Protein AF-A0A0L0W5R7-F1 (afdb_monomer)

Organism: NCBI:txid1165861

Nearest PDB structures (foldseek):
  8c6j-assembly1_S  TM=8.729E-01  e=2.142E-26  Homo sapiens
  8ro2-assembly1_J  TM=9.345E-01  e=1.655E-24  Homo sapiens
  9fmd-assembly1_J  TM=9.323E-01  e=5.506E-23  Homo sapiens
  8ro0-assembly1_J  TM=8.972E-01  e=1.738E-23  Caenorhabditis elegans
  9esi-assembly1_R  TM=8.146E-01  e=4.727E-17  Schizosaccharomyces pombe

Secondary structure (DSSP, 8-state):
-GGGGT-HHHHHHHHHHHHHHS-HHHHHHHHHHHHHHHHHH--HHHHHHHHHHHHHHHHHHHHHHSTTT-HHHHHHHHHHHHHHHHH-SSS-HHHHHHHHHHHHHHHHHS--SS--HHHHHHHHHHHHHHHHHIIIII--HHHHHHHHHHHHHHS-TTT---HHHHHHHHHHHHHTT-HHHHHHHHHHHHHH---HHHHHHHHHHHHHTT-HHHHHHHHHHHHHH-TT-HHHHHHHHHHHHHTT-HHHHHHHHHHHHH-TT-S-HHHHHHHHHHHHHHTT-HHHHHHHHHHHHHHH--HHHHHHHHHHHHHHHHHHHHHHTT----TT-----------HHHHHHHHHHHHHHHHHHHHHHHHHHHHHHHHSPSSHHHHHHHHHHHHHHHHHHHHHHHHT-HHHHHHHHHH--EEEEEEEE-TTT--EEEEEEEE-HHHHHHH-HHHHHHHHHHHHHHHHHHHHHHTT---------PPPP--------------

Solvent-accessible surface area (backbone atoms only — not comparable to full-atom values): 28402 Å² total; per-residue (Å²): 120,48,74,82,69,74,40,56,69,59,46,49,53,52,53,52,56,50,59,77,72,48,60,76,88,65,38,60,66,52,45,53,52,48,44,53,46,27,72,74,76,47,53,73,69,55,35,51,55,47,51,51,56,48,51,52,51,50,51,53,49,45,57,70,68,49,73,85,68,58,61,65,59,52,52,53,49,51,52,49,48,55,52,47,58,76,71,40,95,82,57,66,64,66,62,52,51,50,52,48,47,52,52,51,53,56,55,61,69,56,66,75,93,59,95,48,72,74,63,50,50,56,55,49,50,49,55,50,49,50,39,50,44,32,53,72,75,67,59,44,61,72,55,34,50,52,51,52,53,50,51,59,69,70,49,60,50,90,83,52,70,66,58,66,58,56,50,53,52,31,52,51,28,52,77,66,69,35,58,70,57,24,50,51,52,50,51,51,39,47,76,61,42,78,42,77,66,50,52,48,54,49,42,56,51,33,57,74,68,66,42,58,76,56,44,50,58,48,47,52,54,44,42,73,74,47,73,40,49,51,69,56,57,52,53,50,28,52,50,30,48,75,68,72,36,56,72,58,22,49,52,49,51,53,53,55,67,69,47,86,70,43,81,54,56,66,60,49,52,48,54,50,42,56,48,28,60,74,70,65,40,61,72,58,37,50,54,49,49,52,54,48,42,72,72,67,61,47,55,66,54,41,55,49,49,25,51,45,31,41,49,52,10,44,54,54,17,35,54,36,59,70,63,66,84,72,89,75,76,89,68,86,88,74,88,76,73,63,40,61,68,59,16,50,49,35,36,51,47,14,49,53,47,19,53,50,42,45,51,50,42,48,51,50,46,51,50,51,46,70,73,48,66,95,50,73,69,39,54,50,40,49,54,41,49,46,53,52,51,52,52,49,42,50,52,28,61,74,73,61,44,67,70,60,34,55,53,48,63,60,53,47,62,44,84,40,86,44,76,45,73,43,94,86,76,74,48,69,48,81,44,81,41,80,44,42,50,63,60,46,41,69,75,33,65,78,55,39,62,54,50,51,51,49,50,52,50,50,48,53,50,49,56,53,51,60,75,71,54,83,90,78,93,73,90,70,86,71,78,82,76,82,77,77,80,69,84,82,87,76,77,82,87,74,135

InterPro domains:
  IPR003107 HAT (Half-A-TPR) repeat [SM00386] (6-40)
  IPR003107 HAT (Half-A-TPR) repeat [SM00386] (50-83)
  IPR003107 HAT (Half-A-TPR) repeat [SM00386] (95-129)
  IPR003107 HAT (Half-A-TPR) repeat [SM00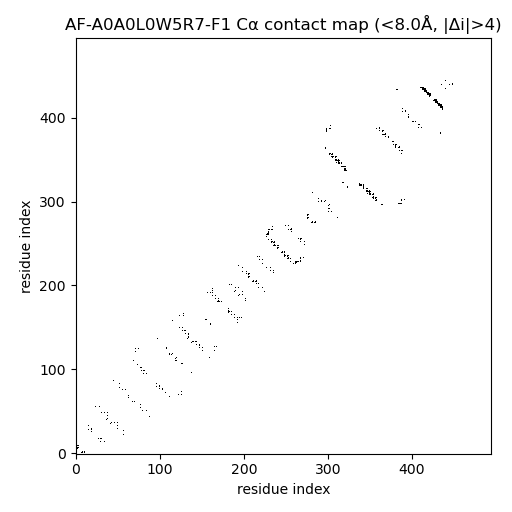386] (139-175)
  IPR003107 HAT (Half-A-TPR) repeat [SM00386] (177-208)
  IPR003107 HAT (Half-A-TPR) repeat [SM00386] (210-242)
  IPR003107 HAT (Half-A-TPR) repeat [SM00386] (244-278)
  IPR003107 HAT (Half-A-TPR) repeat [SM00386] (280-311)
  IPR011990 Tetratricopeptide-like helical domain superfamily [G3DSA:1.25.40.10] (49-262)
  IPR011990 Tetratricopeptide-like helical domain superfamily [G3DSA:1.25.40.10] (263-346)
  IPR011990 Tetratricopeptide-like helical domain superfamily [SSF48452] (4-295)
  IPR045075 Pre-mRNA-splicing factor Syf1-like [PTHR11246] (2-461)
  IPR055433 Pre-mRNA-splicing factor Syf1-like, N-terminal HAT-repeats domain [PF23233] (57-227)

pLDDT: mean 71.79, std 13.03, range [29.23, 87.94]

Foldseek 3Di:
DVVVVVVLVVVVVVLVVCLVPDPLVPCLVSLVVVLVSCVVVNDPLSNLVSVLVNVLSVLVVCCVPVPLQPLVSLVVNLVSLVVVLVSPPPPDSVVSVVVSVVSLVVLLVSDDPDPDPVSVVSSVVSLVVVLVCCVPPVVPLVVSVVSLVVVVVSDPLVSDADLVSLLSVLVSVVVVVNNVVSVVSLVVCCVSPVDPSSLVSVLVVVVVVVVLVVNQVSLVVNCVVPVQELVSLLVNLVSCVVVVNNVVSVVSLVVNVVDPRHPCNVVSLVSVLVSCLVVLVLVVSVVSLVVVCVVPLFLVSLLVVLVSLQVNLQVQLCVLQVVPPCPPPPDDDDPRPSPNVRSVVSNVRSNVVSVVSLVVSLVVLVVVLVPDDDDPVNQVSLVSNQVSLVSQLVSCVVVVPPVSNVVSVLQHWDWDWDWDQDPPPRDTDIDTGTHTLVVCCVVPVPCSVVVVVVVVVVVVVVVVVVVPDDDDDDDDDDDDDPPPPDPDPDDDPDD

Structure (mmCIF, N/CA/C/O backbone):
data_AF-A0A0L0W5R7-F1
#
_entry.id   AF-A0A0L0W5R7-F1
#
loop_
_atom_site.group_PDB
_atom_site.id
_atom_site.type_symbol
_atom_site.label_atom_id
_atom_site.label_alt_id
_atom_site.label_comp_id
_atom_site.label_asym_id
_atom_site.label_entity_id
_atom_site.label_seq_id
_atom_site.pdbx_PDB_ins_code
_atom_site.Cartn_x
_atom_site.Cartn_y
_atom_site.Cartn_z
_atom_site.occupancy
_atom_site.B_iso_or_equiv
_atom_site.auth_seq_id
_atom_site.auth_comp_id
_atom_site.auth_asym_id
_atom_site.auth_atom_id
_atom_site.pdbx_PDB_model_num
ATOM 1 N N . MET A 1 1 ? 58.987 -4.329 -38.790 1.00 47.97 1 MET A N 1
ATOM 2 C CA . MET A 1 1 ? 60.071 -3.645 -39.529 1.00 47.97 1 MET A CA 1
ATOM 3 C C . MET A 1 1 ? 59.797 -2.147 -39.634 1.00 47.97 1 MET A C 1
ATOM 5 O O . MET A 1 1 ? 60.693 -1.394 -39.302 1.00 47.97 1 MET A O 1
ATOM 9 N N . GLU A 1 2 ? 58.576 -1.691 -39.934 1.00 47.75 2 GLU A N 1
ATOM 10 C CA . GLU A 1 2 ? 58.257 -0.246 -40.024 1.00 47.75 2 GLU A CA 1
ATOM 11 C C . GLU A 1 2 ? 58.177 0.503 -38.671 1.00 47.75 2 GLU A C 1
ATOM 13 O O . GLU A 1 2 ? 58.534 1.675 -38.598 1.00 47.75 2 GLU A O 1
ATOM 18 N N . SER A 1 3 ? 57.850 -0.172 -37.559 1.00 51.59 3 SER A N 1
ATOM 19 C CA . SER A 1 3 ? 57.843 0.427 -36.206 1.00 51.59 3 SER A CA 1
ATOM 20 C C . SER A 1 3 ? 59.220 0.890 -35.708 1.00 51.59 3 SER A C 1
ATOM 22 O O . SER A 1 3 ? 59.310 1.779 -34.868 1.00 51.59 3 SER A O 1
ATOM 24 N N . ARG A 1 4 ? 60.309 0.317 -36.242 1.00 55.84 4 ARG A N 1
ATOM 25 C CA . ARG A 1 4 ? 61.688 0.736 -35.931 1.00 55.84 4 ARG A CA 1
ATOM 26 C C . ARG A 1 4 ? 62.116 1.974 -36.729 1.00 55.84 4 ARG A C 1
ATOM 28 O O . ARG A 1 4 ? 63.094 2.610 -36.354 1.00 55.84 4 ARG A O 1
ATOM 35 N N . HIS A 1 5 ? 61.381 2.326 -37.787 1.00 58.47 5 HIS A N 1
ATOM 36 C CA . HIS A 1 5 ? 61.672 3.454 -38.677 1.00 58.47 5 HIS A CA 1
ATOM 37 C C . HIS A 1 5 ? 60.852 4.718 -38.363 1.00 58.47 5 HIS A C 1
ATOM 39 O O . HIS A 1 5 ? 60.926 5.682 -39.113 1.00 58.47 5 HIS A O 1
ATOM 45 N N . LYS A 1 6 ? 60.105 4.743 -37.245 1.00 60.38 6 LYS A N 1
ATOM 46 C CA . LYS A 1 6 ? 59.215 5.852 -36.831 1.00 60.38 6 LYS A CA 1
ATOM 47 C C . LYS A 1 6 ? 58.091 6.190 -37.831 1.00 60.38 6 LYS A C 1
ATOM 49 O O . LYS A 1 6 ? 57.407 7.192 -37.655 1.00 60.38 6 LYS A O 1
ATOM 54 N N . GLU A 1 7 ? 57.841 5.343 -38.831 1.00 67.31 7 GLU A N 1
ATOM 55 C CA . GLU A 1 7 ? 56.705 5.462 -39.759 1.00 67.31 7 GLU A CA 1
ATOM 56 C C . GLU A 1 7 ? 55.450 4.811 -39.149 1.00 67.31 7 GLU A C 1
ATOM 58 O O . GLU A 1 7 ? 54.958 3.779 -39.612 1.00 67.31 7 GLU A O 1
ATOM 63 N N . TYR A 1 8 ? 54.947 5.388 -38.054 1.00 67.69 8 TYR A N 1
ATOM 64 C CA . TYR A 1 8 ? 53.817 4.824 -37.307 1.00 67.69 8 TYR A CA 1
ATOM 65 C C . TYR A 1 8 ? 52.510 4.838 -38.110 1.00 67.69 8 TYR A C 1
ATOM 67 O O . TYR A 1 8 ? 51.754 3.870 -38.055 1.00 67.69 8 TYR A O 1
ATOM 75 N N . ASP A 1 9 ? 52.275 5.869 -38.925 1.00 62.84 9 ASP A N 1
ATOM 76 C CA . ASP A 1 9 ? 51.068 5.967 -39.755 1.00 62.84 9 ASP A CA 1
ATOM 77 C C . ASP A 1 9 ? 51.033 4.910 -40.858 1.00 62.84 9 ASP A C 1
ATOM 79 O O . ASP A 1 9 ? 49.992 4.308 -41.124 1.00 62.84 9 ASP A O 1
ATOM 83 N N . ARG A 1 10 ? 52.191 4.589 -41.439 1.00 71.81 10 ARG A N 1
ATOM 84 C CA . ARG A 1 10 ? 52.307 3.518 -42.428 1.00 71.81 10 ARG A CA 1
ATOM 85 C C . ARG A 1 10 ? 52.046 2.158 -41.792 1.00 71.81 10 ARG A C 1
ATOM 87 O O . ARG A 1 10 ? 51.206 1.410 -42.291 1.00 71.81 10 ARG A O 1
ATOM 94 N N . ALA A 1 11 ? 52.630 1.905 -40.621 1.00 68.69 11 ALA A N 1
ATOM 95 C CA . ALA A 1 11 ? 52.349 0.698 -39.854 1.00 68.69 11 ALA A CA 1
ATOM 96 C C . ALA A 1 11 ? 50.847 0.568 -39.519 1.00 68.69 11 ALA A C 1
ATOM 98 O O . ALA A 1 11 ? 50.288 -0.516 -39.685 1.00 68.69 11 ALA A O 1
ATOM 99 N N . ARG A 1 12 ? 50.159 1.662 -39.148 1.00 69.94 12 ARG A N 1
ATOM 100 C CA . ARG A 1 12 ? 48.694 1.683 -38.949 1.00 69.94 12 ARG A CA 1
ATOM 101 C C . ARG A 1 12 ? 47.930 1.311 -40.221 1.00 69.94 12 ARG A C 1
ATOM 103 O O . ARG A 1 12 ? 47.024 0.483 -40.158 1.00 69.94 12 ARG A O 1
ATOM 110 N N . THR A 1 13 ? 48.294 1.872 -41.378 1.00 72.69 13 THR A N 1
ATOM 111 C CA . THR A 1 13 ? 47.639 1.521 -42.655 1.00 72.69 13 THR A CA 1
ATOM 112 C C . THR A 1 13 ? 47.857 0.063 -43.045 1.00 72.69 13 THR A C 1
ATOM 114 O O . THR A 1 13 ? 46.927 -0.578 -43.523 1.00 72.69 13 THR A O 1
ATOM 117 N N . VAL A 1 14 ? 49.042 -0.493 -42.777 1.00 77.00 14 VAL A N 1
ATOM 118 C CA . VAL A 1 14 ? 49.360 -1.900 -43.046 1.00 77.00 14 VAL A CA 1
ATOM 119 C C . VAL A 1 14 ? 48.558 -2.826 -42.134 1.00 77.00 14 VAL A C 1
ATOM 121 O O . VAL A 1 14 ? 48.017 -3.819 -42.614 1.00 77.00 14 VAL A O 1
ATOM 124 N N . TYR A 1 15 ? 48.419 -2.495 -40.845 1.00 71.75 15 TYR A N 1
ATOM 125 C CA . TYR A 1 15 ? 47.565 -3.260 -39.934 1.00 71.75 15 TYR A CA 1
ATOM 126 C C . TYR A 1 15 ? 46.089 -3.198 -40.342 1.00 71.75 15 TYR A C 1
ATOM 128 O O . TYR A 1 15 ? 45.454 -4.248 -40.413 1.00 71.75 15 TYR A O 1
ATOM 136 N N . LYS A 1 16 ? 45.556 -2.017 -40.686 1.00 71.50 16 LYS A N 1
ATOM 137 C CA . LYS A 1 16 ? 44.179 -1.874 -41.199 1.00 71.50 16 LYS A CA 1
ATOM 138 C C . LYS A 1 16 ? 43.964 -2.692 -42.476 1.00 71.50 16 LYS A C 1
ATOM 140 O O . LYS A 1 16 ? 43.052 -3.504 -42.546 1.00 71.50 16 LYS A O 1
ATOM 145 N N . TYR A 1 17 ? 44.879 -2.576 -43.433 1.00 76.12 17 TYR A N 1
ATOM 146 C CA . TYR A 1 17 ? 44.821 -3.316 -44.692 1.00 76.12 17 TYR A CA 1
ATOM 147 C C . TYR A 1 17 ? 44.921 -4.839 -44.508 1.00 76.12 17 TYR A C 1
ATOM 149 O O . TYR A 1 17 ? 44.271 -5.605 -45.219 1.00 76.12 17 TYR A O 1
ATOM 157 N N . ALA A 1 18 ? 45.733 -5.296 -43.552 1.00 70.81 18 ALA A N 1
ATOM 158 C CA . ALA A 1 18 ? 45.836 -6.710 -43.218 1.00 70.81 18 ALA A CA 1
ATOM 159 C C . ALA A 1 18 ? 44.544 -7.229 -42.566 1.00 70.81 18 ALA A C 1
ATOM 161 O O . ALA A 1 18 ? 44.113 -8.338 -42.874 1.00 70.81 18 ALA A O 1
ATOM 162 N N . LEU A 1 19 ? 43.897 -6.423 -41.722 1.00 66.56 19 LEU A N 1
ATOM 163 C CA . LEU A 1 19 ? 42.619 -6.765 -41.096 1.00 66.56 19 LEU A CA 1
ATOM 164 C C . LEU A 1 19 ? 41.461 -6.838 -42.105 1.00 66.56 19 LEU A C 1
ATOM 166 O O . LEU A 1 19 ? 40.633 -7.735 -41.986 1.00 66.56 19 LEU A O 1
ATOM 170 N N . ASP A 1 20 ? 41.451 -5.992 -43.137 1.00 66.75 20 ASP A N 1
ATOM 171 C CA . ASP A 1 20 ? 40.388 -5.976 -44.156 1.00 66.75 20 ASP A CA 1
ATOM 172 C C . ASP A 1 20 ? 40.412 -7.191 -45.107 1.00 66.75 20 ASP A C 1
ATOM 174 O O . ASP A 1 20 ? 39.401 -7.522 -45.726 1.00 66.75 20 ASP A O 1
ATOM 178 N N . ARG A 1 21 ? 41.562 -7.867 -45.258 1.00 70.69 21 ARG A N 1
ATOM 179 C CA . ARG A 1 21 ? 41.736 -8.981 -46.216 1.00 70.69 21 ARG A CA 1
ATOM 180 C C . ARG A 1 21 ? 41.847 -10.366 -45.585 1.00 70.69 21 ARG A C 1
ATOM 182 O O . ARG A 1 21 ? 41.748 -11.361 -46.305 1.00 70.69 21 ARG A O 1
ATOM 189 N N . LEU A 1 22 ? 42.102 -10.462 -44.283 1.00 66.81 22 LEU A N 1
ATOM 190 C CA . LEU A 1 22 ? 42.289 -11.748 -43.610 1.00 66.81 22 LEU A CA 1
ATOM 191 C C . LEU A 1 22 ? 40.955 -12.308 -43.077 1.00 66.81 22 LEU A C 1
ATOM 193 O O . LEU A 1 22 ? 40.169 -11.569 -42.490 1.00 66.81 22 LEU A O 1
ATOM 197 N N . PRO A 1 23 ? 40.694 -13.624 -43.226 1.00 61.03 23 PRO A N 1
ATOM 198 C CA . PRO A 1 23 ? 39.528 -14.270 -42.627 1.00 61.03 23 PRO A CA 1
ATOM 199 C C . PRO A 1 23 ? 39.507 -14.133 -41.097 1.00 61.03 23 PRO A C 1
ATOM 201 O O . PRO A 1 23 ? 40.554 -14.265 -40.453 1.00 61.03 23 PRO A O 1
ATOM 204 N N . ARG A 1 24 ? 38.303 -13.960 -40.525 1.00 58.34 24 ARG A N 1
ATOM 205 C CA . ARG A 1 24 ? 38.058 -13.656 -39.096 1.00 58.34 24 ARG A CA 1
ATOM 206 C C . ARG A 1 24 ? 38.749 -14.612 -38.100 1.00 58.34 24 ARG A C 1
ATOM 208 O O . ARG A 1 24 ? 39.144 -14.196 -37.020 1.00 58.34 24 ARG A O 1
ATOM 215 N N . SER A 1 25 ? 39.014 -15.860 -38.491 1.00 58.69 25 SER A N 1
ATOM 216 C CA . SER A 1 25 ? 39.705 -16.852 -37.649 1.00 58.69 25 SER A CA 1
ATOM 217 C C . SER A 1 25 ? 41.211 -16.607 -37.463 1.00 58.69 25 SER A C 1
ATOM 219 O O . SER A 1 25 ? 41.798 -17.060 -36.483 1.00 58.69 25 SER A O 1
ATOM 221 N N . LYS A 1 26 ? 41.868 -15.891 -38.387 1.00 59.41 26 LYS A N 1
ATOM 222 C CA . LYS A 1 26 ? 43.303 -15.544 -38.299 1.00 59.41 26 LYS A CA 1
ATOM 223 C C . LYS A 1 26 ? 43.539 -14.116 -37.809 1.00 59.41 26 LYS A C 1
ATOM 225 O O . LYS A 1 26 ? 44.673 -13.765 -37.481 1.00 59.41 26 LYS A O 1
ATOM 230 N N . SER A 1 27 ? 42.492 -13.296 -37.732 1.00 61.16 27 SER A N 1
ATOM 231 C CA . SER A 1 27 ? 42.601 -11.904 -37.300 1.00 61.16 27 SER A CA 1
ATOM 232 C C . SER A 1 27 ? 42.774 -11.743 -35.789 1.00 61.16 27 SER A C 1
ATOM 234 O O . SER A 1 27 ? 43.314 -10.727 -35.376 1.00 61.16 27 SER A O 1
ATOM 236 N N . VAL A 1 28 ? 42.427 -12.727 -34.947 1.00 64.44 28 VAL A N 1
ATOM 237 C CA . VAL A 1 28 ? 42.555 -12.618 -33.473 1.00 64.44 28 VAL A CA 1
ATOM 238 C C . VAL A 1 28 ? 43.999 -12.335 -33.028 1.00 64.44 28 VAL A C 1
ATOM 240 O O . VAL A 1 28 ? 44.246 -11.438 -32.217 1.00 64.44 28 VAL A O 1
ATOM 243 N N . GLY A 1 29 ? 44.973 -13.051 -33.602 1.00 67.31 29 GLY A N 1
ATOM 244 C CA . GLY A 1 29 ? 46.398 -12.824 -33.334 1.00 67.31 29 GLY A CA 1
ATOM 245 C C . GLY A 1 29 ? 46.906 -11.483 -33.877 1.00 67.31 29 GLY A C 1
ATOM 246 O O . GLY A 1 29 ? 47.757 -10.847 -33.256 1.00 67.31 29 GLY A O 1
ATOM 247 N N . LEU A 1 30 ? 46.340 -11.026 -34.998 1.00 69.88 30 LEU A N 1
ATOM 248 C CA . LEU A 1 30 ? 46.670 -9.747 -35.629 1.00 69.88 30 LEU A CA 1
ATOM 249 C C . LEU A 1 30 ? 46.077 -8.553 -34.864 1.00 69.88 30 LEU A C 1
ATOM 251 O O . LEU A 1 30 ? 46.742 -7.537 -34.713 1.00 69.88 30 LEU A O 1
ATOM 255 N N . TYR A 1 31 ? 44.876 -8.686 -34.297 1.00 67.81 31 TYR A N 1
ATOM 256 C CA . TYR A 1 31 ? 44.316 -7.700 -33.372 1.00 67.81 31 TYR A CA 1
ATOM 257 C C . TYR A 1 31 ? 45.120 -7.639 -32.078 1.00 67.81 31 TYR A C 1
ATOM 259 O O . TYR A 1 31 ? 45.355 -6.553 -31.571 1.00 67.81 31 TYR A O 1
ATOM 267 N N . ALA A 1 32 ? 45.592 -8.769 -31.541 1.00 70.44 32 ALA A N 1
ATOM 268 C CA . ALA A 1 32 ? 46.436 -8.758 -30.346 1.00 70.44 32 ALA A CA 1
ATOM 269 C C . ALA A 1 32 ? 47.772 -8.030 -30.581 1.00 70.44 32 ALA A C 1
ATOM 271 O O . ALA A 1 32 ? 48.189 -7.231 -29.740 1.00 70.44 32 ALA A O 1
ATOM 272 N N . SER A 1 33 ? 48.419 -8.259 -31.728 1.00 73.12 33 SER A N 1
ATOM 273 C CA . SER A 1 33 ? 49.642 -7.540 -32.097 1.00 73.12 33 SER A CA 1
ATOM 274 C C . SER A 1 33 ? 49.372 -6.070 -32.427 1.00 73.12 33 SER A C 1
ATOM 276 O O . SER A 1 33 ? 50.154 -5.216 -32.012 1.00 73.12 33 SER A O 1
ATOM 278 N N . TYR A 1 34 ? 48.241 -5.755 -33.062 1.00 70.38 34 TYR A N 1
ATOM 279 C CA . TYR A 1 34 ? 47.830 -4.384 -33.357 1.00 70.38 34 TYR A CA 1
ATOM 280 C C . TYR A 1 34 ? 47.447 -3.591 -32.094 1.00 70.38 34 TYR A C 1
ATOM 282 O O . TYR A 1 34 ? 47.891 -2.462 -31.924 1.00 70.38 34 TYR A O 1
ATOM 290 N N . THR A 1 35 ? 46.733 -4.192 -31.136 1.00 71.12 35 THR A N 1
ATOM 291 C CA . THR A 1 35 ? 46.455 -3.575 -29.828 1.00 71.12 35 THR A CA 1
ATOM 292 C C . THR A 1 35 ? 47.742 -3.347 -29.037 1.00 71.12 35 THR A C 1
ATOM 294 O O . THR A 1 35 ? 47.884 -2.314 -28.395 1.00 71.12 35 THR A O 1
ATOM 297 N N . ASN A 1 36 ? 48.697 -4.283 -29.063 1.00 74.81 36 ASN A N 1
ATOM 298 C CA . ASN A 1 36 ? 49.993 -4.079 -28.408 1.00 74.81 36 ASN A CA 1
ATOM 299 C C . ASN A 1 36 ? 50.803 -2.964 -29.083 1.00 74.81 36 ASN A C 1
ATOM 301 O O . ASN A 1 36 ? 51.485 -2.211 -28.396 1.00 74.81 36 ASN A O 1
ATOM 305 N N . PHE A 1 37 ? 50.694 -2.836 -30.406 1.00 72.69 37 PHE A N 1
ATOM 306 C CA . PHE A 1 37 ? 51.298 -1.751 -31.169 1.00 72.69 37 PHE A CA 1
ATOM 307 C C . PHE A 1 37 ? 50.675 -0.388 -30.821 1.00 72.69 37 PHE A C 1
ATOM 309 O O . PHE A 1 37 ? 51.410 0.539 -30.493 1.00 72.69 37 PHE A O 1
ATOM 316 N N . GLU A 1 38 ? 49.346 -0.271 -30.779 1.00 69.81 38 GLU A N 1
ATOM 317 C CA . GLU A 1 38 ? 48.667 0.969 -30.363 1.00 69.81 38 GLU A CA 1
ATOM 318 C C . GLU A 1 38 ? 48.886 1.276 -28.871 1.00 69.81 38 GLU A C 1
ATOM 320 O O . GLU A 1 38 ? 49.037 2.432 -28.502 1.00 69.81 38 GLU A O 1
ATOM 325 N N . LYS A 1 39 ? 49.005 0.276 -27.986 1.00 75.56 39 LYS A N 1
ATOM 326 C CA . LYS A 1 39 ? 49.369 0.509 -26.571 1.00 75.56 39 LYS A CA 1
ATOM 327 C C . LYS A 1 39 ? 50.770 1.098 -26.398 1.00 75.56 39 LYS A C 1
ATOM 329 O O . LYS A 1 39 ? 51.018 1.778 -25.409 1.00 75.56 39 LYS A O 1
ATOM 334 N N . GLN A 1 40 ? 51.691 0.784 -27.308 1.00 75.75 40 GLN A N 1
ATOM 335 C CA . GLN A 1 40 ? 53.075 1.255 -27.254 1.00 75.75 40 GLN A CA 1
ATOM 336 C C . GLN A 1 40 ? 53.275 2.589 -27.985 1.00 75.75 40 GLN A C 1
ATOM 338 O O . GLN A 1 40 ? 54.150 3.357 -27.593 1.00 75.75 40 GLN A O 1
ATOM 343 N N . PHE A 1 41 ? 52.497 2.857 -29.040 1.00 68.25 41 PHE A N 1
ATOM 344 C CA . PHE A 1 41 ? 52.758 3.955 -29.982 1.00 68.25 41 PHE A CA 1
ATOM 345 C C . PHE A 1 41 ? 51.508 4.759 -30.390 1.00 68.25 41 PHE A C 1
ATOM 347 O O . PHE A 1 41 ? 51.588 5.585 -31.297 1.00 68.25 41 PHE A O 1
ATOM 354 N N . GLY A 1 42 ? 50.352 4.495 -29.781 1.00 66.88 42 GLY A N 1
ATOM 355 C CA . GLY A 1 42 ? 49.055 5.050 -30.162 1.00 66.88 42 GLY A CA 1
ATOM 356 C C . GLY A 1 42 ? 48.539 6.164 -29.255 1.00 66.88 42 GLY A C 1
ATOM 357 O O . GLY A 1 42 ? 48.948 6.308 -28.104 1.00 66.88 42 GLY A O 1
ATOM 358 N N . ASP A 1 43 ? 47.583 6.926 -29.787 1.00 69.94 43 ASP A N 1
ATOM 359 C CA . ASP A 1 43 ? 46.801 7.912 -29.041 1.00 69.94 43 ASP A CA 1
ATOM 360 C C . ASP A 1 43 ? 45.683 7.212 -28.255 1.00 69.94 43 ASP A C 1
ATOM 362 O O . ASP A 1 43 ? 45.175 6.172 -28.683 1.00 69.94 43 ASP A O 1
ATOM 366 N N . ARG A 1 44 ? 45.243 7.789 -27.127 1.00 66.69 44 ARG A N 1
ATOM 367 C CA . ARG A 1 44 ? 44.216 7.179 -26.254 1.00 66.69 44 ARG A CA 1
ATOM 368 C C . ARG A 1 44 ? 42.944 6.767 -27.017 1.00 66.69 44 ARG A C 1
ATOM 370 O O . ARG A 1 44 ? 42.461 5.655 -26.826 1.00 66.69 44 ARG A O 1
ATOM 377 N N . ALA A 1 45 ? 42.481 7.599 -27.950 1.00 64.06 45 ALA A N 1
ATOM 378 C CA .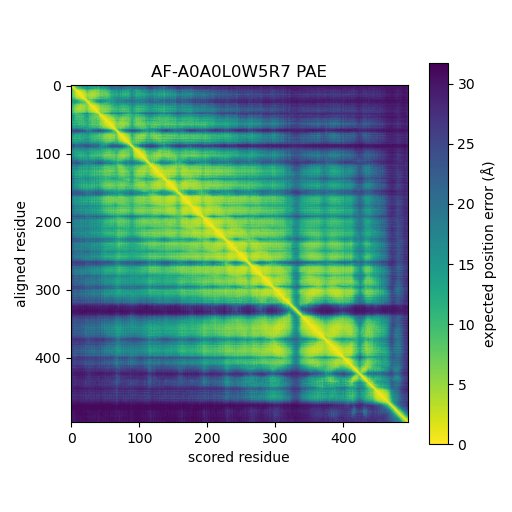 ALA A 1 45 ? 41.332 7.304 -28.813 1.00 64.06 45 ALA A CA 1
ATOM 379 C C . ALA A 1 45 ? 41.594 6.152 -29.812 1.00 64.06 45 ALA A C 1
ATOM 381 O O . ALA A 1 45 ? 40.714 5.336 -30.086 1.00 64.06 45 ALA A O 1
ATOM 382 N N . GLY A 1 46 ? 42.824 6.033 -30.325 1.00 66.06 46 GLY A N 1
ATOM 383 C CA . GLY A 1 46 ? 43.236 4.923 -31.190 1.00 66.06 46 GLY A CA 1
ATOM 384 C C . GLY A 1 46 ? 43.260 3.591 -30.435 1.00 66.06 46 GLY A C 1
ATOM 385 O O . GLY A 1 46 ? 42.748 2.582 -30.924 1.00 66.06 46 GLY A O 1
ATOM 386 N N . ILE A 1 47 ? 43.758 3.596 -29.196 1.00 67.62 47 ILE A N 1
ATOM 387 C CA . ILE A 1 47 ? 43.749 2.420 -28.314 1.00 67.62 47 ILE A CA 1
ATOM 388 C C . ILE A 1 47 ? 42.310 1.991 -28.001 1.00 67.62 47 ILE A C 1
ATOM 390 O O . ILE A 1 47 ? 41.990 0.808 -28.105 1.00 67.62 47 ILE A O 1
ATOM 394 N N . GLU A 1 48 ? 41.428 2.934 -27.671 1.00 66.75 48 GLU A N 1
ATOM 395 C CA . GLU A 1 48 ? 40.016 2.646 -27.393 1.00 66.75 48 GLU A CA 1
ATOM 396 C C . GLU A 1 48 ? 39.317 2.033 -28.623 1.00 66.75 48 GLU A C 1
ATOM 398 O O . GLU A 1 48 ? 38.725 0.957 -28.512 1.00 66.75 48 GLU A O 1
ATOM 403 N N . SER A 1 49 ? 39.493 2.601 -29.824 1.00 66.88 49 SER A N 1
ATOM 404 C CA . SER A 1 49 ? 38.888 2.072 -31.062 1.00 66.88 49 SER A CA 1
ATOM 405 C C . SER A 1 49 ? 39.336 0.641 -31.414 1.00 66.88 49 SER A C 1
ATOM 407 O O . SER A 1 49 ? 38.536 -0.188 -31.859 1.00 66.88 49 SER A O 1
ATOM 409 N N . THR A 1 50 ? 40.606 0.307 -31.167 1.00 68.81 50 THR A N 1
ATOM 410 C CA . THR A 1 50 ? 41.157 -1.022 -31.475 1.00 68.81 50 THR A CA 1
ATOM 411 C C . THR A 1 50 ? 40.787 -2.072 -30.436 1.00 68.81 50 THR A C 1
ATOM 413 O O . THR A 1 50 ? 40.535 -3.227 -30.791 1.00 68.81 50 THR A O 1
ATOM 416 N N . VAL A 1 51 ? 40.693 -1.685 -29.161 1.00 71.88 51 VAL A N 1
ATOM 417 C CA . VAL A 1 51 ? 40.181 -2.551 -28.091 1.00 71.88 51 VAL A CA 1
ATOM 418 C C . VAL A 1 51 ? 38.699 -2.858 -28.309 1.00 71.88 51 VAL A C 1
ATOM 420 O O . VAL A 1 51 ? 38.303 -4.015 -28.157 1.00 71.88 51 VAL A O 1
ATOM 423 N N . LEU A 1 52 ? 37.900 -1.871 -28.726 1.00 68.75 52 LEU A N 1
ATOM 424 C CA . LEU A 1 52 ? 36.500 -2.077 -29.105 1.00 68.75 52 LEU A CA 1
ATOM 425 C C . LEU A 1 52 ? 36.386 -3.058 -30.279 1.00 68.75 52 LEU A C 1
ATOM 427 O O . LEU A 1 52 ? 35.667 -4.048 -30.172 1.00 68.75 52 LEU A O 1
ATOM 431 N N . GLY A 1 53 ? 37.164 -2.866 -31.350 1.00 70.00 53 GLY A N 1
ATOM 432 C CA . GLY A 1 53 ? 37.195 -3.788 -32.493 1.00 70.00 53 GLY A CA 1
ATOM 433 C C . GLY A 1 53 ? 37.546 -5.234 -32.115 1.00 70.00 53 GLY A C 1
ATOM 434 O O . GLY A 1 53 ? 36.909 -6.169 -32.595 1.00 70.00 53 GLY A O 1
ATOM 435 N N . LYS A 1 54 ? 38.504 -5.430 -31.198 1.00 71.00 54 LYS A N 1
ATOM 436 C CA . LYS A 1 54 ? 38.863 -6.764 -30.692 1.00 71.00 54 LYS A CA 1
ATOM 437 C C . LYS A 1 54 ? 37.730 -7.400 -29.883 1.00 71.00 54 LYS A C 1
ATOM 439 O O . LYS A 1 54 ? 37.427 -8.571 -30.091 1.00 71.00 54 LYS A O 1
ATOM 444 N N . ARG A 1 55 ? 37.110 -6.644 -28.972 1.00 70.81 55 ARG A N 1
ATOM 445 C CA . ARG A 1 55 ? 36.006 -7.143 -28.137 1.00 70.81 55 ARG A CA 1
ATOM 446 C C . ARG A 1 55 ? 34.762 -7.480 -28.965 1.00 70.81 55 ARG A C 1
ATOM 448 O O . ARG A 1 55 ? 34.112 -8.474 -28.673 1.00 70.81 55 ARG A O 1
ATOM 455 N N . ARG A 1 56 ? 34.477 -6.732 -30.039 1.00 72.69 56 ARG A N 1
ATOM 456 C CA . ARG A 1 56 ? 33.397 -7.056 -30.994 1.00 72.69 56 ARG A CA 1
ATOM 457 C C . ARG A 1 56 ? 33.552 -8.453 -31.584 1.00 72.69 56 ARG A C 1
ATOM 459 O O . ARG A 1 56 ? 32.615 -9.235 -31.558 1.00 72.69 56 ARG A O 1
ATOM 466 N N . ILE A 1 57 ? 34.746 -8.775 -32.073 1.00 72.88 57 ILE A N 1
ATOM 467 C CA . ILE A 1 57 ? 35.018 -10.079 -32.693 1.00 72.88 57 ILE A CA 1
ATOM 468 C C . ILE A 1 57 ? 34.967 -11.196 -31.654 1.00 72.88 57 ILE A C 1
ATOM 470 O O . ILE A 1 57 ? 34.451 -12.264 -31.952 1.00 72.88 57 ILE A O 1
ATOM 474 N N . GLN A 1 58 ? 35.446 -10.944 -30.433 1.00 73.00 58 GLN A N 1
ATOM 475 C CA . GLN A 1 58 ? 35.329 -11.904 -29.335 1.00 73.00 58 GLN A CA 1
ATOM 476 C C . GLN A 1 58 ? 33.865 -12.232 -29.042 1.00 73.00 58 GLN A C 1
ATOM 478 O O . GLN A 1 58 ? 33.519 -13.406 -29.008 1.00 73.00 58 GLN A O 1
ATOM 483 N N . TYR A 1 59 ? 32.994 -11.226 -28.935 1.00 70.94 59 TYR A N 1
ATOM 484 C CA . TYR A 1 59 ? 31.566 -11.469 -28.746 1.00 70.94 59 TYR A CA 1
ATOM 485 C C . TYR A 1 59 ? 30.913 -12.128 -29.969 1.00 70.94 59 TYR A C 1
ATOM 487 O O . TYR A 1 59 ? 30.091 -13.019 -29.801 1.00 70.94 59 TYR A O 1
ATOM 495 N N . GLU A 1 60 ? 31.295 -11.781 -31.203 1.00 71.19 60 GLU A N 1
ATOM 496 C CA . GLU A 1 60 ? 30.805 -12.480 -32.404 1.00 71.19 60 GLU A CA 1
ATOM 497 C C . GLU A 1 60 ? 31.222 -13.961 -32.438 1.00 71.19 60 GLU A C 1
ATOM 499 O O . GLU A 1 60 ? 30.426 -14.822 -32.820 1.00 71.19 60 GLU A O 1
ATOM 504 N N . GLU A 1 61 ? 32.455 -14.271 -32.038 1.00 70.25 61 GLU A N 1
ATOM 505 C CA . GLU A 1 61 ? 32.948 -15.641 -31.914 1.00 70.25 61 GLU A CA 1
ATOM 506 C C . GLU A 1 61 ? 32.241 -16.368 -30.770 1.00 70.25 61 GLU A C 1
ATOM 508 O O . GLU A 1 61 ? 31.800 -17.502 -30.949 1.00 70.25 61 GLU A O 1
ATOM 513 N N . GLU A 1 62 ? 32.063 -15.730 -29.617 1.00 67.56 62 GLU A N 1
ATOM 514 C CA . GLU A 1 62 ? 31.323 -16.295 -28.491 1.00 67.56 62 GLU A CA 1
ATOM 515 C C . GLU A 1 62 ? 29.870 -16.578 -28.872 1.00 67.56 62 GLU A C 1
ATOM 517 O O . GLU A 1 62 ? 29.378 -17.660 -28.571 1.00 67.56 62 GLU A O 1
ATOM 522 N N . LEU A 1 63 ? 29.203 -15.701 -29.621 1.00 68.19 63 LEU A N 1
ATOM 523 C CA . LEU A 1 63 ? 27.849 -15.931 -30.136 1.00 68.19 63 LEU A CA 1
ATOM 524 C C . LEU A 1 63 ? 27.780 -17.075 -31.161 1.00 68.19 63 LEU A C 1
ATOM 526 O O . LEU A 1 63 ? 26.753 -17.749 -31.260 1.00 68.19 63 LEU A O 1
AT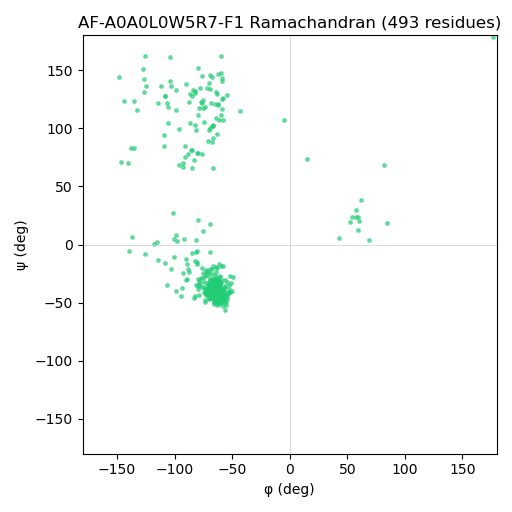OM 530 N N . ALA A 1 64 ? 28.858 -17.318 -31.913 1.00 67.44 64 ALA A N 1
ATOM 531 C CA . ALA A 1 64 ? 28.950 -18.431 -32.857 1.00 67.44 64 ALA A CA 1
ATOM 532 C C . ALA A 1 64 ? 29.227 -19.783 -32.169 1.00 67.44 64 ALA A C 1
ATOM 534 O O . ALA A 1 64 ? 28.745 -20.814 -32.640 1.00 67.44 64 ALA A O 1
ATOM 535 N N . HIS A 1 65 ? 29.982 -19.792 -31.063 1.00 64.38 65 HIS A N 1
ATOM 536 C CA . HIS A 1 65 ? 30.366 -21.012 -30.340 1.00 64.38 65 HIS A CA 1
ATOM 537 C C . HIS A 1 65 ? 29.406 -21.369 -29.194 1.00 64.38 65 HIS A C 1
ATOM 539 O O . HIS A 1 65 ? 29.122 -22.545 -28.962 1.00 64.38 65 HIS A O 1
ATOM 545 N N . SER A 1 66 ? 28.891 -20.377 -28.465 1.00 55.16 66 SER A N 1
ATOM 546 C CA . SER A 1 66 ? 28.001 -20.574 -27.319 1.00 55.16 66 SER A CA 1
ATOM 547 C C . SER A 1 66 ? 26.543 -20.630 -27.773 1.00 55.16 66 SER A C 1
ATOM 549 O O . SER A 1 66 ? 25.796 -19.668 -27.674 1.00 55.16 66 SER A O 1
ATOM 551 N N . SER A 1 67 ? 26.153 -21.789 -28.314 1.00 51.75 67 SER A N 1
ATOM 552 C CA . SER A 1 67 ? 24.774 -22.299 -28.409 1.00 51.75 67 SER A CA 1
ATOM 553 C C . SER A 1 67 ? 23.660 -21.262 -28.167 1.00 51.75 67 SER A C 1
ATOM 555 O O . SER A 1 67 ? 23.050 -21.313 -27.110 1.00 51.75 67 SER A O 1
ATOM 557 N N . GLN A 1 68 ? 23.403 -20.341 -29.107 1.00 54.38 68 GLN A N 1
ATOM 558 C CA . GLN A 1 68 ? 22.145 -19.597 -29.375 1.00 54.38 68 GLN A CA 1
ATOM 559 C C . GLN A 1 68 ? 21.306 -19.009 -28.200 1.00 54.38 68 GLN A C 1
ATOM 561 O O . GLN A 1 68 ? 20.213 -18.504 -28.434 1.00 54.38 68 GLN A O 1
ATOM 566 N N . LEU A 1 69 ? 21.759 -19.068 -26.946 1.00 55.22 69 LEU A N 1
ATOM 567 C CA . LEU A 1 69 ? 20.921 -18.945 -25.741 1.00 55.22 69 LEU A CA 1
ATOM 568 C C . LEU A 1 69 ? 21.575 -18.112 -24.635 1.00 55.22 69 LEU A C 1
ATOM 570 O O . LEU A 1 69 ? 20.938 -17.857 -23.608 1.00 55.22 69 LEU A O 1
ATOM 574 N N . ASN A 1 70 ? 22.831 -17.683 -24.800 1.00 65.25 70 ASN A N 1
ATOM 575 C CA . ASN 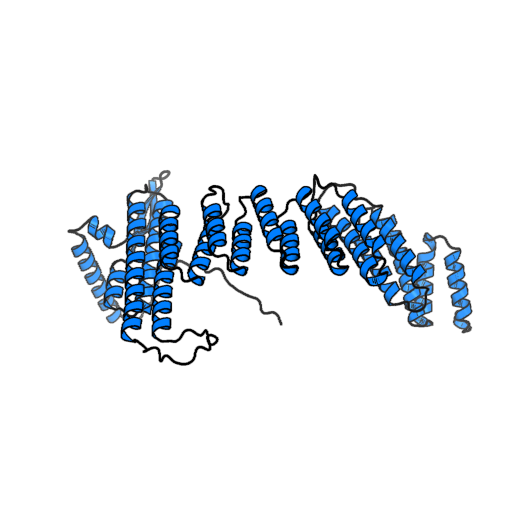A 1 70 ? 23.478 -16.850 -23.796 1.00 65.25 70 ASN A CA 1
ATOM 576 C C . ASN A 1 70 ? 23.128 -15.368 -23.997 1.00 65.25 70 ASN A C 1
ATOM 578 O O . ASN A 1 70 ? 23.889 -14.593 -24.568 1.00 65.25 70 ASN A O 1
ATOM 582 N N . TYR A 1 71 ? 21.952 -14.973 -23.505 1.00 64.81 71 TYR A N 1
ATOM 583 C CA . TYR A 1 71 ? 21.487 -13.581 -23.531 1.00 64.81 71 TYR A CA 1
ATOM 584 C C . TYR A 1 71 ? 22.409 -12.607 -22.776 1.00 64.81 71 TYR A C 1
ATOM 586 O O . TYR A 1 71 ? 22.343 -11.411 -23.040 1.00 64.81 71 TYR A O 1
ATOM 594 N N . ASP A 1 72 ? 23.287 -13.087 -21.886 1.00 68.56 72 ASP A N 1
ATOM 595 C CA . ASP A 1 72 ? 24.252 -12.226 -21.187 1.00 68.56 72 ASP A CA 1
ATOM 596 C C . ASP A 1 72 ? 25.318 -11.682 -22.148 1.00 68.56 72 ASP A C 1
ATOM 598 O O . ASP A 1 72 ? 25.641 -10.500 -22.082 1.00 68.56 72 ASP A O 1
ATOM 602 N N . VAL A 1 73 ? 25.763 -12.491 -23.117 1.00 71.31 73 VAL A N 1
ATOM 603 C CA . VAL A 1 73 ? 26.706 -12.058 -24.166 1.00 71.31 73 VAL A CA 1
ATOM 604 C C . VAL A 1 73 ? 26.074 -10.970 -25.034 1.00 71.31 73 VAL A C 1
ATOM 606 O O . VAL A 1 73 ? 26.732 -10.000 -25.389 1.00 71.31 73 VAL A O 1
ATOM 609 N N . TRP A 1 74 ? 24.770 -11.066 -25.315 1.00 72.94 74 TRP A N 1
ATOM 610 C CA . TRP A 1 74 ? 24.039 -10.016 -26.028 1.00 72.94 74 TRP A CA 1
ATOM 611 C C . TRP A 1 74 ? 23.922 -8.717 -25.222 1.00 72.94 74 TRP A C 1
ATOM 613 O O . TRP A 1 74 ? 24.072 -7.641 -25.796 1.00 72.94 74 TRP A O 1
ATOM 623 N N . PHE A 1 75 ? 23.708 -8.788 -23.903 1.00 71.50 75 PHE A N 1
ATOM 624 C CA . PHE A 1 75 ? 23.713 -7.598 -23.043 1.00 71.50 75 PHE A CA 1
ATOM 625 C C . PHE A 1 75 ? 25.093 -6.949 -22.951 1.00 71.50 75 PHE A C 1
ATOM 627 O O . PHE A 1 75 ? 25.201 -5.725 -22.993 1.00 71.50 75 PHE A O 1
ATOM 634 N N . GLU A 1 76 ? 26.145 -7.750 -22.809 1.00 73.06 76 GLU A N 1
ATOM 635 C CA . GLU A 1 76 ? 27.523 -7.262 -22.761 1.00 73.06 76 GLU A CA 1
ATOM 636 C C . GLU A 1 76 ? 27.949 -6.665 -24.101 1.00 73.06 76 GLU A C 1
ATOM 638 O O . GLU A 1 76 ? 28.612 -5.625 -24.128 1.00 73.06 76 GLU A O 1
ATOM 643 N N . TYR A 1 77 ? 27.499 -7.261 -25.205 1.00 73.44 77 TYR A N 1
ATOM 644 C CA . TYR A 1 77 ? 27.746 -6.748 -26.541 1.00 73.44 77 TYR A CA 1
ATOM 645 C 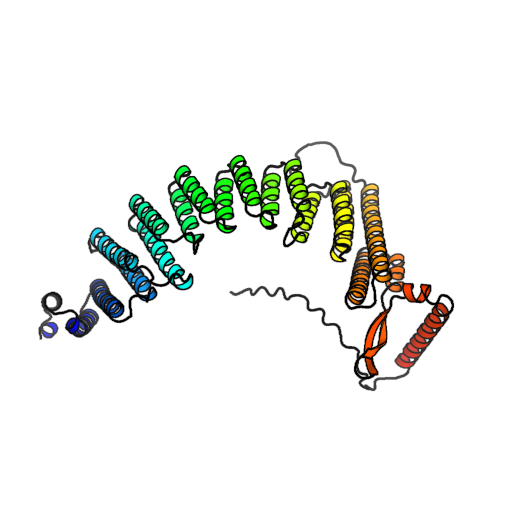C . TYR A 1 77 ? 27.006 -5.426 -26.790 1.00 73.44 77 TYR A C 1
ATOM 647 O O . TYR A 1 77 ? 27.629 -4.452 -27.207 1.00 73.44 77 TYR A O 1
ATOM 655 N N . ALA A 1 78 ? 25.722 -5.340 -26.432 1.00 72.62 78 ALA A N 1
ATOM 656 C CA . ALA A 1 78 ? 24.945 -4.106 -26.527 1.00 72.62 78 ALA A CA 1
ATOM 657 C C . ALA A 1 78 ? 25.533 -2.976 -25.663 1.00 72.62 78 ALA A C 1
ATOM 659 O O . ALA A 1 78 ? 25.748 -1.871 -26.152 1.00 72.62 78 ALA A O 1
ATOM 660 N N . ARG A 1 79 ? 25.903 -3.264 -24.407 1.00 75.44 79 ARG A N 1
ATOM 661 C CA . ARG A 1 79 ? 26.561 -2.287 -23.519 1.00 75.44 79 ARG A CA 1
ATOM 662 C C . ARG A 1 79 ? 27.911 -1.824 -24.043 1.00 75.44 79 ARG A C 1
ATOM 664 O O . ARG A 1 79 ? 28.281 -0.669 -23.843 1.00 75.44 79 ARG A O 1
ATOM 671 N N . LEU A 1 80 ? 28.672 -2.716 -24.679 1.00 73.12 80 LEU A N 1
ATOM 672 C CA . LEU A 1 80 ? 29.936 -2.341 -25.296 1.00 73.12 80 LEU A CA 1
ATOM 673 C C . LEU A 1 80 ? 29.703 -1.345 -26.429 1.00 73.12 80 LEU A C 1
ATOM 675 O O . LEU A 1 80 ? 30.418 -0.349 -26.503 1.00 73.12 80 LEU A O 1
ATOM 679 N N . GLU A 1 81 ? 28.706 -1.582 -27.273 1.00 68.56 81 GLU A N 1
ATOM 680 C CA . GLU A 1 81 ? 28.383 -0.673 -28.370 1.00 68.56 81 GLU A CA 1
ATOM 681 C C . GLU A 1 81 ? 27.807 0.667 -27.873 1.00 68.56 81 GLU A C 1
ATOM 683 O O . GLU A 1 81 ? 28.201 1.719 -28.372 1.00 68.56 81 GLU A O 1
ATOM 688 N N . GLU A 1 82 ? 26.990 0.670 -26.817 1.00 68.12 82 GLU A N 1
ATOM 689 C CA . GLU A 1 82 ? 26.544 1.898 -26.130 1.00 68.12 82 GLU A CA 1
ATOM 690 C C . GLU A 1 82 ? 27.720 2.678 -25.521 1.00 68.12 82 GLU A C 1
ATOM 692 O O . GLU A 1 82 ? 27.800 3.906 -25.606 1.00 68.12 82 GLU A O 1
ATOM 697 N N . SER A 1 83 ? 28.684 1.972 -24.922 1.00 69.94 83 SER A N 1
ATOM 698 C CA . SER A 1 83 ? 29.905 2.600 -24.406 1.00 69.94 83 SER A CA 1
ATOM 699 C C . SER A 1 83 ? 30.784 3.149 -25.532 1.00 69.94 83 SER A C 1
ATOM 701 O O . SER A 1 83 ? 31.395 4.204 -25.366 1.00 69.94 83 SER A O 1
ATOM 703 N N . ALA A 1 84 ? 30.791 2.480 -26.690 1.00 63.69 84 ALA A N 1
ATOM 704 C CA . ALA A 1 84 ? 31.503 2.920 -27.881 1.00 63.69 84 ALA A CA 1
ATOM 705 C C . ALA A 1 84 ? 30.895 4.208 -28.449 1.00 63.69 84 ALA A C 1
ATOM 707 O O . ALA A 1 84 ? 31.646 5.098 -28.845 1.00 63.69 84 ALA A O 1
ATOM 708 N N . LEU A 1 85 ? 29.563 4.341 -28.431 1.00 61.91 85 LEU A N 1
ATOM 709 C CA . LEU A 1 85 ? 28.882 5.573 -28.834 1.00 61.91 85 LEU A CA 1
ATOM 710 C C . LEU A 1 85 ? 29.279 6.752 -27.936 1.00 61.91 85 LEU A C 1
ATOM 712 O O . LEU A 1 85 ? 29.565 7.833 -28.436 1.00 61.91 85 LEU A O 1
ATOM 716 N N . LYS A 1 86 ? 29.370 6.534 -26.619 1.00 60.84 86 LYS A N 1
ATOM 717 C CA . LYS A 1 86 ? 29.746 7.575 -25.644 1.00 60.84 86 LYS A CA 1
ATOM 718 C C . LYS A 1 86 ? 31.222 7.977 -25.708 1.00 60.84 86 LYS A C 1
ATOM 720 O O . LYS A 1 86 ? 31.554 9.090 -25.316 1.00 60.84 86 LYS A O 1
ATOM 725 N N . SER A 1 87 ? 32.109 7.086 -26.161 1.00 57.91 87 SER A N 1
ATOM 726 C CA . SER A 1 87 ? 33.553 7.357 -26.278 1.00 57.91 87 SER A CA 1
ATOM 727 C C . SER A 1 87 ? 33.980 7.958 -27.623 1.00 57.91 87 SER A C 1
ATOM 729 O O . SER A 1 87 ? 35.090 8.475 -27.735 1.00 57.91 87 SER A O 1
ATOM 731 N N . CYS A 1 88 ? 33.141 7.865 -28.660 1.00 53.41 88 CYS A N 1
ATOM 732 C CA . CYS A 1 88 ? 33.495 8.252 -30.023 1.00 53.41 88 CYS A CA 1
ATOM 733 C C . CYS A 1 88 ? 32.770 9.533 -30.463 1.00 53.41 88 CYS A C 1
ATOM 735 O O . CYS A 1 88 ? 31.799 9.467 -31.205 1.00 53.41 88 CYS A O 1
ATOM 737 N N . ASP A 1 89 ? 33.320 10.702 -30.123 1.00 49.62 89 ASP A N 1
ATOM 738 C CA . ASP A 1 89 ? 32.902 11.991 -30.711 1.00 49.62 89 ASP A CA 1
ATOM 739 C C . ASP A 1 89 ? 33.295 12.140 -32.204 1.00 49.62 89 ASP A C 1
ATOM 741 O O . ASP A 1 89 ? 32.931 13.118 -32.856 1.00 49.62 89 ASP A O 1
ATOM 745 N N . HIS A 1 90 ? 34.064 11.194 -32.765 1.00 47.19 90 HIS A N 1
ATOM 746 C CA . HIS A 1 90 ? 34.740 11.356 -34.063 1.00 47.19 90 HIS A CA 1
ATOM 747 C C . HIS A 1 90 ? 34.280 10.433 -35.206 1.00 47.19 90 HIS A C 1
ATOM 749 O O . HIS A 1 90 ? 34.603 10.727 -36.358 1.00 47.19 90 HIS A O 1
ATOM 755 N N . ASP A 1 91 ? 33.517 9.369 -34.939 1.00 50.06 91 ASP A N 1
ATOM 756 C CA . ASP A 1 91 ? 32.886 8.555 -35.990 1.00 50.06 91 ASP A CA 1
ATOM 757 C C . ASP A 1 91 ? 31.427 8.992 -36.134 1.00 50.06 91 ASP A C 1
ATOM 759 O O . ASP A 1 91 ? 30.735 9.139 -35.132 1.00 50.06 91 ASP A O 1
ATOM 763 N N . SER A 1 92 ? 30.954 9.201 -37.368 1.00 55.84 92 SER A N 1
ATOM 764 C CA . SER A 1 92 ? 29.593 9.675 -37.655 1.00 55.84 92 SER A CA 1
ATOM 765 C C . SER A 1 92 ? 28.557 8.951 -36.773 1.00 55.84 92 SER A C 1
ATOM 767 O O . SER A 1 92 ? 28.402 7.733 -36.931 1.00 55.84 92 SER A O 1
ATOM 769 N N . PRO A 1 93 ? 27.852 9.657 -35.866 1.00 61.03 93 PRO A N 1
ATOM 770 C CA . PRO A 1 93 ? 27.005 9.037 -34.841 1.00 61.03 93 PRO A CA 1
ATOM 771 C C . PRO A 1 93 ? 25.940 8.118 -35.452 1.00 61.03 93 PRO A C 1
ATOM 773 O O . PRO A 1 93 ? 25.624 7.070 -34.901 1.00 61.03 93 PRO A O 1
ATOM 776 N N . GLU A 1 94 ? 25.485 8.437 -36.664 1.00 62.53 94 GLU A N 1
ATOM 777 C CA . GLU A 1 94 ? 24.532 7.649 -37.449 1.00 62.53 94 GLU A CA 1
ATOM 778 C C . GLU A 1 94 ? 24.998 6.206 -37.716 1.00 62.53 94 GLU A C 1
ATOM 780 O O . GLU A 1 94 ? 24.223 5.269 -37.543 1.00 62.53 94 GLU A O 1
ATOM 785 N N . LYS A 1 95 ? 26.277 5.991 -38.058 1.00 65.25 95 LYS A N 1
ATOM 786 C CA . LYS A 1 95 ? 26.817 4.644 -38.337 1.00 65.25 95 LYS A CA 1
ATOM 787 C C . LYS A 1 95 ? 27.044 3.835 -37.065 1.00 65.25 95 LYS A C 1
ATOM 789 O O . LYS A 1 95 ? 27.027 2.607 -37.086 1.00 65.25 95 LYS A O 1
ATOM 794 N N . ALA A 1 96 ? 27.322 4.505 -35.949 1.00 63.88 96 ALA A N 1
ATOM 795 C CA . ALA A 1 96 ? 27.411 3.843 -34.655 1.00 63.88 96 ALA A CA 1
ATOM 796 C C . ALA A 1 96 ? 26.021 3.391 -34.183 1.00 63.88 96 ALA A C 1
ATOM 798 O O . ALA A 1 96 ? 25.869 2.236 -33.793 1.00 63.88 96 ALA A O 1
ATOM 799 N N . VAL A 1 97 ? 25.008 4.246 -34.343 1.00 67.44 97 VAL A N 1
ATOM 800 C CA . VAL A 1 97 ? 23.602 3.927 -34.064 1.00 67.44 97 VAL A CA 1
ATOM 801 C C . VAL A 1 97 ? 23.089 2.786 -34.948 1.00 67.44 97 VAL A C 1
ATOM 803 O O . VAL A 1 97 ? 22.445 1.870 -34.444 1.00 67.44 97 VAL A O 1
ATOM 806 N N . GLU A 1 98 ? 23.405 2.781 -36.245 1.00 73.06 98 GLU A N 1
ATOM 807 C CA . GLU A 1 98 ? 23.001 1.702 -37.159 1.00 73.06 98 GLU A CA 1
ATOM 808 C C . GLU A 1 98 ? 23.621 0.349 -36.780 1.00 73.06 98 GLU A C 1
ATOM 810 O O . GLU A 1 98 ? 22.920 -0.658 -36.739 1.00 73.06 98 GLU A O 1
ATOM 815 N N . ARG A 1 99 ? 24.896 0.325 -36.372 1.00 70.75 99 ARG A N 1
ATOM 816 C CA . ARG A 1 99 ? 25.524 -0.900 -35.849 1.00 70.75 99 ARG A CA 1
ATOM 817 C C . ARG A 1 99 ? 24.846 -1.398 -34.577 1.00 70.75 99 ARG A C 1
ATOM 819 O O . ARG A 1 99 ? 24.589 -2.589 -34.459 1.00 70.75 99 ARG A O 1
ATOM 826 N N . ILE A 1 100 ? 24.532 -0.508 -33.635 1.00 72.38 100 ILE A N 1
ATOM 827 C CA . ILE A 1 100 ? 23.836 -0.889 -32.397 1.00 72.38 100 ILE A CA 1
ATOM 828 C C . ILE A 1 100 ? 22.453 -1.471 -32.719 1.00 72.38 100 ILE A C 1
ATOM 830 O O . ILE A 1 100 ? 22.064 -2.497 -32.161 1.00 72.38 100 ILE A O 1
ATOM 834 N N . ARG A 1 101 ? 21.744 -0.875 -33.683 1.00 75.69 101 ARG A N 1
ATOM 835 C CA . ARG A 1 101 ? 20.463 -1.383 -34.191 1.00 75.69 101 ARG A CA 1
ATOM 836 C C . ARG A 1 101 ? 20.590 -2.777 -34.778 1.00 75.69 101 ARG A C 1
ATOM 838 O O . ARG A 1 101 ? 19.816 -3.644 -34.398 1.00 75.69 101 ARG A O 1
ATOM 845 N N . GLU A 1 102 ? 21.580 -3.023 -35.631 1.00 77.88 102 GLU A N 1
ATOM 846 C CA . GLU A 1 102 ? 21.824 -4.359 -36.185 1.00 77.88 102 GLU A CA 1
ATOM 847 C C . GLU A 1 102 ? 22.090 -5.395 -35.084 1.00 77.88 102 GLU A C 1
ATOM 849 O O . GLU A 1 102 ? 21.595 -6.521 -35.158 1.00 77.88 102 GLU A O 1
ATOM 854 N N . VAL A 1 103 ? 22.840 -5.028 -34.040 1.00 75.81 103 VAL A N 1
ATOM 855 C CA . VAL A 1 103 ? 23.091 -5.906 -32.889 1.00 75.81 103 VAL A CA 1
ATOM 856 C C . VAL A 1 103 ? 21.791 -6.232 -32.161 1.00 75.81 103 VAL A C 1
ATOM 858 O O . VAL A 1 103 ? 21.508 -7.407 -31.922 1.00 75.81 103 VAL A O 1
ATOM 861 N N . TYR A 1 104 ? 20.976 -5.221 -31.858 1.00 75.62 104 TYR A N 1
ATOM 862 C CA . TYR A 1 104 ? 19.691 -5.417 -31.196 1.00 75.62 104 TYR A CA 1
ATOM 863 C C . TYR A 1 104 ? 18.696 -6.199 -32.063 1.00 75.62 104 TYR A C 1
ATOM 865 O O . TYR A 1 104 ? 18.056 -7.114 -31.555 1.00 75.62 104 TYR A O 1
ATOM 873 N N . GLU A 1 105 ? 18.601 -5.928 -33.365 1.00 77.56 105 GLU A N 1
ATOM 874 C CA . GLU A 1 105 ? 17.725 -6.651 -34.297 1.00 77.56 105 GLU A CA 1
ATOM 875 C C . GLU A 1 105 ? 18.134 -8.122 -34.444 1.00 77.56 105 GLU A C 1
ATOM 877 O O . GLU A 1 105 ? 17.283 -9.015 -34.433 1.00 77.56 105 GLU A O 1
ATOM 882 N N . ARG A 1 106 ? 19.442 -8.406 -34.496 1.00 76.12 106 ARG A N 1
ATOM 883 C CA . ARG A 1 106 ? 19.959 -9.782 -34.494 1.00 76.12 106 ARG A CA 1
ATOM 884 C C . ARG A 1 106 ? 19.679 -10.497 -33.178 1.00 76.12 106 ARG A C 1
ATOM 886 O O . ARG A 1 106 ? 19.319 -11.673 -33.198 1.00 76.12 106 ARG A O 1
ATOM 893 N N . ALA A 1 107 ? 19.819 -9.801 -32.055 1.00 72.25 107 ALA A N 1
ATOM 894 C CA . ALA A 1 107 ? 19.531 -10.350 -30.736 1.00 72.25 107 ALA A CA 1
ATOM 895 C C . ALA A 1 107 ? 18.024 -10.624 -30.556 1.00 72.25 107 ALA A C 1
ATOM 897 O O . ALA A 1 107 ? 17.625 -11.652 -30.010 1.00 72.25 107 ALA A O 1
ATOM 898 N N . VAL A 1 108 ? 17.178 -9.745 -31.094 1.00 71.56 108 VAL A N 1
ATOM 899 C CA . VAL A 1 108 ? 15.718 -9.879 -31.133 1.00 71.56 108 VAL A CA 1
ATOM 900 C C . VAL A 1 108 ? 15.272 -11.063 -31.993 1.00 71.56 108 VAL A C 1
ATOM 902 O O . VAL A 1 108 ? 14.351 -11.782 -31.599 1.00 71.56 108 VAL A O 1
ATOM 905 N N . ALA A 1 109 ? 15.925 -11.305 -33.132 1.00 73.25 109 ALA A N 1
ATOM 906 C CA . ALA A 1 109 ? 15.608 -12.426 -34.018 1.00 73.25 109 ALA A CA 1
ATOM 907 C C . ALA A 1 109 ? 15.841 -13.803 -33.362 1.00 73.25 109 ALA A C 1
ATOM 909 O O . ALA A 1 109 ? 15.253 -14.799 -33.788 1.00 73.25 109 ALA A O 1
ATOM 910 N N . GLN A 1 110 ? 16.656 -13.873 -32.304 1.00 70.56 110 GLN A N 1
ATOM 911 C CA . GLN A 1 110 ? 16.889 -15.091 -31.524 1.00 70.56 110 GLN A CA 1
ATOM 912 C C . GLN A 1 110 ? 15.797 -15.297 -30.465 1.00 70.56 110 GLN A C 1
ATOM 914 O O . GLN A 1 110 ? 16.004 -15.127 -29.258 1.00 70.56 110 GLN A O 1
ATOM 919 N N . VAL A 1 111 ? 14.607 -15.674 -30.938 1.00 69.50 111 VAL A N 1
ATOM 920 C CA . VAL A 1 111 ? 13.463 -16.005 -30.080 1.00 69.50 111 VAL A CA 1
ATOM 921 C C . VAL A 1 111 ? 13.796 -17.233 -29.214 1.00 69.50 111 VAL A C 1
ATOM 923 O O . VAL A 1 111 ? 14.227 -18.252 -29.761 1.00 69.50 111 VAL A O 1
ATOM 926 N N . PRO A 1 112 ? 13.587 -17.175 -27.880 1.00 66.94 112 PRO A N 1
ATOM 927 C CA . PRO A 1 112 ? 13.814 -18.318 -27.001 1.00 66.94 112 PRO A CA 1
ATOM 928 C C . PRO A 1 112 ? 13.026 -19.563 -27.464 1.00 66.94 112 PRO A C 1
ATOM 930 O O . PRO A 1 112 ? 11.806 -19.474 -27.622 1.00 66.94 112 PRO A O 1
ATOM 933 N N . PRO A 1 113 ? 13.665 -20.741 -27.624 1.00 66.88 113 PRO A N 1
ATOM 934 C CA . PRO A 1 113 ? 12.983 -21.976 -28.026 1.00 66.88 113 PRO A CA 1
ATOM 935 C C . PRO A 1 113 ? 12.064 -22.560 -26.942 1.00 66.88 113 PRO A C 1
ATOM 937 O O . PRO A 1 113 ? 11.142 -23.309 -27.256 1.00 66.88 113 PRO A O 1
ATOM 940 N N . SER A 1 114 ? 12.313 -22.254 -25.661 1.00 63.53 114 SER A N 1
ATOM 941 C CA . SER A 1 114 ? 11.516 -22.749 -24.533 1.00 63.53 114 SER A CA 1
ATOM 942 C C . SER A 1 114 ? 10.567 -21.674 -23.997 1.00 63.53 114 SER A C 1
ATOM 944 O O . SER A 1 114 ? 10.940 -20.518 -23.797 1.00 63.53 114 SER A O 1
ATOM 946 N N . ALA A 1 115 ? 9.321 -22.058 -23.708 1.00 63.16 115 ALA A N 1
ATOM 947 C CA . ALA A 1 115 ? 8.288 -21.186 -23.135 1.00 63.16 115 ALA A CA 1
ATOM 948 C C . ALA A 1 115 ? 8.431 -20.986 -21.608 1.00 63.16 115 ALA A C 1
ATOM 950 O O . ALA A 1 115 ? 7.472 -20.644 -20.917 1.00 63.16 115 ALA A O 1
ATOM 951 N N . GLU A 1 116 ? 9.620 -21.215 -21.043 1.00 66.56 116 GLU A N 1
ATOM 952 C CA . GLU A 1 116 ? 9.835 -21.052 -19.609 1.00 66.56 116 GLU A CA 1
ATOM 953 C C . GLU A 1 116 ? 10.095 -19.587 -19.249 1.00 66.56 116 GLU A C 1
ATOM 955 O O . GLU A 1 116 ? 10.990 -18.923 -19.781 1.00 66.56 116 GLU A O 1
ATOM 960 N N . LYS A 1 117 ? 9.367 -19.097 -18.240 1.00 66.75 117 LYS A N 1
ATOM 961 C CA . LYS A 1 117 ? 9.422 -17.710 -17.746 1.00 66.75 117 LYS A CA 1
ATOM 962 C C . LYS A 1 117 ? 10.845 -17.199 -17.471 1.00 66.75 117 LYS A C 1
ATOM 964 O O . LYS A 1 117 ? 11.078 -15.995 -17.538 1.00 66.75 117 LYS A O 1
ATOM 969 N N . ARG A 1 118 ? 11.799 -18.076 -17.139 1.00 68.50 118 ARG A N 1
ATOM 970 C CA . ARG A 1 118 ? 13.188 -17.707 -16.825 1.00 68.50 118 ARG A CA 1
ATOM 971 C C . ARG A 1 118 ? 13.960 -17.192 -18.044 1.00 68.50 118 ARG A C 1
ATOM 973 O O . ARG A 1 118 ? 14.630 -16.171 -17.916 1.00 68.50 118 ARG A O 1
ATOM 980 N N . TYR A 1 119 ? 13.833 -17.840 -19.200 1.00 68.75 119 TYR A N 1
ATOM 981 C CA . TYR A 1 119 ? 14.528 -17.428 -20.426 1.00 68.75 119 TYR A CA 1
ATOM 982 C C . TYR A 1 119 ? 13.867 -16.197 -21.054 1.00 68.75 119 TYR A C 1
ATOM 984 O O . TYR A 1 119 ? 14.548 -15.260 -21.468 1.00 68.75 119 TYR A O 1
ATOM 992 N N . TRP A 1 120 ? 12.536 -16.122 -20.978 1.00 74.69 120 TRP A N 1
ATOM 993 C CA . TRP A 1 120 ? 11.775 -14.958 -21.436 1.00 74.69 120 TRP A CA 1
ATOM 994 C C . TRP A 1 120 ? 12.035 -13.692 -20.622 1.00 74.69 120 TRP A C 1
ATOM 996 O O . TRP A 1 120 ? 11.995 -12.603 -21.183 1.00 74.69 120 TRP A O 1
ATOM 1006 N N . ARG A 1 121 ? 12.358 -13.803 -19.322 1.00 74.62 121 ARG A N 1
ATOM 1007 C CA . ARG A 1 121 ? 12.752 -12.639 -18.507 1.00 74.62 121 ARG A CA 1
ATOM 1008 C C . ARG A 1 121 ? 13.930 -11.899 -19.134 1.00 74.62 121 ARG A C 1
ATOM 1010 O O . ARG A 1 121 ? 13.834 -10.694 -19.330 1.00 74.62 121 ARG A O 1
ATOM 1017 N N . ARG A 1 122 ? 15.018 -12.607 -19.459 1.00 74.81 122 ARG A N 1
ATOM 1018 C CA . ARG A 1 122 ? 16.224 -11.991 -20.038 1.00 74.81 122 ARG A CA 1
ATOM 1019 C C . ARG A 1 122 ? 15.966 -11.441 -21.435 1.00 74.81 122 ARG A C 1
ATOM 1021 O O . ARG A 1 122 ? 16.333 -10.305 -21.699 1.00 74.81 122 ARG A O 1
ATOM 1028 N N . TYR A 1 123 ? 15.251 -12.191 -22.270 1.00 78.06 123 TYR A N 1
ATOM 1029 C CA . TYR A 1 123 ? 14.843 -11.722 -23.593 1.00 78.06 123 TYR A CA 1
ATOM 1030 C C . TYR A 1 123 ? 14.005 -10.434 -23.522 1.00 78.06 123 TYR A C 1
ATOM 1032 O O . TYR A 1 123 ? 14.233 -9.491 -24.266 1.00 78.06 123 TYR A O 1
ATOM 1040 N N . ILE A 1 124 ? 13.086 -10.324 -22.564 1.00 78.69 124 ILE A N 1
ATOM 1041 C CA . ILE A 1 124 ? 12.290 -9.106 -22.370 1.00 78.69 124 ILE A CA 1
ATOM 1042 C C . ILE A 1 124 ? 13.121 -7.944 -21.846 1.00 78.69 124 ILE A C 1
ATOM 1044 O O . ILE A 1 124 ? 12.911 -6.813 -22.270 1.00 78.69 124 ILE A O 1
ATOM 1048 N N . PHE A 1 125 ? 14.080 -8.193 -20.956 1.00 80.25 125 PHE A N 1
ATOM 1049 C CA . PHE A 1 125 ? 15.008 -7.142 -20.548 1.00 80.25 125 PHE A CA 1
ATOM 1050 C C . PHE A 1 125 ? 15.873 -6.648 -21.712 1.00 80.25 125 PHE A C 1
ATOM 1052 O O . PHE A 1 125 ? 16.214 -5.472 -21.725 1.00 80.25 125 PHE A O 1
ATOM 1059 N N . LEU A 1 126 ? 16.176 -7.494 -22.700 1.00 80.06 126 LEU A N 1
ATOM 1060 C CA . LEU A 1 126 ? 16.877 -7.084 -23.917 1.00 80.06 126 LEU A CA 1
ATOM 1061 C C . LEU A 1 126 ? 15.998 -6.149 -24.760 1.00 80.06 126 LEU A C 1
ATOM 1063 O O . LEU A 1 126 ? 16.466 -5.096 -25.178 1.00 80.06 126 LEU A O 1
ATOM 1067 N N . TRP A 1 127 ? 14.712 -6.473 -24.931 1.00 82.31 127 TRP A N 1
ATOM 1068 C CA . TRP A 1 127 ? 13.740 -5.575 -25.570 1.00 82.31 127 TRP A CA 1
ATOM 1069 C C . TRP A 1 127 ? 13.585 -4.244 -24.831 1.00 82.31 127 TRP A C 1
ATOM 1071 O O . TRP A 1 127 ? 13.520 -3.192 -25.462 1.00 82.31 127 TRP A O 1
ATOM 1081 N N . LEU A 1 128 ? 13.538 -4.279 -23.495 1.00 82.38 128 LEU A N 1
ATOM 1082 C CA . LEU A 1 128 ? 13.496 -3.067 -22.679 1.00 82.38 128 LEU A CA 1
ATOM 1083 C C . LEU A 1 128 ? 14.781 -2.249 -22.831 1.00 82.38 128 LEU A C 1
ATOM 1085 O O . LEU A 1 128 ? 14.685 -1.037 -22.971 1.00 82.38 128 LEU A O 1
ATOM 1089 N N . GLY A 1 129 ? 15.947 -2.902 -22.862 1.00 78.69 129 GLY A N 1
ATOM 1090 C CA . GLY A 1 129 ? 17.239 -2.271 -23.135 1.00 78.69 129 GLY A CA 1
ATOM 1091 C C . GLY A 1 129 ? 17.254 -1.575 -24.493 1.00 78.69 129 GLY A C 1
ATOM 1092 O O . GLY A 1 129 ? 17.580 -0.393 -24.570 1.00 78.69 129 GLY A O 1
ATOM 1093 N N . TYR A 1 130 ? 16.774 -2.259 -25.535 1.00 79.12 130 TYR A N 1
ATOM 1094 C CA . TYR A 1 130 ? 16.664 -1.687 -26.874 1.00 79.12 130 TYR A CA 1
ATOM 1095 C C . TYR A 1 130 ? 15.734 -0.466 -26.913 1.00 79.12 130 TYR A C 1
ATOM 1097 O O . TYR A 1 130 ? 16.080 0.568 -27.478 1.00 79.12 130 TYR A O 1
ATOM 1105 N N . ALA A 1 131 ? 14.577 -0.545 -26.251 1.00 80.44 131 ALA A N 1
ATOM 1106 C CA . ALA A 1 131 ? 13.650 0.579 -26.164 1.00 80.44 131 ALA A CA 1
ATOM 1107 C C . ALA A 1 131 ? 14.242 1.773 -25.394 1.00 80.44 131 ALA A C 1
ATOM 1109 O O . ALA A 1 131 ? 14.089 2.911 -25.831 1.00 80.44 131 ALA A O 1
ATOM 1110 N N . THR A 1 132 ? 14.954 1.531 -24.286 1.00 80.31 132 THR A N 1
ATOM 1111 C CA . THR A 1 132 ? 15.626 2.602 -23.531 1.00 80.31 132 THR A CA 1
ATOM 1112 C C . THR A 1 132 ? 16.784 3.221 -24.302 1.00 80.31 132 THR A C 1
ATOM 1114 O O . THR A 1 132 ? 16.986 4.429 -24.223 1.00 80.31 132 THR A O 1
ATOM 1117 N N . PHE A 1 133 ? 17.518 2.415 -25.070 1.00 78.38 133 PHE A N 1
ATOM 1118 C CA . PHE A 1 133 ? 18.591 2.879 -25.939 1.00 78.38 133 PHE A CA 1
ATOM 1119 C C . PHE A 1 133 ? 18.051 3.811 -27.027 1.00 78.38 133 PHE A C 1
ATOM 1121 O O . PHE A 1 133 ? 18.509 4.946 -27.161 1.00 78.38 133 PHE A O 1
ATOM 1128 N N . GLU A 1 134 ? 17.025 3.371 -27.762 1.00 77.00 134 GLU A N 1
ATOM 1129 C CA . GLU A 1 134 ? 16.415 4.195 -28.806 1.00 77.00 134 GLU A CA 1
ATOM 1130 C C . GLU A 1 134 ? 15.793 5.470 -28.200 1.00 77.00 134 GLU A C 1
ATOM 1132 O O . GLU A 1 134 ? 15.914 6.546 -28.786 1.00 77.00 134 GLU A O 1
ATOM 1137 N N . GLU A 1 135 ? 15.212 5.401 -26.997 1.00 76.25 135 GLU A N 1
ATOM 1138 C CA . GLU A 1 135 ? 14.650 6.568 -26.307 1.00 76.25 135 GLU A CA 1
ATOM 1139 C C . GLU A 1 135 ? 15.708 7.596 -25.868 1.00 76.25 135 GLU A C 1
ATOM 1141 O O . GLU A 1 135 ? 15.509 8.797 -26.068 1.00 76.25 135 GLU A O 1
ATOM 1146 N N . ILE A 1 136 ? 16.812 7.150 -25.260 1.00 78.56 136 ILE A N 1
ATOM 1147 C CA . ILE A 1 136 ? 17.824 8.039 -24.669 1.00 78.56 136 ILE A CA 1
ATOM 1148 C C . ILE A 1 136 ? 18.803 8.545 -25.731 1.00 78.56 136 ILE A C 1
ATOM 1150 O O . ILE A 1 136 ? 19.109 9.740 -25.762 1.00 78.56 136 ILE A O 1
ATOM 1154 N N . GLU A 1 137 ? 19.306 7.650 -26.585 1.00 68.81 137 GLU A N 1
ATOM 1155 C CA . GLU A 1 137 ? 20.451 7.931 -27.455 1.00 68.81 137 GLU A CA 1
ATOM 1156 C C . GLU A 1 137 ? 20.012 8.409 -28.843 1.00 68.81 137 GLU A C 1
ATOM 1158 O O . GLU A 1 137 ? 20.526 9.411 -29.337 1.00 68.81 137 GLU A O 1
ATOM 1163 N N . THR A 1 138 ? 19.015 7.757 -29.451 1.00 68.19 138 THR A N 1
ATOM 1164 C CA . THR A 1 138 ? 18.561 8.109 -30.815 1.00 68.19 138 THR A CA 1
ATOM 1165 C C . THR A 1 138 ? 17.404 9.105 -30.837 1.00 68.19 138 THR A C 1
ATOM 1167 O O . THR A 1 138 ? 17.232 9.827 -31.814 1.00 68.19 138 THR A O 1
ATOM 1170 N N . LYS A 1 139 ? 16.612 9.166 -29.756 1.00 73.44 139 LYS A N 1
ATOM 1171 C CA . LYS A 1 139 ? 15.367 9.947 -29.661 1.00 73.44 139 LYS A CA 1
ATOM 1172 C C . LYS A 1 139 ? 14.365 9.638 -30.791 1.00 73.44 139 LYS A C 1
ATOM 1174 O O . LYS A 1 139 ? 13.486 10.454 -31.065 1.00 73.44 139 LYS A O 1
ATOM 1179 N N . ASP A 1 140 ? 14.439 8.458 -31.410 1.00 79.75 140 ASP A N 1
ATOM 1180 C CA . ASP A 1 140 ? 13.507 8.017 -32.453 1.00 79.75 140 ASP A CA 1
ATOM 1181 C C . ASP A 1 140 ? 12.254 7.371 -31.838 1.00 79.75 140 ASP A C 1
ATOM 1183 O O . ASP A 1 140 ? 12.095 6.152 -31.739 1.00 79.75 140 ASP A O 1
ATOM 1187 N N . TYR A 1 141 ? 11.311 8.215 -31.420 1.00 78.62 141 TYR A N 1
ATOM 1188 C CA . TYR A 1 141 ? 10.125 7.793 -30.663 1.00 78.62 141 TYR A CA 1
ATOM 1189 C C . TYR A 1 141 ? 9.162 6.886 -31.443 1.00 78.62 141 TYR A C 1
ATOM 1191 O O . TYR A 1 141 ? 8.484 6.051 -30.844 1.00 78.62 141 TYR A O 1
ATOM 1199 N N . ASP A 1 142 ? 9.076 7.031 -32.766 1.00 81.00 142 ASP A N 1
ATOM 1200 C CA . ASP A 1 142 ? 8.209 6.181 -33.591 1.00 81.00 142 ASP A CA 1
ATOM 1201 C C . ASP A 1 142 ? 8.749 4.758 -33.706 1.00 81.00 142 ASP A C 1
ATOM 1203 O O . ASP A 1 142 ? 7.973 3.800 -33.703 1.00 81.00 142 ASP A O 1
ATOM 1207 N N . ARG A 1 143 ? 10.076 4.602 -33.715 1.00 78.75 143 ARG A N 1
ATOM 1208 C CA . ARG A 1 143 ? 10.712 3.285 -33.704 1.00 78.75 143 ARG A CA 1
ATOM 1209 C C . ARG A 1 143 ? 10.545 2.619 -32.347 1.00 78.75 143 ARG A C 1
ATOM 1211 O O . ARG A 1 143 ? 10.156 1.459 -32.307 1.00 78.75 143 ARG A O 1
ATOM 1218 N N . VAL A 1 144 ? 10.699 3.358 -31.244 1.00 81.75 144 VAL A N 1
ATOM 1219 C CA . VAL A 1 144 ? 10.418 2.840 -29.890 1.00 81.75 144 VAL A CA 1
ATOM 1220 C C . VAL A 1 144 ? 9.004 2.247 -29.798 1.00 81.75 144 VAL A C 1
ATOM 1222 O O . VAL A 1 144 ? 8.828 1.154 -29.260 1.00 81.75 144 VAL A O 1
ATOM 1225 N N . ARG A 1 145 ? 7.992 2.896 -30.395 1.00 82.00 145 ARG A N 1
ATOM 1226 C CA . ARG A 1 145 ? 6.628 2.333 -30.461 1.00 82.00 145 ARG A CA 1
ATOM 1227 C C . ARG A 1 145 ? 6.576 1.021 -31.230 1.00 82.00 145 ARG A C 1
ATOM 1229 O O . ARG A 1 145 ? 5.991 0.063 -30.737 1.00 82.00 145 ARG A O 1
ATOM 1236 N N . GLN A 1 146 ? 7.203 0.961 -32.403 1.00 83.94 146 GLN A N 1
ATOM 1237 C CA . GLN A 1 146 ? 7.252 -0.262 -33.210 1.00 83.94 146 GLN A CA 1
ATOM 1238 C C . GLN A 1 146 ? 7.951 -1.403 -32.463 1.00 83.94 146 GLN A C 1
ATOM 1240 O O . GLN A 1 146 ? 7.501 -2.544 -32.528 1.00 83.94 146 GLN A O 1
ATOM 1245 N N . VAL A 1 147 ? 9.006 -1.091 -31.709 1.00 82.31 147 VAL A N 1
ATOM 1246 C CA . VAL A 1 147 ? 9.744 -2.040 -30.868 1.00 82.31 147 VAL A CA 1
ATOM 1247 C C . VAL A 1 147 ? 8.853 -2.595 -29.759 1.00 82.31 147 VAL A C 1
ATOM 1249 O O . VAL A 1 147 ? 8.770 -3.813 -29.595 1.00 82.31 147 VAL A O 1
ATOM 1252 N N . TYR A 1 148 ? 8.125 -1.735 -29.042 1.00 82.25 148 TYR A N 1
ATOM 1253 C CA . TYR A 1 148 ? 7.165 -2.185 -28.033 1.00 82.25 148 TYR A CA 1
ATOM 1254 C C . TYR A 1 148 ? 6.015 -2.996 -28.647 1.00 82.25 148 TYR A C 1
ATOM 1256 O O . TYR A 1 148 ? 5.686 -4.062 -28.132 1.00 82.25 148 TYR A O 1
ATOM 1264 N N . GLU A 1 149 ? 5.437 -2.565 -29.769 1.00 82.94 149 GLU A N 1
ATOM 1265 C CA . GLU A 1 149 ? 4.376 -3.307 -30.463 1.00 82.94 149 GLU A CA 1
ATOM 1266 C C . GLU A 1 149 ? 4.848 -4.679 -30.967 1.00 82.94 149 GLU A C 1
ATOM 1268 O O . GLU A 1 149 ? 4.114 -5.666 -30.861 1.00 82.94 149 GLU A O 1
ATOM 1273 N N . ALA A 1 150 ? 6.073 -4.770 -31.492 1.00 83.12 150 ALA A N 1
ATOM 1274 C CA . ALA A 1 150 ? 6.683 -6.029 -31.907 1.00 83.12 150 ALA A CA 1
ATOM 1275 C C . ALA A 1 150 ? 6.911 -6.956 -30.705 1.00 83.12 150 ALA A C 1
ATOM 1277 O O . ALA A 1 150 ? 6.536 -8.129 -30.755 1.00 83.12 150 ALA A O 1
ATOM 1278 N N . CYS A 1 151 ? 7.430 -6.418 -29.597 1.00 81.69 151 CYS A N 1
ATOM 1279 C CA . CYS A 1 151 ? 7.598 -7.154 -28.346 1.00 81.69 151 CYS A CA 1
ATOM 1280 C C . CYS A 1 151 ? 6.256 -7.714 -27.840 1.00 81.69 151 CYS A C 1
ATOM 1282 O O . CYS A 1 151 ? 6.155 -8.895 -27.505 1.00 81.69 151 CYS A O 1
ATOM 1284 N N . LEU A 1 152 ? 5.191 -6.905 -27.862 1.00 78.75 152 LEU A N 1
ATOM 1285 C CA . LEU A 1 152 ? 3.855 -7.325 -27.438 1.00 78.75 152 LEU A CA 1
ATOM 1286 C C . LEU A 1 152 ? 3.243 -8.396 -28.353 1.00 78.75 152 LEU A C 1
ATOM 1288 O O . LEU A 1 152 ? 2.542 -9.270 -27.853 1.00 78.75 152 LEU A O 1
ATOM 1292 N N . LYS A 1 153 ? 3.506 -8.376 -29.666 1.00 80.12 153 LYS A N 1
ATOM 1293 C CA . LYS A 1 153 ? 3.046 -9.433 -30.591 1.00 80.12 153 LYS A CA 1
ATOM 1294 C C . LYS A 1 153 ? 3.775 -10.760 -30.379 1.00 80.12 153 LYS A C 1
ATOM 1296 O O . LYS A 1 153 ? 3.178 -11.816 -30.569 1.00 80.12 153 LYS A O 1
ATOM 1301 N N . LEU A 1 154 ? 5.053 -10.706 -30.005 1.00 75.81 154 LEU A N 1
ATOM 1302 C CA . LEU A 1 154 ? 5.887 -11.891 -29.807 1.00 75.81 154 LEU A CA 1
ATOM 1303 C C . LEU A 1 154 ? 5.606 -12.606 -28.486 1.00 75.81 154 LEU A C 1
ATOM 1305 O O . LEU A 1 154 ? 5.800 -13.815 -28.407 1.00 75.81 154 LEU A O 1
ATOM 1309 N N . ILE A 1 155 ? 5.155 -11.885 -27.456 1.00 71.81 155 ILE A N 1
ATOM 1310 C CA . ILE A 1 155 ? 4.825 -12.468 -26.153 1.00 71.81 155 ILE A CA 1
ATOM 1311 C C . ILE A 1 155 ? 3.505 -13.262 -26.245 1.00 71.81 155 ILE A C 1
ATOM 1313 O O . ILE A 1 155 ? 2.445 -12.673 -26.467 1.00 71.81 155 ILE A O 1
ATOM 1317 N N . PRO A 1 156 ? 3.504 -14.587 -25.994 1.00 68.69 156 PRO A N 1
ATOM 1318 C CA . PRO A 1 156 ? 2.291 -15.367 -25.791 1.00 68.69 156 PRO A CA 1
ATOM 1319 C C . PRO A 1 156 ? 1.647 -15.016 -24.440 1.00 68.69 156 PRO A C 1
ATOM 1321 O O . PRO A 1 156 ? 1.884 -15.658 -23.414 1.00 68.69 156 PRO A O 1
ATOM 1324 N N . HIS A 1 157 ? 0.765 -14.012 -24.450 1.00 64.31 157 HIS A N 1
ATOM 1325 C CA . HIS A 1 157 ? 0.050 -13.514 -23.261 1.00 64.31 157 HIS A CA 1
ATOM 1326 C C . HIS A 1 157 ? -0.797 -14.575 -22.538 1.00 64.31 157 HIS A C 1
ATOM 1328 O O . HIS A 1 157 ? -1.129 -14.406 -21.372 1.00 64.31 157 HIS A O 1
ATOM 1334 N N . LYS A 1 158 ? -1.120 -15.695 -23.203 1.00 60.69 158 LYS A N 1
ATOM 1335 C CA . LYS A 1 158 ? -1.902 -16.805 -22.627 1.00 60.69 158 LYS A CA 1
ATOM 1336 C C . LYS A 1 158 ? -1.114 -17.691 -21.656 1.00 60.69 158 LYS A C 1
ATOM 1338 O O . LYS A 1 158 ? -1.722 -18.353 -20.826 1.00 60.69 158 LYS A O 1
ATOM 1343 N N . GLN A 1 159 ? 0.214 -17.746 -21.779 1.00 58.19 159 GLN A N 1
ATOM 1344 C CA . GLN A 1 159 ? 1.066 -18.618 -20.954 1.00 58.19 159 GLN A CA 1
ATOM 1345 C C . GLN A 1 159 ? 1.850 -17.823 -19.913 1.00 58.19 159 GLN A C 1
ATOM 1347 O O . GLN A 1 159 ? 2.067 -18.281 -18.791 1.00 58.19 159 GLN A O 1
ATOM 1352 N N . PHE A 1 160 ? 2.267 -16.610 -20.267 1.00 63.00 160 PHE A N 1
ATOM 1353 C CA . PHE A 1 160 ? 2.960 -15.719 -19.359 1.00 63.00 160 PHE A CA 1
ATOM 1354 C C . PHE A 1 160 ? 2.634 -14.270 -19.684 1.00 63.00 160 PHE A C 1
ATOM 1356 O O . PHE A 1 160 ? 2.516 -13.864 -20.834 1.00 63.00 160 PHE A O 1
ATOM 1363 N N . THR A 1 161 ? 2.542 -13.462 -18.637 1.00 61.72 161 THR A N 1
ATOM 1364 C CA . THR A 1 161 ? 2.322 -12.027 -18.772 1.00 61.72 161 THR A CA 1
ATOM 1365 C C . THR A 1 161 ? 3.392 -11.276 -18.001 1.00 61.72 161 THR A C 1
ATOM 1367 O O . THR A 1 161 ? 3.681 -11.577 -16.833 1.00 61.72 161 THR A O 1
ATOM 1370 N N . PHE A 1 162 ? 4.002 -10.295 -18.656 1.00 67.75 162 PHE A N 1
ATOM 1371 C CA . PHE A 1 162 ? 5.063 -9.474 -18.090 1.00 67.75 162 PHE A CA 1
ATOM 1372 C C . PHE A 1 162 ? 4.551 -8.057 -17.841 1.00 67.75 162 PHE A C 1
ATOM 1374 O O . PHE A 1 162 ? 4.606 -7.213 -18.726 1.00 67.75 162 PHE A O 1
ATOM 1381 N N . SER A 1 163 ? 4.096 -7.797 -16.607 1.00 72.50 163 SER A N 1
ATOM 1382 C CA . SER A 1 163 ? 3.637 -6.466 -16.157 1.00 72.50 163 SER A CA 1
ATOM 1383 C C . SER A 1 163 ? 4.661 -5.375 -16.477 1.00 72.50 163 SER A C 1
ATOM 1385 O O . SER A 1 163 ? 4.309 -4.322 -16.988 1.00 72.50 163 SER A O 1
ATOM 1387 N N . LYS A 1 164 ? 5.955 -5.676 -16.299 1.00 78.19 164 LYS A N 1
ATOM 1388 C CA . LYS A 1 164 ? 7.038 -4.707 -16.488 1.00 78.19 164 LYS A CA 1
ATOM 1389 C C . LYS A 1 164 ? 7.112 -4.1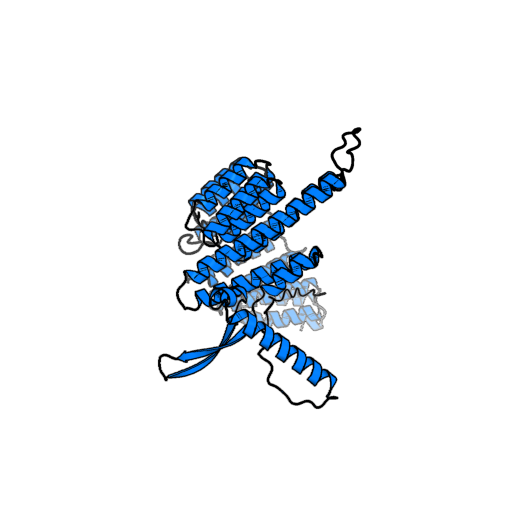16 -17.902 1.00 78.19 164 LYS A C 1
ATOM 1391 O O . LYS A 1 164 ? 7.484 -2.959 -18.037 1.00 78.19 164 LYS A O 1
ATOM 1396 N N . VAL A 1 165 ? 6.766 -4.878 -18.944 1.00 82.88 165 VAL A N 1
ATOM 1397 C CA . VAL A 1 165 ? 6.776 -4.364 -20.328 1.00 82.88 165 VAL A CA 1
ATOM 1398 C C . VAL A 1 165 ? 5.679 -3.328 -20.515 1.00 82.88 165 VAL A C 1
ATOM 1400 O O . VAL A 1 165 ? 5.941 -2.243 -21.024 1.00 82.88 165 VAL A O 1
ATOM 1403 N N . TRP A 1 166 ? 4.475 -3.642 -20.039 1.00 84.31 166 TRP A N 1
ATOM 1404 C CA . TRP A 1 166 ? 3.331 -2.738 -20.075 1.00 84.31 166 TRP A CA 1
ATOM 1405 C C . TRP A 1 166 ? 3.580 -1.469 -19.257 1.00 84.31 166 TRP A C 1
ATOM 1407 O O . TRP A 1 166 ? 3.294 -0.378 -19.735 1.00 84.31 166 TRP A O 1
ATOM 1417 N N . GLU A 1 167 ? 4.186 -1.601 -18.073 1.00 82.75 167 GLU A N 1
ATOM 1418 C CA . GLU A 1 167 ? 4.596 -0.470 -17.231 1.00 82.75 167 GLU A CA 1
ATOM 1419 C C . GLU A 1 167 ? 5.563 0.458 -17.969 1.00 82.75 167 GLU A C 1
ATOM 1421 O O . GLU A 1 167 ? 5.330 1.659 -18.061 1.00 82.75 167 GLU A O 1
ATOM 1426 N N . MET A 1 168 ? 6.646 -0.091 -18.527 1.00 83.19 168 MET A N 1
ATOM 1427 C CA . MET A 1 168 ? 7.646 0.717 -19.229 1.00 83.19 168 MET A CA 1
ATOM 1428 C C . MET A 1 168 ? 7.070 1.371 -20.486 1.00 83.19 168 MET A C 1
ATOM 1430 O O . MET A 1 168 ? 7.371 2.535 -20.741 1.00 83.19 168 MET A O 1
ATOM 1434 N N . TYR A 1 169 ? 6.199 0.675 -21.221 1.00 83.75 169 TYR A N 1
ATOM 1435 C CA . TYR A 1 169 ? 5.552 1.243 -22.400 1.00 83.75 169 TYR A CA 1
ATOM 1436 C C . TYR A 1 169 ? 4.559 2.362 -22.040 1.00 83.75 169 TYR A C 1
ATOM 1438 O O . TYR A 1 169 ? 4.531 3.403 -22.697 1.00 83.75 169 TYR A O 1
ATOM 1446 N N . ALA A 1 170 ? 3.802 2.204 -20.950 1.00 83.50 170 ALA A N 1
ATOM 1447 C CA . ALA A 1 170 ? 2.928 3.255 -20.438 1.00 83.50 170 ALA A CA 1
ATOM 1448 C C . ALA A 1 170 ? 3.723 4.478 -19.958 1.00 83.50 170 ALA A C 1
ATOM 1450 O O . ALA A 1 170 ? 3.410 5.600 -20.349 1.00 83.50 170 ALA A O 1
ATOM 1451 N N . HIS A 1 171 ? 4.798 4.279 -19.187 1.00 84.31 171 HIS A N 1
ATOM 1452 C CA . HIS A 1 171 ? 5.673 5.373 -18.755 1.00 84.31 171 HIS A CA 1
ATOM 1453 C C . HIS A 1 171 ? 6.354 6.088 -19.930 1.00 84.31 171 HIS A C 1
ATOM 1455 O O . HIS A 1 171 ? 6.540 7.302 -19.869 1.00 84.31 171 HIS A O 1
ATOM 1461 N N . PHE A 1 172 ? 6.699 5.368 -21.000 1.00 85.00 172 PHE A N 1
ATOM 1462 C CA . PHE A 1 172 ? 7.207 5.967 -22.233 1.00 85.00 172 PHE A CA 1
ATOM 1463 C C . PHE A 1 172 ? 6.175 6.909 -22.870 1.00 85.00 172 PHE A C 1
ATOM 1465 O O . PHE A 1 172 ? 6.482 8.072 -23.135 1.00 85.00 172 PHE A O 1
ATOM 1472 N N . GLU A 1 173 ? 4.934 6.458 -23.070 1.00 81.56 173 GLU A N 1
ATOM 1473 C CA . GLU A 1 173 ? 3.899 7.324 -23.651 1.00 81.56 173 GLU A CA 1
ATOM 1474 C C . GLU A 1 173 ? 3.512 8.485 -22.717 1.00 81.56 173 GLU A C 1
ATOM 1476 O O . GLU A 1 173 ? 3.208 9.573 -23.209 1.00 81.56 173 GLU A O 1
ATOM 1481 N N . LEU A 1 174 ? 3.614 8.308 -21.391 1.00 82.75 174 LEU A N 1
ATOM 1482 C CA . LEU A 1 174 ? 3.461 9.392 -20.412 1.00 82.75 174 LEU A CA 1
ATOM 1483 C C . LEU A 1 174 ? 4.549 10.460 -20.547 1.00 82.75 174 LEU A C 1
ATOM 1485 O O . LEU A 1 174 ? 4.227 11.645 -20.605 1.00 82.75 174 LEU A O 1
ATOM 1489 N N . ARG A 1 175 ? 5.825 10.070 -20.684 1.00 83.31 175 ARG A N 1
ATOM 1490 C CA . ARG A 1 175 ? 6.926 11.021 -20.943 1.00 83.31 175 ARG A CA 1
ATOM 1491 C C . ARG A 1 175 ? 6.732 11.796 -22.246 1.00 83.31 175 ARG A C 1
ATOM 1493 O O . ARG A 1 175 ? 7.211 12.918 -22.380 1.00 83.31 175 ARG A O 1
ATOM 1500 N N . ARG A 1 176 ? 6.021 11.206 -23.208 1.00 81.69 176 ARG A N 1
ATOM 1501 C CA . ARG A 1 176 ? 5.674 11.821 -24.497 1.00 81.69 176 ARG A CA 1
ATOM 1502 C C . ARG A 1 176 ? 4.326 12.541 -24.497 1.00 81.69 176 ARG A C 1
ATOM 1504 O O . ARG A 1 176 ? 3.926 13.012 -25.558 1.00 81.69 176 ARG A O 1
ATOM 1511 N N . LEU A 1 177 ? 3.655 12.632 -23.345 1.00 81.38 177 LEU A N 1
ATOM 1512 C CA . LEU A 1 177 ? 2.353 13.280 -23.152 1.00 81.38 177 LEU A CA 1
ATOM 1513 C C . LEU A 1 177 ? 1.208 12.678 -23.993 1.00 81.38 177 LEU A C 1
ATOM 1515 O O . LEU A 1 177 ? 0.166 13.305 -24.169 1.00 81.38 177 LEU A O 1
ATOM 1519 N N . ASN A 1 178 ? 1.347 11.441 -24.484 1.00 86.00 178 ASN A N 1
ATOM 1520 C CA . ASN A 1 178 ? 0.289 10.757 -25.234 1.00 86.00 178 ASN A CA 1
ATOM 1521 C C . ASN A 1 178 ? -0.611 9.947 -24.299 1.00 86.00 178 ASN A C 1
ATOM 1523 O O . ASN A 1 178 ? -0.558 8.713 -24.257 1.00 86.00 178 ASN A O 1
ATOM 1527 N N . LEU A 1 179 ? -1.481 10.649 -23.576 1.00 81.25 179 LEU A N 1
ATOM 1528 C CA . LEU A 1 179 ? -2.371 10.048 -22.579 1.00 81.25 179 LEU A CA 1
ATOM 1529 C C . LEU A 1 179 ? -3.324 9.006 -23.186 1.00 81.25 179 LEU A C 1
ATOM 1531 O O . LEU A 1 179 ? -3.533 7.943 -22.607 1.00 81.25 179 LEU A O 1
ATOM 1535 N N . ASP A 1 180 ? -3.857 9.253 -24.385 1.00 85.31 180 ASP A N 1
ATOM 1536 C CA . ASP A 1 180 ? -4.806 8.335 -25.029 1.00 85.31 180 ASP A CA 1
ATOM 1537 C C . ASP A 1 180 ? -4.176 6.996 -25.413 1.00 85.31 180 ASP A C 1
ATOM 1539 O O . ASP A 1 180 ? -4.807 5.943 -25.289 1.00 85.31 180 ASP A O 1
ATOM 1543 N N . LYS A 1 181 ? -2.921 7.023 -25.876 1.00 84.88 181 LYS A N 1
ATOM 1544 C CA . LYS A 1 181 ? -2.178 5.801 -26.193 1.00 84.88 181 LYS A CA 1
ATOM 1545 C C . LYS A 1 181 ? -1.829 5.059 -24.912 1.00 84.88 181 LYS A C 1
ATOM 1547 O O . LYS A 1 181 ? -2.126 3.872 -24.833 1.00 84.88 181 LYS A O 1
ATOM 1552 N N . ALA A 1 182 ? -1.306 5.755 -23.899 1.00 84.12 182 ALA A N 1
ATOM 1553 C CA . ALA A 1 182 ? -0.998 5.163 -22.596 1.00 84.12 182 ALA A CA 1
ATOM 1554 C C . ALA A 1 182 ? -2.223 4.456 -21.984 1.00 84.12 182 ALA A C 1
ATOM 1556 O O . ALA A 1 182 ? -2.136 3.297 -21.582 1.00 84.12 182 ALA A O 1
ATOM 1557 N N . ARG A 1 183 ? -3.396 5.101 -22.025 1.00 84.88 183 ARG A N 1
ATOM 1558 C CA . ARG A 1 183 ? -4.672 4.526 -21.569 1.00 84.88 183 ARG A CA 1
ATOM 1559 C C . ARG A 1 183 ? -5.085 3.291 -22.357 1.00 84.88 183 ARG A C 1
ATOM 1561 O O . ARG A 1 183 ? -5.472 2.291 -21.762 1.00 84.88 183 ARG A O 1
ATOM 1568 N N . LYS A 1 184 ? -4.989 3.325 -23.691 1.00 87.12 184 LYS A N 1
ATOM 1569 C CA . LYS A 1 184 ? -5.285 2.151 -24.532 1.00 87.12 184 LYS A CA 1
ATOM 1570 C C . LYS A 1 184 ? -4.350 0.991 -24.208 1.00 87.12 184 LYS A C 1
ATOM 1572 O O . LYS A 1 184 ? -4.823 -0.128 -24.064 1.00 87.12 184 LYS A O 1
ATOM 1577 N N . ILE A 1 185 ? -3.058 1.264 -24.046 1.00 85.00 185 ILE A N 1
ATOM 1578 C CA . ILE A 1 185 ? -2.035 0.267 -23.720 1.00 85.00 185 ILE A CA 1
ATOM 1579 C C . ILE A 1 185 ? -2.339 -0.384 -22.370 1.00 85.00 185 ILE A C 1
ATOM 1581 O O . ILE A 1 185 ? -2.409 -1.608 -22.284 1.00 85.00 185 ILE A O 1
ATOM 1585 N N . LEU A 1 186 ? -2.593 0.412 -21.331 1.00 82.12 186 LEU A N 1
ATOM 1586 C CA . LEU A 1 186 ? -2.926 -0.102 -20.001 1.00 82.12 186 LEU A CA 1
ATOM 1587 C C . LEU A 1 186 ? -4.279 -0.827 -19.979 1.00 82.12 186 LEU A C 1
ATOM 1589 O O . LEU A 1 186 ? -4.395 -1.884 -19.365 1.00 82.12 186 LEU A O 1
ATOM 1593 N N . GLY A 1 187 ? -5.272 -0.345 -20.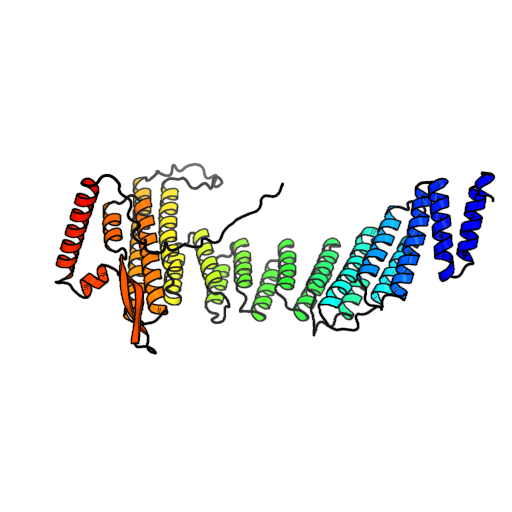731 1.00 84.19 187 GLY A N 1
ATOM 1594 C CA . GLY A 1 187 ? -6.543 -1.042 -20.929 1.00 84.19 187 GLY A CA 1
ATOM 1595 C C . GLY A 1 187 ? -6.372 -2.401 -21.619 1.00 84.19 187 GLY A C 1
ATOM 1596 O O . GLY A 1 187 ? -6.943 -3.396 -21.172 1.00 84.19 187 GLY A O 1
ATOM 1597 N N . THR A 1 188 ? -5.536 -2.482 -22.662 1.00 83.19 188 THR A N 1
ATOM 1598 C CA . THR A 1 188 ? -5.188 -3.767 -23.296 1.00 83.19 188 THR A CA 1
ATOM 1599 C C . THR A 1 188 ? -4.394 -4.670 -22.360 1.00 83.19 188 THR A C 1
ATOM 1601 O O . THR A 1 188 ? -4.617 -5.879 -22.362 1.00 83.19 188 THR A O 1
ATOM 1604 N N . ALA A 1 189 ? -3.525 -4.099 -21.521 1.00 80.94 189 ALA A N 1
ATOM 1605 C CA . ALA A 1 189 ? -2.773 -4.842 -20.521 1.00 80.94 189 ALA A CA 1
ATOM 1606 C C . ALA A 1 189 ? -3.713 -5.496 -19.506 1.00 80.94 189 ALA A C 1
ATOM 1608 O O . ALA A 1 189 ? -3.541 -6.669 -19.212 1.00 80.94 189 ALA A O 1
ATOM 1609 N N . ILE A 1 190 ? -4.739 -4.789 -19.028 1.00 80.56 190 ILE A N 1
ATOM 1610 C CA . ILE A 1 190 ? -5.732 -5.347 -18.100 1.00 80.56 190 ILE A CA 1
ATOM 1611 C C . ILE A 1 190 ? -6.542 -6.469 -18.754 1.00 80.56 190 ILE A C 1
ATOM 1613 O O . ILE A 1 190 ? -6.721 -7.520 -18.147 1.00 80.56 190 ILE A O 1
ATOM 1617 N N . GLY A 1 191 ? -6.980 -6.285 -20.003 1.00 78.19 191 GLY A N 1
ATOM 1618 C CA . GLY A 1 191 ? -7.754 -7.306 -20.715 1.00 78.19 191 GLY A CA 1
ATOM 1619 C C . GLY A 1 191 ? -6.959 -8.577 -21.045 1.00 78.19 191 GLY A C 1
ATOM 1620 O O . GLY A 1 191 ? -7.511 -9.672 -21.022 1.00 78.19 191 GLY A O 1
ATOM 1621 N N . LEU A 1 192 ? -5.664 -8.448 -21.352 1.00 73.50 192 LEU A N 1
ATOM 1622 C CA . LEU A 1 192 ? -4.787 -9.580 -21.692 1.00 73.50 192 LEU A CA 1
ATOM 1623 C C . LEU A 1 192 ? -4.097 -10.196 -20.468 1.00 73.50 192 LEU A C 1
ATOM 1625 O O . LEU A 1 192 ? -3.749 -11.376 -20.477 1.00 73.50 192 LEU A O 1
ATOM 1629 N N . ALA A 1 193 ? -3.836 -9.386 -19.447 1.00 65.44 193 ALA A N 1
ATOM 1630 C CA . ALA A 1 193 ? -2.991 -9.703 -18.308 1.00 65.44 193 ALA A CA 1
ATOM 1631 C C . ALA A 1 193 ? -3.498 -9.017 -17.028 1.00 65.44 193 ALA A C 1
ATOM 1633 O O . ALA A 1 193 ? -2.835 -8.113 -16.511 1.00 65.44 193 ALA A O 1
ATOM 1634 N N . PRO A 1 194 ? -4.629 -9.462 -16.467 1.00 69.19 194 PRO A N 1
ATOM 1635 C CA . PRO A 1 194 ? -5.147 -8.901 -15.232 1.00 69.19 194 PRO A CA 1
ATOM 1636 C C . PRO A 1 194 ? -4.236 -9.311 -14.066 1.00 69.19 194 PRO A C 1
ATOM 1638 O O . PRO A 1 194 ? -4.259 -10.439 -13.574 1.00 69.19 194 PRO A O 1
ATOM 1641 N N . LYS A 1 195 ? -3.342 -8.403 -13.670 1.00 72.25 195 LYS A N 1
ATOM 1642 C CA . LYS A 1 195 ? -2.470 -8.551 -12.502 1.00 72.25 195 LYS A CA 1
ATOM 1643 C C . LYS A 1 195 ? -2.620 -7.336 -11.600 1.00 72.25 195 LYS A C 1
ATOM 1645 O O . LYS A 1 195 ? -2.614 -6.224 -12.119 1.00 72.25 195 LYS A O 1
ATOM 1650 N N . PRO A 1 196 ? -2.587 -7.492 -10.266 1.00 74.25 196 PRO A N 1
ATOM 1651 C CA . PRO A 1 196 ? -2.674 -6.355 -9.344 1.00 74.25 196 PRO A CA 1
ATOM 1652 C C . PRO A 1 196 ? -1.673 -5.232 -9.656 1.00 74.25 196 PRO A C 1
ATOM 1654 O O . PRO A 1 196 ? -1.984 -4.054 -9.535 1.00 74.25 196 PRO A O 1
ATOM 1657 N N . LYS A 1 197 ? -0.482 -5.581 -10.163 1.00 77.44 197 LYS A N 1
ATOM 1658 C CA . LYS A 1 197 ? 0.545 -4.606 -10.560 1.00 77.44 197 LYS A CA 1
ATOM 1659 C C . LYS A 1 197 ? 0.165 -3.746 -11.769 1.00 77.44 197 LYS A C 1
ATOM 1661 O O . LYS A 1 197 ? 0.464 -2.558 -11.758 1.00 77.44 197 LYS A O 1
ATOM 1666 N N . SER A 1 198 ? -0.489 -4.308 -12.789 1.00 78.88 198 SER A N 1
ATOM 1667 C CA . SER A 1 198 ? -0.908 -3.529 -13.963 1.00 78.88 198 SER A CA 1
ATOM 1668 C C . SER A 1 198 ? -2.048 -2.577 -13.618 1.00 78.88 198 SER A C 1
ATOM 1670 O O . SER A 1 198 ? -2.069 -1.453 -14.110 1.00 78.88 198 SER A O 1
ATOM 1672 N N . PHE A 1 199 ? -2.949 -2.999 -12.727 1.00 80.81 199 PHE A N 1
ATOM 1673 C CA . PHE A 1 199 ? -3.973 -2.120 -12.170 1.00 80.81 199 PHE A CA 1
ATOM 1674 C C . PHE A 1 199 ? -3.363 -1.010 -11.325 1.00 80.81 199 PHE A C 1
ATOM 1676 O O . PHE A 1 199 ? -3.688 0.145 -11.564 1.00 80.81 199 PHE A O 1
ATOM 1683 N N . LYS A 1 200 ? -2.414 -1.329 -10.434 1.00 82.25 200 LYS A N 1
ATOM 1684 C CA . LYS A 1 200 ? -1.702 -0.324 -9.636 1.00 82.25 200 LYS A CA 1
ATOM 1685 C C . LYS A 1 200 ? -1.058 0.751 -10.510 1.00 82.25 200 LYS A C 1
ATOM 1687 O O . LYS A 1 200 ? -1.252 1.925 -10.257 1.00 82.25 200 LYS A O 1
ATOM 1692 N N . VAL A 1 201 ? -0.352 0.369 -11.573 1.00 81.31 201 VAL A N 1
ATOM 1693 C CA . VAL A 1 201 ? 0.294 1.350 -12.463 1.00 81.31 201 VAL A CA 1
ATOM 1694 C C . VAL A 1 201 ? -0.727 2.199 -13.218 1.00 81.31 201 VAL A C 1
ATOM 1696 O O . VAL A 1 201 ? -0.490 3.385 -13.436 1.00 81.31 201 VAL A O 1
ATOM 1699 N N . TYR A 1 202 ? -1.868 1.622 -13.603 1.00 83.06 202 TYR A N 1
ATOM 1700 C CA . TYR A 1 202 ? -2.916 2.397 -14.259 1.00 83.06 202 TYR A CA 1
ATOM 1701 C C . TYR A 1 202 ? -3.635 3.349 -13.291 1.00 83.06 202 TYR A C 1
ATOM 1703 O O . TYR A 1 202 ? -3.901 4.493 -13.650 1.00 83.06 202 TYR A O 1
ATOM 1711 N N . LEU A 1 203 ? -3.860 2.912 -12.052 1.00 83.31 203 LEU A N 1
ATOM 1712 C CA . LEU A 1 203 ? -4.389 3.734 -10.967 1.00 83.31 203 LEU A CA 1
ATOM 1713 C C . LEU A 1 203 ? -3.431 4.867 -10.597 1.00 83.31 203 LEU A C 1
ATOM 1715 O O . LEU A 1 203 ? -3.855 6.015 -10.579 1.00 83.31 203 LEU A O 1
ATOM 1719 N N . ASP A 1 204 ? -2.145 4.573 -10.388 1.00 84.06 204 ASP A N 1
ATOM 1720 C CA . ASP A 1 204 ? -1.114 5.573 -10.086 1.00 84.06 204 ASP A CA 1
ATOM 1721 C C . ASP A 1 204 ? -1.051 6.638 -11.199 1.00 84.06 204 ASP A C 1
ATOM 1723 O O . ASP A 1 204 ? -0.938 7.831 -10.922 1.00 84.06 204 ASP A O 1
ATOM 1727 N N . MET A 1 205 ? -1.187 6.222 -12.465 1.00 83.06 205 MET A N 1
ATOM 1728 C CA . MET A 1 205 ? -1.240 7.137 -13.606 1.00 83.06 205 MET A CA 1
ATOM 1729 C C . MET A 1 205 ? -2.489 8.029 -13.594 1.00 83.06 205 MET A C 1
ATOM 1731 O O . MET A 1 205 ? -2.368 9.241 -13.749 1.00 83.06 205 MET A O 1
ATOM 1735 N N . GLU A 1 206 ? -3.689 7.463 -13.457 1.00 83.62 206 GLU A N 1
ATOM 1736 C CA . GLU A 1 206 ? -4.925 8.263 -13.470 1.00 83.62 206 GLU A CA 1
ATOM 1737 C C . GLU A 1 206 ? -5.044 9.139 -12.205 1.00 83.62 206 GLU A C 1
ATOM 1739 O O . GLU A 1 206 ? -5.562 10.253 -12.284 1.00 83.62 206 GLU A O 1
ATOM 1744 N N . LEU A 1 207 ? -4.466 8.710 -11.075 1.00 83.94 207 LEU A N 1
ATOM 1745 C CA . LEU A 1 207 ? -4.334 9.514 -9.858 1.00 83.94 207 LEU A CA 1
ATOM 1746 C C . LEU A 1 207 ? -3.422 10.728 -10.077 1.00 83.94 207 LEU A C 1
ATOM 1748 O O . LEU A 1 207 ? -3.783 11.840 -9.698 1.00 83.94 207 LEU A O 1
ATOM 1752 N N . GLN A 1 208 ? -2.276 10.551 -10.747 1.00 82.69 208 GLN A N 1
ATOM 1753 C CA . GLN A 1 208 ? -1.408 11.671 -11.141 1.00 82.69 208 GLN A CA 1
ATOM 1754 C C . GLN A 1 208 ? -2.120 12.662 -12.071 1.00 82.69 208 GLN A C 1
ATOM 1756 O O . GLN A 1 208 ? -1.867 13.864 -12.000 1.00 82.69 208 GLN A O 1
ATOM 1761 N N . LEU A 1 209 ? -3.026 12.170 -12.920 1.00 81.81 209 LEU A N 1
ATOM 1762 C CA . LEU A 1 209 ? -3.850 12.993 -13.808 1.00 81.81 209 LEU A CA 1
ATOM 1763 C C . LEU A 1 209 ? -5.081 13.601 -13.113 1.00 81.81 209 LEU A C 1
ATOM 1765 O O . LEU A 1 209 ? -5.754 14.424 -13.727 1.00 81.81 209 LEU A O 1
ATOM 1769 N N . ARG A 1 210 ? -5.357 13.236 -11.850 1.00 82.38 210 ARG A N 1
ATOM 1770 C CA . ARG A 1 210 ? -6.535 13.650 -11.061 1.00 82.38 210 ARG A CA 1
ATOM 1771 C C . ARG A 1 210 ? -7.880 13.288 -11.709 1.00 82.38 210 ARG A C 1
ATOM 1773 O O . ARG A 1 210 ? -8.888 13.955 -11.495 1.00 82.38 210 ARG A O 1
ATOM 1780 N N . GLU A 1 211 ? -7.912 12.210 -12.487 1.00 84.88 211 GLU A N 1
ATOM 1781 C CA . GLU A 1 211 ? -9.113 11.718 -13.173 1.00 84.88 211 GLU A CA 1
ATOM 1782 C C . GLU A 1 211 ? -9.838 10.678 -12.305 1.00 84.88 211 GLU A C 1
ATOM 1784 O O . GLU A 1 211 ? -9.860 9.477 -12.592 1.00 84.88 211 GLU A O 1
ATOM 1789 N N . PHE A 1 212 ? -10.433 11.148 -11.209 1.00 80.06 212 PHE A N 1
ATOM 1790 C CA . PHE A 1 212 ? -11.004 10.297 -10.161 1.00 80.06 212 PHE A CA 1
ATOM 1791 C C . PHE A 1 212 ? -12.169 9.415 -10.632 1.00 80.06 212 PHE A C 1
ATOM 1793 O O . PHE A 1 212 ? -12.245 8.244 -10.264 1.00 80.06 212 PHE A O 1
ATOM 1800 N N . ASP A 1 213 ? -13.017 9.907 -11.539 1.00 82.81 213 ASP A N 1
ATOM 1801 C CA . ASP A 1 213 ? -14.127 9.122 -12.100 1.00 82.81 213 ASP A CA 1
ATOM 1802 C C . ASP A 1 213 ? -13.657 7.906 -12.907 1.00 82.81 213 ASP A C 1
ATOM 1804 O O . ASP A 1 213 ? -14.354 6.890 -13.010 1.00 82.81 213 ASP A O 1
ATOM 1808 N N . ARG A 1 214 ? -12.464 7.988 -13.504 1.00 82.31 214 ARG A N 1
ATOM 1809 C CA . ARG A 1 214 ? -11.856 6.851 -14.202 1.00 82.31 214 ARG A CA 1
ATOM 1810 C C . ARG A 1 214 ? -11.220 5.886 -13.220 1.00 82.31 214 ARG A C 1
ATOM 1812 O O . ARG A 1 214 ? -11.359 4.681 -13.424 1.00 82.31 214 ARG A O 1
ATOM 1819 N N . CYS A 1 215 ? -10.585 6.396 -12.165 1.00 83.12 215 CYS A N 1
ATOM 1820 C CA . CYS A 1 215 ? -10.080 5.570 -11.073 1.00 83.12 215 CYS A CA 1
ATOM 1821 C C . CYS A 1 215 ? -11.205 4.730 -10.454 1.00 83.12 215 CYS A C 1
ATOM 1823 O O . CYS A 1 215 ? -11.019 3.531 -10.280 1.00 83.12 215 CYS A O 1
ATOM 1825 N N . ARG A 1 216 ? -12.398 5.306 -10.244 1.00 85.19 216 ARG A N 1
ATOM 1826 C CA . ARG A 1 216 ? -13.597 4.582 -9.777 1.00 85.19 216 ARG A CA 1
ATOM 1827 C C . ARG A 1 216 ? -13.964 3.412 -10.680 1.00 85.19 216 ARG A C 1
ATOM 1829 O O . ARG A 1 216 ? -13.957 2.268 -10.242 1.00 85.19 216 ARG A O 1
ATOM 1836 N N . LYS A 1 217 ? -14.168 3.672 -11.976 1.00 86.38 217 LYS A N 1
ATOM 1837 C CA . LYS A 1 217 ? -14.473 2.620 -12.969 1.00 86.38 217 LYS A CA 1
ATOM 1838 C C . LYS A 1 217 ? -13.384 1.553 -13.055 1.00 86.38 217 LYS A C 1
ATOM 1840 O O . LYS A 1 217 ? -13.650 0.412 -13.425 1.00 86.38 217 LYS A O 1
ATOM 1845 N N . LEU A 1 218 ? -12.136 1.937 -12.803 1.00 84.06 218 LEU A N 1
ATOM 1846 C CA . LEU A 1 218 ? -11.010 1.020 -12.809 1.00 84.06 218 LEU A CA 1
ATOM 1847 C C . LEU A 1 218 ? -10.995 0.135 -11.560 1.00 84.06 218 LEU A C 1
ATOM 1849 O O . LEU A 1 218 ? -10.748 -1.061 -11.697 1.00 84.06 218 LEU A O 1
ATOM 1853 N N . TYR A 1 219 ? -11.299 0.690 -10.386 1.00 82.38 219 TYR A N 1
ATOM 1854 C CA . TYR A 1 219 ? -11.487 -0.079 -9.158 1.00 82.38 219 TYR A CA 1
ATOM 1855 C C . TYR A 1 219 ? -12.705 -0.999 -9.245 1.00 82.38 219 TYR A C 1
ATOM 1857 O O . TYR A 1 219 ? -12.575 -2.168 -8.912 1.00 82.38 219 TYR A O 1
ATOM 1865 N N . GLU A 1 220 ? -13.837 -0.551 -9.792 1.00 84.31 220 GLU A N 1
ATOM 1866 C CA . GLU A 1 220 ? -15.002 -1.416 -10.048 1.00 84.31 220 GLU A CA 1
ATOM 1867 C C . GLU A 1 220 ? -14.616 -2.630 -10.903 1.00 84.31 220 GLU A C 1
ATOM 1869 O O . GLU A 1 220 ? -14.855 -3.769 -10.514 1.00 84.31 220 GLU A O 1
ATOM 1874 N N . LYS A 1 221 ? -13.908 -2.411 -12.020 1.00 82.81 221 LYS A N 1
ATOM 1875 C CA . LYS A 1 221 ? -13.395 -3.503 -12.868 1.00 82.81 221 LYS A CA 1
ATOM 1876 C C . LYS A 1 221 ? -12.353 -4.374 -12.176 1.00 82.81 221 LYS A C 1
ATOM 1878 O O . LYS A 1 221 ? -12.224 -5.552 -12.502 1.00 82.81 221 LYS A O 1
ATOM 1883 N N . PHE A 1 222 ? -11.558 -3.795 -11.279 1.00 80.81 222 PHE A N 1
ATOM 1884 C CA . PHE A 1 222 ? -10.597 -4.550 -10.488 1.00 80.81 222 PHE A CA 1
ATOM 1885 C C . PHE A 1 222 ? -11.317 -5.503 -9.533 1.00 80.81 222 PHE A C 1
ATOM 1887 O O . PHE A 1 222 ? -10.965 -6.676 -9.463 1.00 80.81 222 PHE A O 1
ATOM 1894 N N . LEU A 1 223 ? -12.352 -5.004 -8.861 1.00 78.69 223 LEU A N 1
ATOM 1895 C CA . LEU A 1 223 ? -13.174 -5.758 -7.925 1.00 78.69 223 LEU A CA 1
ATOM 1896 C C . LEU A 1 223 ? -14.048 -6.801 -8.629 1.00 78.69 223 LEU A C 1
ATOM 1898 O O . LEU A 1 223 ? -14.237 -7.878 -8.084 1.00 78.69 223 LEU A O 1
ATOM 1902 N N . GLU A 1 224 ? -14.520 -6.542 -9.852 1.00 80.31 224 GLU A N 1
ATOM 1903 C CA . GLU A 1 224 ? -15.174 -7.561 -10.690 1.00 80.31 224 GLU A CA 1
ATOM 1904 C C . GLU A 1 224 ? -14.234 -8.727 -11.029 1.00 80.31 224 GLU A C 1
ATOM 1906 O O . GLU A 1 224 ? -14.676 -9.870 -11.149 1.00 80.31 224 GLU A O 1
ATOM 1911 N N . PHE A 1 225 ? -12.942 -8.441 -11.222 1.00 75.38 225 PHE A N 1
ATOM 1912 C CA . PHE A 1 225 ? -11.958 -9.451 -11.597 1.00 75.38 225 PHE A CA 1
ATOM 1913 C C . PHE A 1 225 ? -11.432 -10.240 -10.393 1.00 75.38 225 PHE A C 1
ATOM 1915 O O . PHE A 1 225 ? -11.306 -11.462 -10.474 1.00 75.38 225 PHE A O 1
ATOM 1922 N N . ASP A 1 226 ? -11.105 -9.550 -9.301 1.00 71.88 226 ASP A N 1
ATOM 1923 C CA . ASP A 1 226 ? -10.590 -10.163 -8.078 1.00 71.88 226 ASP A CA 1
ATOM 1924 C C . ASP A 1 226 ? -11.227 -9.534 -6.822 1.00 71.88 226 ASP A C 1
ATOM 1926 O O . ASP A 1 226 ? -10.629 -8.661 -6.182 1.00 71.88 226 ASP A O 1
ATOM 1930 N N . PRO A 1 227 ? -12.434 -9.995 -6.433 1.00 73.25 227 PRO A N 1
ATOM 1931 C CA . PRO A 1 227 ? -13.088 -9.564 -5.196 1.00 73.25 227 PRO A CA 1
ATOM 1932 C C . PRO A 1 227 ? -12.319 -9.955 -3.926 1.00 73.25 227 PRO A C 1
ATOM 1934 O O . PRO A 1 227 ? -12.550 -9.380 -2.862 1.00 73.25 227 PRO A O 1
ATOM 1937 N N . THR A 1 228 ? -11.420 -10.942 -4.022 1.00 72.00 228 THR A N 1
ATOM 1938 C CA . THR A 1 228 ? -10.773 -11.578 -2.865 1.00 72.00 228 THR A CA 1
ATOM 1939 C C . THR A 1 228 ? -9.580 -10.792 -2.334 1.00 72.00 228 THR A C 1
ATOM 1941 O O . THR A 1 228 ? -9.121 -11.068 -1.226 1.00 72.00 228 THR A O 1
ATOM 1944 N N . TYR A 1 229 ? -9.083 -9.814 -3.103 1.00 75.75 229 TYR A N 1
ATOM 1945 C CA . TYR A 1 229 ? -7.854 -9.082 -2.819 1.00 75.75 229 TYR A CA 1
ATOM 1946 C C . TYR A 1 229 ? -8.093 -7.872 -1.886 1.00 75.75 229 TYR A C 1
ATOM 1948 O O . TYR A 1 229 ? -8.558 -6.821 -2.341 1.00 75.75 229 TYR A O 1
ATOM 1956 N N . PRO A 1 230 ? -7.717 -7.944 -0.590 1.00 75.50 230 PRO A N 1
ATOM 1957 C CA . PRO A 1 230 ? -8.065 -6.918 0.401 1.00 75.50 230 PRO A CA 1
ATOM 1958 C C . PRO A 1 230 ? -7.429 -5.556 0.125 1.00 75.50 230 PRO A C 1
ATOM 1960 O O . PRO A 1 230 ? -8.018 -4.512 0.393 1.00 75.50 230 PRO A O 1
ATOM 1963 N N . SER A 1 231 ? -6.218 -5.543 -0.443 1.00 79.38 231 SER A N 1
ATOM 1964 C CA . SER A 1 231 ? -5.479 -4.292 -0.617 1.00 79.38 231 SER A CA 1
ATOM 1965 C C . SER A 1 231 ? -6.111 -3.373 -1.662 1.00 79.38 231 SER A C 1
ATOM 1967 O O . SER A 1 231 ? -5.836 -2.179 -1.638 1.00 79.38 231 SER A O 1
ATOM 1969 N N . ALA A 1 232 ? -6.936 -3.893 -2.572 1.00 81.00 232 ALA A N 1
ATOM 1970 C CA . ALA A 1 232 ? -7.654 -3.044 -3.514 1.00 81.00 232 ALA A CA 1
ATOM 1971 C C . ALA A 1 232 ? -8.874 -2.375 -2.897 1.00 81.00 232 ALA A C 1
ATOM 1973 O O . ALA A 1 232 ? -9.119 -1.215 -3.203 1.00 81.00 232 ALA A O 1
ATOM 1974 N N . TRP A 1 233 ? -9.582 -3.057 -1.994 1.00 85.12 233 TRP A N 1
ATOM 1975 C CA . TRP A 1 233 ? -10.640 -2.442 -1.194 1.00 85.12 233 TRP A CA 1
ATOM 1976 C C . TRP A 1 233 ? -10.090 -1.275 -0.369 1.00 85.12 233 TRP A C 1
ATOM 1978 O O . TRP A 1 233 ? -10.635 -0.178 -0.419 1.00 85.12 233 TRP A O 1
ATOM 1988 N N . ILE A 1 234 ? -8.944 -1.481 0.292 1.00 84.06 234 ILE A N 1
ATOM 1989 C CA . ILE A 1 234 ? -8.261 -0.441 1.079 1.00 84.06 234 ILE A CA 1
ATOM 1990 C C . ILE A 1 234 ? -7.809 0.724 0.187 1.00 84.06 234 ILE A C 1
ATOM 1992 O O . ILE A 1 234 ? -8.006 1.883 0.531 1.00 84.06 234 ILE A O 1
ATOM 1996 N N . GLN A 1 235 ? -7.217 0.441 -0.978 1.00 82.19 235 GLN A N 1
ATOM 1997 C CA . GLN A 1 235 ? -6.785 1.490 -1.908 1.00 82.19 235 GLN A CA 1
ATOM 1998 C C . GLN A 1 235 ? -7.959 2.255 -2.532 1.00 82.19 235 GLN A C 1
ATOM 2000 O O . GLN A 1 235 ? -7.838 3.455 -2.774 1.00 82.19 235 GLN A O 1
ATOM 2005 N N . PHE A 1 236 ? -9.088 1.586 -2.775 1.00 83.50 236 PHE A N 1
ATOM 2006 C CA . PHE A 1 236 ? -10.292 2.225 -3.291 1.00 83.50 236 PHE A CA 1
ATOM 2007 C C . PHE A 1 236 ? -10.930 3.135 -2.239 1.00 83.50 236 PHE A C 1
ATOM 2009 O O . PHE A 1 236 ? -11.209 4.296 -2.525 1.00 83.50 236 PHE A O 1
ATOM 2016 N N . ALA A 1 237 ? -11.062 2.655 -1.002 1.00 84.38 237 ALA A N 1
ATOM 2017 C CA . ALA A 1 237 ? -11.542 3.472 0.105 1.00 84.38 237 ALA A CA 1
ATOM 2018 C C . ALA A 1 237 ? -10.591 4.642 0.420 1.00 84.38 237 ALA A C 1
ATOM 2020 O O . ALA A 1 237 ? -11.049 5.759 0.635 1.00 84.38 237 ALA A O 1
ATOM 2021 N N . GLY A 1 238 ? -9.272 4.428 0.358 1.00 83.62 238 GLY A N 1
ATOM 2022 C CA . GLY A 1 238 ? -8.274 5.490 0.518 1.00 83.62 238 GLY A CA 1
ATOM 2023 C C . GLY A 1 238 ? -8.336 6.562 -0.579 1.00 83.62 238 GLY A C 1
ATOM 2024 O O . GLY A 1 238 ? -8.068 7.730 -0.306 1.00 83.62 238 GLY A O 1
ATOM 2025 N N . LEU A 1 239 ? -8.729 6.198 -1.808 1.00 83.94 239 LEU A N 1
ATOM 2026 C CA . LEU A 1 239 ? -8.983 7.172 -2.873 1.00 83.94 239 LEU A CA 1
ATOM 2027 C C . LEU A 1 239 ? -10.188 8.059 -2.537 1.00 83.94 239 LEU A C 1
ATOM 2029 O O . LEU A 1 239 ? -10.080 9.277 -2.644 1.00 83.94 239 LEU A O 1
ATOM 2033 N N . GLU A 1 240 ? -11.316 7.461 -2.143 1.00 83.75 240 GLU A N 1
ATOM 2034 C CA . GLU A 1 240 ? -12.531 8.217 -1.801 1.00 83.75 240 GLU A CA 1
ATOM 2035 C C . GLU A 1 240 ? -12.337 9.060 -0.531 1.00 83.75 240 GLU A C 1
ATOM 2037 O O . GLU A 1 240 ? -12.825 10.188 -0.470 1.00 83.75 240 GLU A O 1
ATOM 2042 N N . ARG A 1 241 ? -11.526 8.583 0.428 1.00 83.31 241 ARG A N 1
ATOM 2043 C CA . ARG A 1 241 ? -11.049 9.393 1.561 1.00 83.31 241 ARG A CA 1
ATOM 2044 C C . ARG A 1 241 ? -10.297 10.631 1.076 1.00 83.31 241 ARG A C 1
ATOM 2046 O O . ARG A 1 241 ? -10.599 11.737 1.502 1.00 83.31 241 ARG A O 1
ATOM 2053 N N . GLY A 1 242 ? -9.368 10.477 0.130 1.00 81.44 242 GLY A N 1
ATOM 2054 C CA . GLY A 1 242 ? -8.651 11.609 -0.472 1.00 81.44 242 GLY A CA 1
ATOM 2055 C C . GLY A 1 242 ? -9.550 12.608 -1.219 1.00 81.44 242 GLY A C 1
ATOM 2056 O O . GLY A 1 242 ? -9.121 13.728 -1.489 1.00 81.44 242 GLY A O 1
ATOM 2057 N N . LEU A 1 243 ? -10.785 12.217 -1.547 1.00 82.88 243 LEU A N 1
ATOM 2058 C CA . LEU A 1 243 ? -11.808 13.061 -2.170 1.00 82.88 243 LEU A CA 1
ATOM 2059 C C . LEU A 1 243 ? -12.810 13.646 -1.170 1.00 82.88 243 LEU A C 1
ATOM 2061 O O . LEU A 1 243 ? -13.729 14.344 -1.594 1.00 82.88 243 LEU A O 1
ATOM 2065 N N . MET A 1 244 ? -12.628 13.388 0.129 1.00 81.00 244 MET A N 1
ATOM 2066 C CA . MET A 1 244 ? -13.554 13.759 1.206 1.00 81.00 244 MET A CA 1
ATOM 2067 C C . MET A 1 244 ? -14.958 13.149 1.046 1.00 81.00 244 MET A C 1
ATOM 2069 O O . MET A 1 244 ? -15.942 13.662 1.574 1.00 81.00 244 MET A O 1
ATOM 2073 N N . GLU A 1 245 ? -15.080 12.033 0.322 1.00 85.06 245 GLU A N 1
ATOM 2074 C CA . GLU A 1 245 ? -16.348 11.323 0.138 1.00 85.06 245 GLU A CA 1
ATOM 2075 C C . GLU A 1 245 ? -16.484 10.169 1.140 1.00 85.06 245 GLU A C 1
ATOM 2077 O O . GLU A 1 245 ? -16.483 8.982 0.794 1.00 85.06 245 GLU A O 1
ATOM 2082 N N . THR A 1 246 ? -16.626 10.531 2.413 1.00 83.56 246 THR A N 1
ATOM 2083 C CA . THR A 1 246 ? -16.646 9.596 3.549 1.00 83.56 246 THR A CA 1
ATOM 2084 C C . THR A 1 246 ? -17.770 8.562 3.449 1.00 83.56 246 THR A C 1
ATOM 2086 O O . THR A 1 246 ? -17.552 7.375 3.684 1.00 83.56 246 THR A O 1
ATOM 2089 N N . GLU A 1 247 ? -18.968 8.960 3.010 1.00 83.69 247 GLU A N 1
ATOM 2090 C CA . GLU A 1 247 ? -20.105 8.045 2.827 1.00 83.69 247 GLU A CA 1
ATOM 2091 C C . GLU A 1 247 ? -19.835 6.956 1.779 1.00 83.69 247 GLU A C 1
ATOM 2093 O O . GLU A 1 247 ? -20.242 5.804 1.957 1.00 83.69 247 GLU A O 1
ATOM 2098 N N . ARG A 1 248 ? -19.125 7.291 0.693 1.00 84.00 248 ARG A N 1
ATOM 2099 C CA . ARG A 1 248 ? -18.767 6.311 -0.341 1.00 84.00 248 ARG A CA 1
ATOM 2100 C C . ARG A 1 248 ? -17.663 5.384 0.145 1.00 84.00 248 ARG A C 1
ATOM 2102 O O . ARG A 1 248 ? -17.783 4.176 -0.048 1.00 84.00 248 ARG A O 1
ATOM 2109 N N . ALA A 1 249 ? -16.652 5.916 0.834 1.00 86.38 249 ALA A N 1
ATOM 2110 C CA . ALA A 1 249 ? -15.612 5.106 1.467 1.00 86.38 249 ALA A CA 1
ATOM 2111 C C . ALA A 1 249 ? -16.217 4.069 2.435 1.00 86.38 249 ALA A C 1
ATOM 2113 O O . ALA A 1 249 ? -15.884 2.885 2.367 1.00 86.38 249 ALA A O 1
ATOM 2114 N N . ARG A 1 250 ? -17.198 4.476 3.252 1.00 86.12 250 ARG A N 1
ATOM 2115 C CA . ARG A 1 250 ? -17.958 3.580 4.144 1.00 86.12 250 ARG A CA 1
ATOM 2116 C C . ARG A 1 250 ? -18.718 2.498 3.387 1.00 86.12 250 ARG A C 1
ATOM 2118 O O . ARG A 1 250 ? -18.636 1.325 3.742 1.00 86.12 250 ARG A O 1
ATOM 2125 N N . ALA A 1 251 ? -19.430 2.869 2.322 1.00 87.94 251 ALA A N 1
ATOM 2126 C CA . ALA A 1 251 ? -20.153 1.904 1.496 1.00 87.94 251 ALA A CA 1
ATOM 2127 C C . ALA A 1 251 ? -19.209 0.851 0.886 1.00 87.94 251 ALA A C 1
ATOM 2129 O O . ALA A 1 251 ? -19.553 -0.330 0.839 1.00 87.94 251 ALA A O 1
ATOM 2130 N N . ILE A 1 252 ? -18.003 1.259 0.477 1.00 85.81 252 ILE A N 1
ATOM 2131 C CA . ILE A 1 252 ? -16.964 0.363 -0.045 1.00 85.81 252 ILE A CA 1
ATOM 2132 C C . ILE A 1 252 ? -16.483 -0.610 1.040 1.00 85.81 252 ILE A C 1
ATOM 2134 O O . ILE A 1 252 ? -16.366 -1.805 0.768 1.00 85.81 252 ILE A O 1
ATOM 2138 N N . TYR A 1 253 ? -16.245 -0.137 2.266 1.00 84.69 253 TYR A N 1
ATOM 2139 C CA . TYR A 1 253 ? -15.858 -1.008 3.379 1.00 84.69 253 TYR A CA 1
ATOM 2140 C C . TYR A 1 253 ? -16.964 -1.998 3.772 1.00 84.69 253 TYR A C 1
ATOM 2142 O O . TYR A 1 253 ? -16.682 -3.182 3.955 1.00 84.69 253 TYR A O 1
ATOM 2150 N N . GLU A 1 254 ? -18.228 -1.572 3.828 1.00 85.00 254 GLU A N 1
ATOM 2151 C CA . GLU A 1 254 ? -19.360 -2.477 4.088 1.00 85.00 254 GLU A CA 1
ATOM 2152 C C . GLU A 1 254 ? -19.540 -3.510 2.968 1.00 85.00 254 GLU A C 1
ATOM 2154 O O . GLU A 1 254 ? -19.806 -4.683 3.238 1.00 85.00 254 GLU A O 1
ATOM 2159 N N . MET A 1 255 ? -19.329 -3.113 1.708 1.00 84.88 255 MET A N 1
ATOM 2160 C CA . MET A 1 255 ? -19.295 -4.049 0.583 1.00 84.88 255 MET A CA 1
ATOM 2161 C C . MET A 1 255 ? -18.172 -5.075 0.735 1.00 84.88 255 MET A C 1
ATOM 2163 O O . MET A 1 255 ? -18.410 -6.256 0.494 1.00 84.88 255 MET A O 1
ATOM 2167 N N . ALA A 1 256 ? -16.980 -4.650 1.159 1.00 82.44 256 ALA A N 1
ATOM 2168 C CA . ALA A 1 256 ? -15.854 -5.547 1.397 1.00 82.44 256 ALA A CA 1
ATOM 2169 C C . ALA A 1 256 ? -16.147 -6.546 2.531 1.00 82.44 256 ALA A C 1
ATOM 2171 O O . ALA A 1 256 ? -15.829 -7.723 2.405 1.00 82.44 256 ALA A O 1
ATOM 2172 N N . ILE A 1 257 ? -16.804 -6.104 3.609 1.00 79.94 257 ILE A N 1
ATOM 2173 C CA . ILE A 1 257 ? -17.202 -6.959 4.741 1.00 79.94 257 ILE A CA 1
ATOM 2174 C C . ILE A 1 257 ? -18.313 -7.944 4.351 1.00 79.94 257 ILE A C 1
ATOM 2176 O O . ILE A 1 257 ? -18.354 -9.063 4.862 1.00 79.94 257 ILE A O 1
ATOM 2180 N N . ALA A 1 258 ? -19.216 -7.552 3.450 1.00 81.69 258 ALA A N 1
ATOM 2181 C CA . ALA A 1 258 ? -20.269 -8.431 2.949 1.00 81.69 258 ALA A CA 1
ATOM 2182 C C . ALA A 1 258 ? -19.725 -9.596 2.098 1.00 81.69 258 ALA A C 1
ATOM 2184 O O . ALA A 1 258 ? -20.409 -10.611 1.944 1.00 81.69 258 ALA A O 1
ATOM 2185 N N . GLN A 1 259 ? -18.514 -9.473 1.548 1.00 76.81 259 GLN A N 1
ATOM 2186 C CA . GLN A 1 259 ? -17.862 -10.549 0.805 1.00 76.81 259 GLN A CA 1
ATOM 2187 C C . GLN A 1 259 ? -17.254 -11.572 1.779 1.00 76.81 259 GLN A C 1
ATOM 2189 O O . GLN A 1 259 ? -16.354 -11.266 2.557 1.00 76.81 259 GLN A O 1
ATOM 2194 N N . ALA A 1 260 ? -17.740 -12.814 1.730 1.00 59.44 260 ALA A N 1
ATOM 2195 C CA . ALA A 1 260 ? -17.332 -13.873 2.658 1.00 59.44 260 ALA A CA 1
ATOM 2196 C C . ALA A 1 260 ? -15.986 -14.545 2.303 1.00 59.44 260 ALA A C 1
ATOM 2198 O O . ALA A 1 260 ? -15.383 -15.176 3.167 1.00 59.44 260 ALA A O 1
ATOM 2199 N N . ASP A 1 261 ? -15.499 -14.383 1.066 1.00 63.59 261 ASP A N 1
ATOM 2200 C CA . ASP A 1 261 ? -14.320 -15.085 0.525 1.00 63.59 261 ASP A CA 1
ATOM 2201 C C . ASP A 1 261 ? -13.036 -14.225 0.517 1.00 63.59 261 ASP A C 1
ATOM 2203 O O . ASP A 1 261 ? -12.147 -14.412 -0.319 1.00 63.59 261 ASP A O 1
ATOM 2207 N N . LEU A 1 262 ? -12.919 -13.243 1.419 1.00 64.56 262 LEU A N 1
ATOM 2208 C CA . LEU A 1 262 ? -11.683 -12.462 1.546 1.00 64.56 262 LEU A CA 1
ATOM 2209 C C . LEU A 1 262 ? -10.556 -13.329 2.124 1.00 64.56 262 LEU A C 1
ATOM 2211 O O . LEU A 1 262 ? -10.742 -14.009 3.129 1.00 64.56 262 LEU A O 1
ATOM 2215 N N . TYR A 1 263 ? -9.368 -13.260 1.511 1.00 59.03 263 TYR A N 1
ATOM 2216 C CA . TYR A 1 263 ? -8.186 -14.010 1.961 1.00 59.03 263 TYR A CA 1
ATOM 2217 C C . TYR A 1 263 ? -7.729 -13.581 3.367 1.00 59.03 263 TYR A C 1
ATOM 2219 O O . TYR A 1 263 ? -7.456 -14.437 4.200 1.00 59.03 263 TYR A O 1
ATOM 2227 N N . ASP A 1 264 ? -7.731 -12.270 3.643 1.00 66.62 264 ASP A N 1
ATOM 2228 C CA . ASP A 1 264 ? -7.427 -11.688 4.959 1.00 66.62 264 ASP A CA 1
ATOM 2229 C C . ASP A 1 264 ? -8.456 -10.593 5.316 1.00 66.62 264 ASP A C 1
ATOM 2231 O O . ASP A 1 264 ? -8.201 -9.398 5.115 1.00 66.62 264 ASP A O 1
ATOM 2235 N N . PRO A 1 265 ? -9.636 -10.963 5.848 1.00 73.50 265 PRO A N 1
ATOM 2236 C CA . PRO A 1 265 ? -10.655 -9.993 6.249 1.00 73.50 265 PRO A CA 1
ATOM 2237 C C . PRO A 1 265 ? -10.153 -9.045 7.347 1.00 73.50 265 PRO A C 1
ATOM 2239 O O . PRO A 1 265 ? -10.531 -7.876 7.372 1.00 73.50 265 PRO A O 1
ATOM 2242 N N . GLU A 1 266 ? -9.271 -9.521 8.238 1.00 73.38 266 GLU A N 1
ATOM 2243 C CA . GLU A 1 266 ? -8.745 -8.752 9.379 1.00 73.38 266 GLU A CA 1
ATOM 2244 C C . GLU A 1 266 ? -8.075 -7.437 8.957 1.00 73.38 266 GLU A C 1
ATOM 2246 O O . GLU A 1 266 ? -8.219 -6.423 9.639 1.00 73.38 266 GLU A O 1
ATOM 2251 N N . CYS A 1 267 ? -7.382 -7.425 7.814 1.00 79.25 267 CYS A N 1
ATOM 2252 C CA . CYS A 1 267 ? -6.745 -6.215 7.299 1.00 79.25 267 CYS A CA 1
ATOM 2253 C C . CYS A 1 267 ? -7.766 -5.155 6.874 1.00 79.25 267 CYS A C 1
ATOM 2255 O O . CYS A 1 267 ? -7.525 -3.970 7.095 1.00 79.25 267 CYS A O 1
ATOM 2257 N N . VAL A 1 268 ? -8.899 -5.567 6.294 1.00 82.75 268 VAL A N 1
ATOM 2258 C CA . VAL A 1 268 ? -9.981 -4.646 5.907 1.00 82.75 268 VAL A CA 1
ATOM 2259 C C . VAL A 1 268 ? -10.673 -4.092 7.143 1.00 82.75 268 VAL A C 1
ATOM 2261 O O . VAL A 1 268 ? -10.894 -2.890 7.217 1.00 82.75 268 VAL A O 1
ATOM 2264 N N . TRP A 1 269 ? -10.947 -4.939 8.139 1.00 84.62 269 TRP A N 1
ATOM 2265 C CA . TRP A 1 269 ? -11.522 -4.497 9.410 1.00 84.62 269 TRP A CA 1
ATOM 2266 C C . TRP A 1 269 ? -10.636 -3.477 10.116 1.00 84.62 269 TRP A C 1
ATOM 2268 O O . TRP A 1 269 ? -11.137 -2.448 10.556 1.00 84.62 269 TRP A O 1
ATOM 2278 N N . LYS A 1 270 ? -9.324 -3.733 10.185 1.00 84.31 270 LYS A N 1
ATOM 2279 C CA . LYS A 1 270 ? -8.377 -2.779 10.761 1.00 84.31 270 LYS A CA 1
ATOM 2280 C C . LYS A 1 270 ? -8.380 -1.461 9.985 1.00 84.31 270 LYS A C 1
ATOM 2282 O O . LYS A 1 270 ? -8.538 -0.420 10.597 1.00 84.31 270 LYS A O 1
ATOM 2287 N N . ALA A 1 271 ? -8.263 -1.507 8.657 1.00 84.44 271 ALA A N 1
ATOM 2288 C CA . ALA A 1 271 ? -8.277 -0.296 7.838 1.00 84.44 271 ALA A CA 1
ATOM 2289 C C . ALA A 1 271 ? -9.591 0.491 7.969 1.00 84.44 271 ALA A C 1
ATOM 2291 O O . ALA A 1 271 ? -9.571 1.716 7.917 1.00 84.44 271 ALA A O 1
ATOM 2292 N N . TYR A 1 272 ? -10.722 -0.197 8.159 1.00 85.25 272 TYR A N 1
ATOM 2293 C CA . TYR A 1 272 ? -12.005 0.464 8.365 1.00 85.25 272 TYR A CA 1
ATOM 2294 C C . TYR A 1 272 ? -12.113 1.114 9.754 1.00 85.25 272 TYR A C 1
ATOM 2296 O O . TYR A 1 272 ? -12.630 2.219 9.876 1.00 85.25 272 TYR A O 1
ATOM 2304 N N . ILE A 1 273 ? -11.581 0.459 10.789 1.00 84.62 273 ILE A N 1
ATOM 2305 C CA . ILE A 1 273 ? -11.482 1.025 12.141 1.00 84.62 273 ILE A CA 1
ATOM 2306 C C . ILE A 1 273 ? -10.555 2.243 12.150 1.00 84.62 273 ILE A C 1
ATOM 2308 O O . ILE A 1 273 ? -10.960 3.285 12.649 1.00 84.62 273 ILE A O 1
ATOM 2312 N N . ASP A 1 274 ? -9.359 2.122 11.565 1.00 85.19 274 ASP A N 1
ATOM 2313 C CA . ASP A 1 274 ? -8.387 3.216 11.468 1.00 85.19 274 ASP A CA 1
ATOM 2314 C C . ASP A 1 274 ? -9.013 4.417 10.716 1.00 85.19 274 ASP A C 1
ATOM 2316 O O . ASP A 1 274 ? -8.815 5.561 11.104 1.00 85.19 274 ASP A O 1
ATOM 2320 N N . PHE A 1 275 ? -9.835 4.159 9.687 1.00 85.94 275 PHE A N 1
ATOM 2321 C CA . PHE A 1 275 ? -10.579 5.193 8.957 1.00 85.94 275 PHE A CA 1
ATOM 2322 C C . PHE A 1 275 ? -11.639 5.903 9.817 1.00 85.94 275 PHE A C 1
ATOM 2324 O O . PHE A 1 275 ? -11.707 7.125 9.799 1.00 85.94 275 PHE A O 1
ATOM 2331 N N . GLU A 1 276 ? -12.471 5.180 10.574 1.00 85.38 276 GLU A N 1
ATOM 2332 C CA . GLU A 1 276 ? -13.471 5.836 11.438 1.00 85.38 276 GLU A CA 1
ATOM 2333 C C . GLU A 1 276 ? -12.835 6.504 12.676 1.00 85.38 276 GLU A C 1
ATOM 2335 O O . GLU A 1 276 ? -13.442 7.409 13.243 1.00 85.38 276 GLU A O 1
ATOM 2340 N N . GLU A 1 277 ? -11.634 6.079 13.101 1.00 81.69 277 GLU A N 1
ATOM 2341 C CA . GLU A 1 277 ? -10.846 6.760 14.143 1.00 81.69 277 GLU A CA 1
ATOM 2342 C C . GLU A 1 277 ? -10.307 8.110 13.646 1.00 81.69 277 GLU A C 1
ATOM 2344 O O . GLU A 1 277 ? -10.386 9.091 14.378 1.00 81.69 277 GLU A O 1
ATOM 2349 N N . GLU A 1 278 ? -9.825 8.184 12.401 1.00 81.12 278 GLU A N 1
ATOM 2350 C CA . GLU A 1 278 ? -9.387 9.442 11.775 1.00 81.12 278 GLU A CA 1
ATOM 2351 C C . GLU A 1 278 ? -10.549 10.411 11.494 1.00 81.12 278 GLU A C 1
ATOM 2353 O O . GLU A 1 278 ? -10.378 11.617 11.630 1.00 81.12 278 GLU A O 1
ATOM 2358 N N . GLU A 1 279 ? -11.726 9.906 11.110 1.00 79.62 279 GLU A N 1
ATOM 2359 C CA . GLU A 1 279 ? -12.930 10.725 10.862 1.00 79.62 279 GLU A CA 1
ATOM 2360 C C . GLU A 1 279 ? -13.696 11.081 12.157 1.00 79.62 279 GLU A C 1
ATOM 2362 O O . GLU A 1 279 ? -14.773 11.674 12.096 1.00 79.62 279 GLU A O 1
ATOM 2367 N N . GLU A 1 280 ? -13.171 10.693 13.328 1.00 78.25 280 GLU A N 1
ATOM 2368 C CA . GLU A 1 280 ? -13.712 10.965 14.673 1.00 78.25 280 GLU A CA 1
ATOM 2369 C C . GLU A 1 280 ? -15.148 10.465 14.936 1.00 78.25 280 GLU A C 1
ATOM 2371 O O . GLU A 1 280 ? -15.864 10.933 15.828 1.00 78.25 280 GLU A O 1
ATOM 2376 N N . GLU A 1 281 ? -15.596 9.459 14.191 1.00 81.19 281 GLU A N 1
ATOM 2377 C CA . GLU A 1 281 ? -16.961 8.937 14.257 1.00 81.19 281 GLU A CA 1
ATOM 2378 C C . GLU A 1 281 ? -17.045 7.768 15.249 1.00 81.19 281 GLU A C 1
ATOM 2380 O O . GLU A 1 281 ? -17.290 6.599 14.922 1.00 81.19 281 GLU A O 1
ATOM 2385 N N . TRP A 1 282 ? -16.844 8.118 16.524 1.00 78.06 282 TRP A N 1
ATOM 2386 C CA . TRP A 1 282 ? -16.633 7.185 17.635 1.00 78.06 282 TRP A CA 1
ATOM 2387 C C . TRP A 1 282 ? -17.756 6.150 17.814 1.00 78.06 282 TRP A C 1
ATOM 2389 O O . TRP A 1 282 ? -17.502 4.997 18.168 1.00 78.06 282 TRP A O 1
ATOM 2399 N N . GLU A 1 283 ? -19.014 6.531 17.575 1.00 80.69 283 GLU A N 1
ATOM 2400 C CA . GLU A 1 283 ? -20.166 5.627 17.713 1.00 80.69 283 GLU A CA 1
ATOM 2401 C C . GLU A 1 283 ? -20.167 4.515 16.659 1.00 80.69 283 GLU A C 1
ATOM 2403 O O . GLU A 1 283 ? -20.500 3.362 16.958 1.00 80.69 283 GLU A O 1
ATOM 2408 N N . ARG A 1 284 ? -19.764 4.837 15.426 1.00 80.94 284 ARG A N 1
ATOM 2409 C CA . ARG A 1 284 ? -19.685 3.858 14.338 1.00 80.94 284 ARG A CA 1
ATOM 2410 C C . ARG A 1 284 ? -18.509 2.925 14.544 1.00 80.94 284 ARG A C 1
ATOM 2412 O O . ARG A 1 284 ? -18.697 1.712 14.460 1.00 80.94 284 ARG A O 1
ATOM 2419 N N . ALA A 1 285 ? -17.352 3.463 14.924 1.00 83.00 285 ALA A N 1
ATOM 2420 C CA . ALA A 1 285 ? -16.189 2.664 15.295 1.00 83.00 285 ALA A CA 1
ATOM 2421 C C . ALA A 1 285 ? -16.528 1.636 16.394 1.00 83.00 285 ALA A C 1
ATOM 2423 O O . ALA A 1 285 ? -16.192 0.459 16.264 1.00 83.00 285 ALA A O 1
ATOM 2424 N N . ARG A 1 286 ? -17.299 2.020 17.425 1.00 82.44 286 ARG A N 1
ATOM 2425 C CA . ARG A 1 286 ? -17.797 1.086 18.458 1.00 82.44 286 ARG A CA 1
ATOM 2426 C C . ARG A 1 286 ? -18.662 -0.037 17.890 1.00 82.44 286 ARG A C 1
ATOM 2428 O O . ARG A 1 286 ? -18.457 -1.196 18.243 1.00 82.44 286 ARG A O 1
ATOM 2435 N N . ASN A 1 287 ? -19.598 0.276 16.996 1.00 86.12 287 ASN A N 1
ATOM 2436 C CA . ASN A 1 287 ? -20.430 -0.738 16.340 1.00 86.12 287 ASN A CA 1
ATOM 2437 C C . ASN A 1 287 ? -19.579 -1.693 15.475 1.00 86.12 287 ASN A C 1
ATOM 2439 O O . ASN A 1 287 ? -19.805 -2.904 15.457 1.00 86.12 287 ASN A O 1
ATOM 2443 N N . LEU A 1 288 ? -18.539 -1.180 14.811 1.00 83.75 288 LEU A N 1
ATOM 2444 C CA . LEU A 1 288 ? -17.590 -2.007 14.062 1.00 83.75 288 LEU A CA 1
ATOM 2445 C C . LEU A 1 288 ? -16.787 -2.932 14.970 1.00 83.75 288 LEU A C 1
ATOM 2447 O O . LEU A 1 288 ? -16.669 -4.119 14.658 1.00 83.75 288 LEU A O 1
ATOM 2451 N N . PHE A 1 289 ? -16.307 -2.440 16.114 1.00 81.62 289 PHE A N 1
ATOM 2452 C CA . PHE A 1 289 ? -15.671 -3.287 17.120 1.00 81.62 289 PHE A CA 1
ATOM 2453 C C . PHE A 1 289 ? -16.625 -4.356 17.659 1.00 81.62 289 PHE A C 1
ATOM 2455 O O . PHE A 1 289 ? -16.210 -5.505 17.803 1.00 81.62 289 PHE A O 1
ATOM 2462 N N . GLU A 1 290 ? -17.901 -4.036 17.894 1.00 83.25 290 GLU A N 1
ATOM 2463 C CA . GLU A 1 290 ? -18.910 -5.021 18.304 1.00 83.25 290 GLU A CA 1
ATOM 2464 C C . GLU A 1 290 ? -19.111 -6.111 17.242 1.00 83.25 290 GLU A C 1
ATOM 2466 O O . GLU A 1 290 ? -19.071 -7.304 17.562 1.00 83.25 290 GLU A O 1
ATOM 2471 N N . ARG A 1 291 ? -19.253 -5.734 15.966 1.00 83.06 291 ARG A N 1
ATOM 2472 C CA . ARG A 1 291 ? -19.370 -6.689 14.850 1.00 83.06 291 ARG A CA 1
ATOM 2473 C C . ARG A 1 291 ? -18.117 -7.555 14.712 1.00 83.06 291 ARG A C 1
ATOM 2475 O O . ARG A 1 291 ? -18.231 -8.773 14.563 1.00 83.06 291 ARG A O 1
ATOM 2482 N N . LEU A 1 292 ? -16.931 -6.958 14.817 1.00 82.94 292 LEU A N 1
ATOM 2483 C CA . LEU A 1 292 ? -15.651 -7.660 14.729 1.00 82.94 292 LEU A CA 1
ATOM 2484 C C . LEU A 1 292 ? -15.426 -8.612 15.916 1.00 82.94 292 LEU A C 1
ATOM 2486 O O . LEU A 1 292 ? -14.903 -9.717 15.736 1.00 82.94 292 LEU A O 1
ATOM 2490 N N . ALA A 1 293 ? -15.843 -8.215 17.120 1.00 82.06 293 ALA A N 1
ATOM 2491 C CA . ALA A 1 293 ? -15.774 -9.036 18.324 1.00 82.06 293 ALA A CA 1
ATOM 2492 C C . ALA A 1 293 ? -16.709 -10.253 18.235 1.00 82.06 293 ALA A C 1
ATOM 2494 O O . ALA A 1 293 ? -16.320 -11.357 18.622 1.00 82.06 293 ALA A O 1
ATOM 2495 N N . LEU A 1 294 ? -17.906 -10.083 17.663 1.00 78.88 294 LEU A N 1
ATOM 2496 C CA . LEU A 1 294 ? -18.821 -11.193 17.390 1.00 78.88 294 LEU A CA 1
ATOM 2497 C C . LEU A 1 294 ? -18.271 -12.145 16.317 1.00 78.88 294 LEU A C 1
ATOM 2499 O O . LEU A 1 294 ? -18.371 -13.359 16.486 1.00 78.88 294 LEU A O 1
ATOM 2503 N N . ALA A 1 295 ? -17.665 -11.614 15.251 1.00 74.88 295 ALA A N 1
ATOM 2504 C CA . ALA A 1 295 ? -17.165 -12.410 14.130 1.00 74.88 295 ALA A CA 1
ATOM 2505 C C . ALA A 1 295 ? -15.881 -13.193 14.458 1.00 74.88 295 ALA A C 1
ATOM 2507 O O . ALA A 1 295 ? -15.804 -14.391 14.197 1.00 74.88 295 ALA A O 1
ATOM 2508 N N . SER A 1 296 ? -14.872 -12.534 15.037 1.00 72.56 296 SER A N 1
ATOM 2509 C CA . SER A 1 296 ? -13.554 -13.141 15.293 1.00 72.56 296 SER A CA 1
ATOM 2510 C C . SER A 1 296 ? -13.392 -13.630 16.735 1.00 72.56 296 SER A C 1
ATOM 2512 O O . SER A 1 296 ? -12.816 -14.688 16.981 1.00 72.56 296 SER A O 1
ATOM 2514 N N . GLY A 1 297 ? -13.893 -12.861 17.711 1.00 68.00 297 GLY A N 1
ATOM 2515 C CA . GLY A 1 297 ? -13.657 -13.060 19.146 1.00 68.00 297 GLY A CA 1
ATOM 2516 C C . GLY A 1 297 ? -12.191 -13.185 19.559 1.00 68.00 297 GLY A C 1
ATOM 2517 O O . GLY A 1 297 ? -11.908 -13.721 20.629 1.00 68.00 297 GLY A O 1
ATOM 2518 N N . HIS A 1 298 ? -11.259 -12.733 18.719 1.00 75.94 298 HIS A N 1
ATOM 2519 C CA . HIS A 1 298 ? -9.835 -12.839 18.993 1.00 75.94 298 HIS A CA 1
ATOM 2520 C C . HIS A 1 298 ? -9.409 -11.780 20.021 1.00 75.94 298 HIS A C 1
ATOM 2522 O O . HIS A 1 298 ? -9.884 -10.645 20.003 1.00 75.94 298 HIS A O 1
ATOM 2528 N N . VAL A 1 299 ? -8.455 -12.117 20.893 1.00 77.50 299 VAL A N 1
ATOM 2529 C CA . VAL A 1 299 ? -7.954 -11.222 21.961 1.00 77.50 299 VAL A CA 1
ATOM 2530 C C . VAL A 1 299 ? -7.515 -9.866 21.440 1.00 77.50 299 VAL A C 1
ATOM 2532 O O . VAL A 1 299 ? -7.806 -8.847 22.058 1.00 77.50 299 VAL A O 1
ATOM 2535 N N . LYS A 1 300 ? -6.844 -9.865 20.284 1.00 80.50 300 LYS A N 1
ATOM 2536 C CA . LYS A 1 300 ? -6.342 -8.645 19.643 1.00 80.50 300 LYS A CA 1
ATOM 2537 C C . LYS A 1 300 ? -7.443 -7.596 19.463 1.00 80.50 300 LYS A C 1
ATOM 2539 O O . LYS A 1 300 ? -7.172 -6.432 19.723 1.00 80.50 300 LYS A O 1
ATOM 2544 N N . VAL A 1 301 ? -8.665 -8.015 19.123 1.00 83.88 301 VAL A N 1
ATOM 2545 C CA . VAL A 1 301 ? -9.819 -7.124 18.920 1.00 83.88 301 VAL A CA 1
ATOM 2546 C C . VAL A 1 301 ? -10.262 -6.479 20.229 1.00 83.88 301 VAL A C 1
ATOM 2548 O O . VAL A 1 301 ? -10.474 -5.273 20.287 1.00 83.88 301 VAL A O 1
ATOM 2551 N N . TRP A 1 302 ? -10.342 -7.257 21.309 1.00 84.25 302 TRP A N 1
ATOM 2552 C CA . TRP A 1 302 ? -10.680 -6.729 22.632 1.00 84.25 302 TRP A CA 1
ATOM 2553 C C . TRP A 1 302 ? -9.606 -5.775 23.159 1.00 84.25 302 TRP A C 1
ATOM 2555 O O . TRP A 1 302 ? -9.927 -4.737 23.732 1.00 84.25 302 TRP A O 1
ATOM 2565 N N . THR A 1 303 ? -8.327 -6.088 22.927 1.00 84.12 303 THR A N 1
ATOM 2566 C CA . THR A 1 303 ? -7.219 -5.207 23.321 1.00 84.12 303 THR A CA 1
ATOM 2567 C C . THR A 1 303 ? -7.151 -3.937 22.473 1.00 84.12 303 THR A C 1
ATOM 2569 O O . THR A 1 303 ? -6.842 -2.880 23.015 1.00 84.12 303 THR A O 1
ATOM 2572 N N . SER A 1 304 ? -7.455 -4.005 21.170 1.00 83.81 304 SER A N 1
ATOM 2573 C CA . SER A 1 304 ? -7.513 -2.821 20.306 1.00 83.81 304 SER A CA 1
ATOM 2574 C C . SER A 1 304 ? -8.719 -1.951 20.634 1.00 83.81 304 SER A C 1
ATOM 2576 O O . SER A 1 304 ? -8.567 -0.742 20.707 1.00 83.81 304 SER A O 1
ATOM 2578 N N . TRP A 1 305 ? -9.880 -2.545 20.929 1.00 83.75 305 TRP A N 1
ATOM 2579 C CA . TRP A 1 305 ? -11.062 -1.792 21.351 1.00 83.75 305 TRP A CA 1
ATOM 2580 C C . TRP A 1 305 ? -10.822 -1.079 22.693 1.00 83.75 305 TRP A C 1
ATOM 2582 O O . TRP A 1 305 ? -11.145 0.094 22.842 1.00 83.75 305 TRP A O 1
ATOM 2592 N N . ALA A 1 306 ? -10.165 -1.732 23.656 1.00 83.38 306 ALA A N 1
ATOM 2593 C CA . ALA A 1 306 ? -9.800 -1.081 24.915 1.00 83.38 306 ALA A CA 1
ATOM 2594 C C . ALA A 1 306 ? -8.846 0.113 24.713 1.00 83.38 306 ALA A C 1
ATOM 2596 O O . ALA A 1 306 ? -9.027 1.154 25.342 1.00 83.38 306 ALA A O 1
ATOM 2597 N N . LYS A 1 307 ? -7.855 -0.017 23.818 1.00 84.81 307 LYS A N 1
ATOM 2598 C CA . LYS A 1 307 ? -6.952 1.087 23.447 1.00 84.81 307 LYS A CA 1
ATOM 2599 C C . LYS A 1 307 ? -7.686 2.211 22.717 1.00 84.81 307 LYS A C 1
ATOM 2601 O O . LYS A 1 307 ? -7.427 3.372 23.007 1.00 84.81 307 LYS A O 1
ATOM 2606 N N . PHE A 1 308 ? -8.617 1.867 21.834 1.00 84.88 308 PHE A N 1
ATOM 2607 C CA . PHE A 1 308 ? -9.463 2.825 21.134 1.00 84.88 308 PHE A CA 1
ATOM 2608 C C . PHE A 1 308 ? -10.303 3.652 22.117 1.00 84.88 308 PHE A C 1
ATOM 2610 O O . PHE A 1 308 ? -10.243 4.871 22.078 1.00 84.88 308 PHE A O 1
ATOM 2617 N N . GLU A 1 309 ? -11.002 3.040 23.080 1.00 82.62 309 GLU A N 1
ATOM 2618 C CA . GLU A 1 309 ? -11.781 3.801 24.079 1.00 82.62 309 GLU A CA 1
ATOM 2619 C C . GLU A 1 309 ? -10.899 4.745 24.921 1.00 82.62 309 GLU A C 1
ATOM 2621 O O . GLU A 1 309 ? -11.319 5.850 25.262 1.00 82.62 309 GLU A O 1
ATOM 2626 N N . MET A 1 310 ? -9.656 4.350 25.216 1.00 79.69 310 MET A N 1
ATOM 2627 C CA . MET A 1 310 ? -8.676 5.236 25.857 1.00 79.69 310 MET A CA 1
ATOM 2628 C C . MET A 1 310 ? -8.262 6.400 24.944 1.00 79.69 310 MET A C 1
ATOM 2630 O O . MET A 1 310 ? -8.189 7.532 25.418 1.00 79.69 310 MET A O 1
ATOM 2634 N N . SER A 1 311 ? -8.024 6.126 23.656 1.00 81.25 311 SER A N 1
ATOM 2635 C CA . SER A 1 311 ? -7.724 7.126 22.621 1.00 81.25 311 SER A CA 1
ATOM 2636 C C . SER A 1 311 ? -8.869 8.135 22.495 1.00 81.25 311 SER A C 1
ATOM 2638 O O . SER A 1 311 ? -8.646 9.327 22.667 1.00 81.25 311 SER A O 1
ATOM 2640 N N . THR A 1 312 ? -10.117 7.664 22.361 1.00 80.12 312 THR A N 1
ATOM 2641 C CA . THR A 1 312 ? -11.308 8.530 22.283 1.00 80.12 312 THR A CA 1
ATOM 2642 C C . THR A 1 312 ? -11.490 9.391 23.535 1.00 80.12 312 THR A C 1
ATOM 2644 O O . THR A 1 312 ? -11.745 10.587 23.434 1.00 80.12 312 THR A O 1
ATOM 2647 N N . GLY A 1 313 ? -11.312 8.820 24.734 1.00 74.44 313 GLY A N 1
ATOM 2648 C CA . GLY A 1 313 ? -11.402 9.568 25.989 1.00 74.44 313 GLY A CA 1
ATOM 2649 C C . GLY A 1 313 ? -10.320 10.639 26.123 1.00 74.44 313 GLY A C 1
ATOM 2650 O O . GLY A 1 313 ? -10.574 11.686 26.716 1.00 74.44 313 GLY A O 1
ATOM 2651 N N . LYS A 1 314 ? -9.130 10.391 25.563 1.00 74.94 314 LYS A N 1
ATOM 2652 C CA . LYS A 1 314 ? -8.047 11.371 25.495 1.00 74.94 314 LYS A CA 1
ATOM 2653 C C . LYS A 1 314 ? -8.334 12.452 24.448 1.00 74.94 314 LYS A C 1
ATOM 2655 O O . LYS A 1 314 ? -8.269 13.616 24.804 1.00 74.94 314 LYS A O 1
ATOM 2660 N N . ALA A 1 315 ? -8.738 12.090 23.232 1.00 71.81 315 ALA A N 1
ATOM 2661 C CA . ALA A 1 315 ? -9.072 13.039 22.166 1.00 71.81 315 ALA A CA 1
ATOM 2662 C C . ALA A 1 315 ? -10.194 14.007 22.582 1.00 71.81 315 ALA A C 1
ATOM 2664 O O . ALA A 1 315 ? -10.077 15.217 22.431 1.00 71.81 315 ALA A O 1
ATOM 2665 N N . ILE A 1 316 ? -11.255 13.492 23.214 1.00 72.81 316 ILE A N 1
ATOM 2666 C CA . ILE A 1 316 ? -12.338 14.336 23.739 1.00 72.81 316 ILE A CA 1
ATOM 2667 C C . ILE A 1 316 ? -11.821 15.251 24.864 1.00 72.81 316 ILE A C 1
ATOM 2669 O O . ILE A 1 316 ? -12.212 16.412 24.940 1.00 72.81 316 ILE A O 1
ATOM 2673 N N . SER A 1 317 ? -10.946 14.745 25.739 1.00 70.31 317 SER A N 1
ATOM 2674 C CA . SER A 1 317 ? -10.316 15.544 26.798 1.00 70.31 317 SER A CA 1
ATOM 2675 C C . SER A 1 317 ? -9.424 16.653 26.231 1.00 70.31 317 SER A C 1
ATOM 2677 O O . SER A 1 317 ? -9.468 17.771 26.736 1.00 70.31 317 SER A O 1
ATOM 2679 N N . ASP A 1 318 ? -8.629 16.358 25.205 1.00 69.38 318 ASP A N 1
ATOM 2680 C CA . ASP A 1 318 ? -7.695 17.298 24.581 1.00 69.38 318 ASP A CA 1
ATOM 2681 C C . ASP A 1 318 ? -8.458 18.430 23.859 1.00 69.38 318 ASP A C 1
ATOM 2683 O O . ASP A 1 318 ? -8.082 19.598 24.003 1.00 69.38 318 ASP A O 1
ATOM 2687 N N . ARG A 1 319 ? -9.623 18.124 23.261 1.00 64.94 319 ARG A N 1
ATOM 2688 C CA . ARG A 1 319 ? -10.568 19.120 22.721 1.00 64.94 319 ARG A CA 1
ATOM 2689 C C . ARG A 1 319 ? -11.104 20.077 23.784 1.00 64.94 319 ARG A C 1
ATOM 2691 O O . ARG A 1 319 ? -11.076 21.288 23.592 1.00 64.94 319 ARG A O 1
ATOM 2698 N N . TYR A 1 320 ? -11.558 19.564 24.933 1.00 67.75 320 TYR A N 1
ATOM 2699 C CA . TYR A 1 320 ? -12.024 20.416 26.044 1.00 67.75 320 TYR A CA 1
ATOM 2700 C C . TYR A 1 320 ? -10.901 21.273 26.652 1.00 67.75 320 TYR A C 1
ATOM 2702 O O . TYR A 1 320 ? -11.163 22.336 27.212 1.00 67.75 320 TYR A O 1
ATOM 2710 N N . LEU A 1 321 ? -9.646 20.828 26.545 1.00 66.12 321 LEU A N 1
ATOM 2711 C CA . LEU A 1 321 ? -8.474 21.579 27.002 1.00 66.12 321 LEU A CA 1
ATOM 2712 C C . LEU A 1 321 ? -7.954 22.587 25.959 1.00 66.12 321 LEU A C 1
ATOM 2714 O O . LEU A 1 321 ? -7.071 23.390 26.291 1.00 66.12 321 LEU A O 1
ATOM 2718 N N . GLY A 1 322 ? -8.498 22.570 24.734 1.00 61.56 322 GLY A N 1
ATOM 2719 C CA . GLY A 1 322 ? -8.063 23.409 23.617 1.00 61.56 322 GLY A CA 1
ATOM 2720 C C . GLY A 1 322 ? -6.614 23.133 23.211 1.00 61.56 322 GLY A C 1
ATOM 2721 O O . GLY A 1 322 ? -5.857 24.075 22.983 1.00 61.56 322 GLY A O 1
ATOM 2722 N N . LEU A 1 323 ? -6.206 21.860 23.244 1.00 62.50 323 LEU A N 1
ATOM 2723 C CA . LEU A 1 323 ? -4.860 21.398 22.881 1.00 62.50 323 LEU A CA 1
ATOM 2724 C C . LEU A 1 323 ? -4.789 20.804 21.465 1.00 62.50 323 LEU A C 1
ATOM 2726 O O . LEU A 1 323 ? -3.730 20.304 21.092 1.00 62.50 323 LEU A O 1
ATOM 2730 N N . ASP A 1 324 ? -5.882 20.846 20.698 1.00 54.72 324 ASP A N 1
ATOM 2731 C CA . ASP A 1 324 ? -5.888 20.391 19.308 1.00 54.72 324 ASP A CA 1
ATOM 2732 C C . ASP A 1 324 ? -4.919 21.268 18.484 1.00 54.72 324 ASP A C 1
ATOM 2734 O O . ASP A 1 324 ? -5.034 22.493 18.461 1.00 54.72 324 ASP A O 1
ATOM 2738 N N . GLU A 1 325 ? -3.916 20.635 17.861 1.00 51.22 325 GLU A N 1
ATOM 2739 C CA . GLU A 1 325 ? -2.818 21.276 17.108 1.00 51.22 325 GLU A CA 1
ATOM 2740 C C . GLU A 1 325 ? -3.244 21.816 15.723 1.00 51.22 325 GLU A C 1
ATOM 2742 O O . GLU A 1 325 ? -2.386 22.197 14.925 1.00 51.22 325 GLU A O 1
ATOM 2747 N N . ASP A 1 326 ? -4.544 21.884 15.419 1.00 45.62 326 ASP A N 1
ATOM 2748 C CA . ASP A 1 326 ? -5.038 22.470 14.170 1.00 45.62 326 ASP A CA 1
ATOM 2749 C C . ASP A 1 326 ? -5.065 24.004 14.281 1.00 45.62 326 ASP A C 1
ATOM 2751 O O . ASP A 1 326 ? -6.087 24.651 14.505 1.00 45.62 326 ASP A O 1
ATOM 2755 N N . GLU A 1 327 ? -3.879 24.586 14.118 1.00 45.88 327 GLU A N 1
ATOM 2756 C CA . GLU A 1 327 ? -3.564 26.021 14.136 1.00 45.88 327 GLU A CA 1
ATOM 2757 C C . GLU A 1 327 ? -4.118 26.818 12.925 1.00 45.88 327 GLU A C 1
ATOM 2759 O O . GLU A 1 327 ? -3.661 27.933 12.680 1.00 45.88 327 GLU A O 1
ATOM 2764 N N . ASP A 1 328 ? -5.094 26.296 12.169 1.00 42.69 328 ASP A N 1
ATOM 2765 C CA . ASP A 1 328 ? -5.509 26.868 10.872 1.00 42.69 328 ASP A CA 1
ATOM 2766 C C . ASP A 1 328 ? -6.965 27.375 10.784 1.00 42.69 328 ASP A C 1
ATOM 2768 O O . ASP A 1 328 ? -7.336 27.923 9.743 1.00 42.69 328 ASP A O 1
ATOM 2772 N N . ASP A 1 329 ? -7.787 27.298 11.840 1.00 41.22 329 ASP A N 1
ATOM 2773 C CA . ASP A 1 329 ? -9.066 28.032 11.861 1.00 41.22 329 ASP A CA 1
ATOM 2774 C C . ASP A 1 329 ? -8.878 29.416 12.496 1.00 41.22 329 ASP A C 1
ATOM 2776 O O . ASP A 1 329 ? -9.082 29.667 13.686 1.00 41.22 329 ASP A O 1
ATOM 2780 N N . GLU A 1 330 ? -8.459 30.349 11.641 1.00 48.47 330 GLU A N 1
ATOM 2781 C CA . GLU A 1 330 ? -8.424 31.789 11.876 1.00 48.47 330 GLU A CA 1
ATOM 2782 C C . GLU A 1 330 ? -9.869 32.335 11.993 1.00 48.47 330 GLU A C 1
ATOM 2784 O O . GLU A 1 330 ? -10.346 33.110 11.165 1.00 48.47 330 GLU A O 1
ATOM 2789 N N . SER A 1 331 ? -10.601 31.927 13.034 1.00 41.94 331 SER A N 1
ATOM 2790 C CA . SER A 1 331 ? -11.809 32.610 13.502 1.00 41.94 331 SER A CA 1
ATOM 2791 C C . SER A 1 331 ? -11.493 33.357 14.803 1.00 41.94 331 SER A C 1
ATOM 2793 O O . SER A 1 331 ? -11.347 32.729 15.853 1.00 41.94 331 SER A O 1
ATOM 2795 N N . PRO A 1 332 ? -11.356 34.695 14.759 1.00 53.56 332 PRO A N 1
ATOM 2796 C CA . PRO A 1 332 ? -11.161 35.506 15.952 1.00 53.56 332 PRO A CA 1
ATOM 2797 C C . PRO A 1 332 ? -12.441 35.560 16.796 1.00 53.56 332 PRO A C 1
ATOM 2799 O O . PRO A 1 332 ? -13.525 35.775 16.258 1.00 53.56 332 PRO A O 1
ATOM 2802 N N . ASP A 1 333 ? -12.260 35.476 18.114 1.00 45.25 333 ASP A N 1
ATOM 2803 C CA . ASP A 1 333 ? -13.212 35.853 19.168 1.00 45.25 333 ASP A CA 1
ATOM 2804 C C . ASP A 1 333 ? -14.323 34.853 19.550 1.00 45.25 333 ASP A C 1
ATOM 2806 O O . ASP A 1 333 ? -15.492 35.196 19.456 1.00 45.25 333 ASP A O 1
ATOM 2810 N N . GLU A 1 334 ? -13.979 33.711 20.163 1.00 38.66 334 GLU A N 1
ATOM 2811 C CA . GLU A 1 334 ? -14.611 33.297 21.436 1.00 38.66 334 GLU A CA 1
ATOM 2812 C C . GLU A 1 334 ? -13.565 32.592 22.330 1.00 38.66 334 GLU A C 1
ATOM 2814 O O . GLU A 1 334 ? -12.939 31.623 21.898 1.00 38.66 334 GLU A O 1
ATOM 2819 N N . PRO A 1 335 ? -13.311 33.056 23.570 1.00 43.69 335 PRO A N 1
ATOM 2820 C CA . PRO A 1 335 ? -12.466 32.325 24.505 1.00 43.69 335 PRO A CA 1
ATOM 2821 C C . PRO A 1 335 ? -13.187 31.033 24.901 1.00 43.69 335 PRO A C 1
ATOM 2823 O O . PRO A 1 335 ? -14.112 31.063 25.708 1.00 43.69 335 PRO A O 1
ATOM 2826 N N . MET A 1 336 ? -12.776 29.905 24.322 1.00 48.22 336 MET A N 1
ATOM 2827 C CA . MET A 1 336 ? -13.232 28.585 24.749 1.00 48.22 336 MET A CA 1
ATOM 2828 C C . MET A 1 336 ? -12.840 28.411 26.227 1.00 48.22 336 MET A C 1
ATOM 2830 O O . MET A 1 336 ? -11.649 28.402 26.556 1.00 48.22 336 MET A O 1
ATOM 2834 N N . GLU A 1 337 ? -13.821 28.371 27.137 1.00 55.44 337 GLU A N 1
ATOM 2835 C CA . GLU A 1 337 ? -13.567 28.055 28.545 1.00 55.44 337 GLU A CA 1
ATOM 2836 C C . GLU A 1 337 ? -12.932 26.662 28.589 1.00 55.44 337 GLU A C 1
ATOM 2838 O O . GLU A 1 337 ? -13.519 25.678 28.144 1.00 55.44 337 GLU A O 1
ATOM 2843 N N . LYS A 1 338 ? -11.681 26.594 29.060 1.00 58.84 338 LYS A N 1
ATOM 2844 C CA . LYS A 1 338 ? -10.992 25.330 29.314 1.00 58.84 338 LYS A CA 1
ATOM 2845 C C . LYS A 1 338 ? -11.700 24.646 30.471 1.00 58.84 338 LYS A C 1
ATOM 2847 O O . LYS A 1 338 ? -11.343 24.846 31.632 1.00 58.84 338 LYS A O 1
ATOM 2852 N N . ASP A 1 339 ? -12.719 23.869 30.147 1.00 67.25 339 ASP A N 1
ATOM 2853 C CA . ASP A 1 339 ? -13.486 23.106 31.116 1.00 67.25 339 ASP A CA 1
ATOM 2854 C C . ASP A 1 339 ? -12.670 21.882 31.543 1.00 67.25 339 ASP A C 1
ATOM 2856 O O . ASP A 1 339 ? -12.901 20.754 31.102 1.00 67.25 339 ASP A O 1
ATOM 2860 N N . GLU A 1 340 ? -11.694 22.106 32.429 1.00 71.56 340 GLU A N 1
ATOM 2861 C CA . GLU A 1 340 ? -10.851 21.054 33.016 1.00 71.56 340 GLU A CA 1
ATOM 2862 C C . GLU A 1 340 ? -11.710 19.933 33.633 1.00 71.56 340 GLU A C 1
ATOM 2864 O O . GLU A 1 340 ? -11.384 18.751 33.522 1.00 71.56 340 GLU A O 1
ATOM 2869 N N . GLU A 1 341 ? -12.867 20.283 34.206 1.00 75.56 341 GLU A N 1
ATOM 2870 C CA . GLU A 1 341 ? -13.822 19.317 34.757 1.00 75.56 341 GLU A CA 1
ATOM 2871 C C . GLU A 1 341 ? -14.478 18.441 33.677 1.00 75.56 341 GLU A C 1
ATOM 2873 O O . GLU A 1 341 ? -14.652 17.237 33.883 1.00 75.56 341 GLU A O 1
ATOM 2878 N N . ALA A 1 342 ? -14.835 19.009 32.520 1.00 73.88 342 ALA A N 1
ATOM 2879 C CA . ALA A 1 342 ? -15.416 18.256 31.408 1.00 73.88 342 ALA A CA 1
ATOM 2880 C C . ALA A 1 342 ? -14.366 17.351 30.744 1.00 73.88 342 ALA A C 1
ATOM 2882 O O . ALA A 1 342 ? -14.657 16.194 30.423 1.00 73.88 342 ALA A O 1
ATOM 2883 N N . ALA A 1 343 ? -13.126 17.836 30.635 1.00 72.50 343 ALA A N 1
ATOM 2884 C CA . ALA A 1 343 ? -11.981 17.075 30.146 1.00 72.50 343 ALA A CA 1
ATOM 2885 C C . ALA A 1 343 ? -11.680 15.856 31.038 1.00 72.50 343 ALA A C 1
ATOM 2887 O O . ALA A 1 343 ? -11.586 14.719 30.561 1.00 72.50 343 ALA A O 1
ATOM 2888 N N . GLU A 1 344 ? -11.623 16.050 32.361 1.00 73.88 344 GLU A N 1
ATOM 2889 C CA . GLU A 1 344 ? -11.433 14.947 33.305 1.00 73.88 344 GLU A CA 1
ATOM 2890 C C . GLU A 1 344 ? -12.591 13.944 33.267 1.00 73.88 344 GLU A C 1
ATOM 2892 O O . GLU A 1 344 ? -12.360 12.730 33.323 1.00 73.88 344 GLU A O 1
ATOM 2897 N N . GLN A 1 345 ? -13.833 14.416 33.129 1.00 81.00 345 GLN A N 1
ATOM 2898 C CA . GLN A 1 345 ? -14.996 13.542 32.989 1.00 81.00 345 GLN A CA 1
ATOM 2899 C C . GLN A 1 345 ? -14.927 12.699 31.713 1.00 81.00 345 GLN A C 1
ATOM 2901 O O . GLN A 1 345 ? -15.177 11.493 31.783 1.00 81.00 345 GLN A O 1
ATOM 2906 N N . ALA A 1 346 ? -14.545 13.283 30.577 1.00 78.06 346 ALA A N 1
ATOM 2907 C CA . ALA A 1 346 ? -14.360 12.558 29.322 1.00 78.06 346 ALA A CA 1
ATOM 2908 C C . ALA A 1 346 ? -13.269 11.482 29.441 1.00 78.06 346 ALA A C 1
ATOM 2910 O O . ALA A 1 346 ? -13.489 10.320 29.081 1.00 78.06 346 ALA A O 1
ATOM 2911 N N . ARG A 1 347 ? -12.133 11.822 30.064 1.00 76.69 347 ARG A N 1
ATOM 2912 C CA . ARG A 1 347 ? -11.040 10.876 30.323 1.00 76.69 347 ARG A CA 1
ATOM 2913 C C . ARG A 1 347 ? -11.484 9.714 31.214 1.00 76.69 347 ARG A C 1
ATOM 2915 O O . ARG A 1 347 ? -11.207 8.549 30.923 1.00 76.69 347 ARG A O 1
ATOM 2922 N N . LEU A 1 348 ? -12.211 10.008 32.294 1.00 81.38 348 LEU A N 1
ATOM 2923 C CA . LEU A 1 348 ? -12.748 8.991 33.202 1.00 81.38 348 LEU A CA 1
ATOM 2924 C C . LEU A 1 348 ? -13.803 8.109 32.526 1.00 81.38 348 LEU A C 1
ATOM 2926 O O . LEU A 1 348 ? -13.876 6.910 32.814 1.00 81.38 348 LEU A O 1
ATOM 2930 N N . GLN A 1 349 ? -14.611 8.672 31.626 1.00 82.62 349 GLN A N 1
ATOM 2931 C CA . GLN A 1 349 ? -15.571 7.909 30.833 1.00 82.62 349 GLN A CA 1
ATOM 2932 C C . GLN A 1 349 ? -14.865 6.946 29.874 1.00 82.62 349 GLN A C 1
ATOM 2934 O O . GLN A 1 349 ? -15.210 5.763 29.884 1.00 82.62 349 GLN A O 1
ATOM 2939 N N . GLY A 1 350 ? -13.836 7.394 29.145 1.00 79.50 350 GLY A N 1
ATOM 2940 C CA . GLY A 1 350 ? -13.022 6.528 28.280 1.00 79.50 350 GLY A CA 1
ATOM 2941 C C . GLY A 1 350 ? -12.387 5.365 29.049 1.00 79.50 350 GLY A C 1
ATOM 2942 O O . GLY A 1 350 ? -12.542 4.203 28.673 1.00 79.50 350 GLY A O 1
ATOM 2943 N N . ILE A 1 351 ? -11.800 5.644 30.219 1.00 82.19 351 ILE A N 1
ATOM 2944 C CA . ILE A 1 351 ? -11.245 4.614 31.119 1.00 82.19 351 ILE A CA 1
ATOM 2945 C C . ILE A 1 351 ? -12.319 3.616 31.570 1.00 82.19 351 ILE A C 1
ATOM 2947 O O . ILE A 1 351 ? -12.102 2.400 31.596 1.00 82.19 351 ILE A O 1
ATOM 2951 N N . LYS A 1 352 ? -13.496 4.112 31.960 1.00 85.81 352 LYS A N 1
ATOM 2952 C CA . LYS A 1 352 ? -14.598 3.262 32.421 1.00 85.81 352 LYS A CA 1
ATOM 2953 C C . LYS A 1 352 ? -15.091 2.345 31.303 1.00 85.81 352 LYS A C 1
ATOM 2955 O O . LYS A 1 352 ? -15.358 1.173 31.573 1.00 85.81 352 LYS A O 1
ATOM 2960 N N . LEU A 1 353 ? -15.201 2.857 30.080 1.00 84.81 353 LEU A N 1
ATOM 2961 C CA . LEU A 1 353 ? -15.589 2.081 28.904 1.00 84.81 353 LEU A CA 1
ATOM 2962 C C . LEU A 1 353 ? -14.518 1.045 28.550 1.00 84.81 353 LEU A C 1
ATOM 2964 O O . LEU A 1 353 ? -14.855 -0.129 28.413 1.00 84.81 353 LEU A O 1
ATOM 2968 N N . ALA A 1 354 ? -13.236 1.416 28.547 1.00 84.31 354 ALA A N 1
ATOM 2969 C CA . ALA A 1 354 ? -12.130 0.486 28.311 1.00 84.31 354 ALA A CA 1
ATOM 2970 C C . ALA A 1 354 ? -12.133 -0.690 29.308 1.00 84.31 354 ALA A C 1
ATOM 2972 O O . ALA A 1 354 ? -12.021 -1.854 28.914 1.00 84.31 354 ALA A O 1
ATOM 2973 N N . ARG A 1 355 ? -12.360 -0.417 30.602 1.00 84.94 355 ARG A N 1
ATOM 2974 C CA . ARG A 1 355 ? -12.515 -1.457 31.637 1.00 84.94 355 ARG A CA 1
ATOM 2975 C C . ARG A 1 355 ? -13.710 -2.374 31.368 1.00 84.94 355 ARG A C 1
ATOM 2977 O O . ARG A 1 355 ? -13.602 -3.587 31.533 1.00 84.94 355 ARG A O 1
ATOM 2984 N N . GLN A 1 356 ? -14.845 -1.818 30.939 1.00 87.12 356 GLN A N 1
ATOM 2985 C CA . GLN A 1 356 ? -16.024 -2.612 30.581 1.00 87.12 356 GLN A CA 1
ATOM 2986 C C . GLN A 1 356 ? -15.769 -3.498 29.359 1.00 87.12 356 GLN A C 1
ATOM 2988 O O . GLN A 1 356 ? -16.188 -4.654 29.359 1.00 87.12 356 GLN A O 1
ATOM 2993 N N . VAL A 1 357 ? -15.068 -2.989 28.344 1.00 86.44 357 VAL A N 1
ATOM 2994 C CA . VAL A 1 357 ? -14.690 -3.743 27.142 1.00 86.44 357 VAL A CA 1
ATOM 2995 C C . VAL A 1 357 ? -13.770 -4.908 27.502 1.00 86.44 357 VAL A C 1
ATOM 2997 O O . VAL A 1 357 ? -14.044 -6.040 27.106 1.00 86.44 357 VAL A O 1
ATOM 3000 N N . LEU A 1 358 ? -12.737 -4.678 28.320 1.00 85.00 358 LEU A N 1
ATOM 3001 C CA . LEU A 1 358 ? -11.836 -5.742 28.783 1.00 85.00 358 LEU A CA 1
ATOM 3002 C C . LEU A 1 358 ? -12.565 -6.790 29.627 1.00 85.00 358 LEU A C 1
ATOM 3004 O O . LEU A 1 358 ? -12.348 -7.989 29.444 1.00 85.00 358 LEU A O 1
ATOM 3008 N N . GLN A 1 359 ? -13.474 -6.361 30.506 1.00 87.19 359 GLN A N 1
ATOM 3009 C CA . GLN A 1 359 ? -14.297 -7.280 31.286 1.00 87.19 359 GLN A CA 1
ATOM 3010 C C . GLN A 1 359 ? -15.212 -8.124 30.383 1.00 87.19 359 GLN A C 1
ATOM 3012 O O . GLN A 1 359 ? -15.281 -9.342 30.550 1.00 87.19 359 GLN A O 1
ATOM 3017 N N . ARG A 1 360 ? -15.882 -7.507 29.401 1.00 87.25 360 ARG A N 1
ATOM 3018 C CA . ARG A 1 360 ? -16.713 -8.220 28.417 1.00 87.25 360 ARG A CA 1
ATOM 3019 C C . ARG A 1 360 ? -15.888 -9.211 27.600 1.00 87.25 360 ARG A C 1
ATOM 3021 O O . ARG A 1 360 ? -16.312 -10.354 27.453 1.00 87.25 360 ARG A O 1
ATOM 3028 N N . GLY A 1 361 ? -14.703 -8.812 27.138 1.00 83.81 361 GLY A N 1
ATOM 3029 C CA . GLY A 1 361 ? -13.787 -9.691 26.412 1.00 83.81 361 GLY A CA 1
ATOM 3030 C C . GLY A 1 361 ? -13.329 -10.883 27.249 1.00 83.81 361 GLY A C 1
ATOM 3031 O O . GLY A 1 361 ? -13.362 -12.021 26.783 1.00 83.81 361 GLY A O 1
ATOM 3032 N N . TYR A 1 362 ? -12.992 -10.658 28.522 1.00 84.50 362 TYR A N 1
ATOM 3033 C CA . TYR A 1 362 ? -12.670 -11.732 29.462 1.00 84.50 362 TYR A CA 1
ATOM 3034 C C . TYR A 1 362 ? -13.842 -12.706 29.652 1.00 84.50 362 TYR A C 1
ATOM 3036 O O . TYR A 1 362 ? -13.650 -13.923 29.626 1.00 84.50 362 TYR A O 1
ATOM 3044 N N . GLU A 1 363 ? -15.063 -12.194 29.816 1.00 85.38 363 GLU A N 1
ATOM 3045 C CA . GLU A 1 363 ? -16.266 -13.014 29.963 1.00 85.38 363 GLU A CA 1
ATOM 3046 C C . GLU A 1 363 ? -16.615 -13.796 28.687 1.00 85.38 363 GLU A C 1
ATOM 3048 O O . GLU A 1 363 ? -17.018 -14.956 28.795 1.00 85.38 363 GLU A O 1
ATOM 3053 N N . ASP A 1 364 ? -16.442 -13.212 27.497 1.00 84.44 364 ASP A N 1
ATOM 3054 C CA . ASP A 1 364 ? -16.702 -13.887 26.219 1.00 84.44 364 ASP A CA 1
ATOM 3055 C C . ASP A 1 364 ? -15.725 -15.046 25.992 1.00 84.44 364 ASP A C 1
ATOM 3057 O O . ASP A 1 364 ? -16.145 -16.187 25.781 1.00 84.44 364 ASP A O 1
ATOM 3061 N N . ILE A 1 365 ? -14.421 -14.805 26.169 1.00 83.75 365 ILE A N 1
ATOM 3062 C CA . ILE A 1 365 ? -13.398 -15.858 26.069 1.00 83.75 365 ILE A CA 1
ATOM 3063 C C . ILE A 1 365 ? -13.630 -16.937 27.128 1.00 83.75 365 ILE A C 1
ATOM 3065 O O . ILE A 1 365 ? -13.518 -18.130 26.842 1.00 83.75 365 ILE A O 1
ATOM 3069 N N . ARG A 1 366 ? -14.029 -16.550 28.344 1.00 83.00 366 ARG A N 1
ATOM 3070 C CA . ARG A 1 366 ? -14.376 -17.499 29.408 1.00 83.00 366 ARG A CA 1
ATOM 3071 C C . ARG A 1 366 ? -15.597 -18.351 29.053 1.00 83.00 366 ARG A C 1
ATOM 3073 O O . ARG A 1 366 ? -15.598 -19.544 29.358 1.00 83.00 366 ARG A O 1
ATOM 3080 N N . LYS A 1 367 ? -16.631 -17.781 28.427 1.00 84.56 367 LYS A N 1
ATOM 3081 C CA . LYS A 1 367 ? -17.808 -18.529 27.950 1.00 84.56 367 LYS A CA 1
ATOM 3082 C C . LYS A 1 367 ? -17.427 -19.505 26.838 1.00 84.56 367 LYS A C 1
ATOM 3084 O O . LYS A 1 367 ? -17.783 -20.677 26.938 1.00 84.56 367 LYS A O 1
ATOM 3089 N N . ARG A 1 368 ? -16.644 -19.065 25.846 1.00 80.56 368 ARG A N 1
ATOM 3090 C CA . ARG A 1 368 ? -16.109 -19.936 24.782 1.00 80.56 368 ARG A CA 1
ATOM 3091 C C . ARG A 1 368 ? -15.292 -21.083 25.373 1.00 80.56 368 ARG A C 1
ATOM 3093 O O . ARG A 1 368 ? -15.549 -22.240 25.073 1.00 80.56 368 ARG A O 1
ATOM 3100 N N . TRP A 1 369 ? -14.414 -20.785 26.330 1.00 81.31 369 TRP A N 1
ATOM 3101 C CA . TRP A 1 369 ? -13.619 -21.786 27.043 1.00 81.31 369 TRP A CA 1
ATOM 3102 C C . TRP A 1 369 ? -14.450 -22.819 27.829 1.00 81.31 369 TRP A C 1
ATOM 3104 O O . TRP A 1 369 ? -14.016 -23.963 27.984 1.00 81.31 369 TRP A O 1
ATOM 3114 N N . LYS A 1 370 ? -15.621 -22.432 28.358 1.00 80.06 370 LYS A N 1
ATOM 3115 C CA . LYS A 1 370 ? -16.542 -23.349 29.057 1.00 80.06 370 LYS A CA 1
ATOM 3116 C C . LYS A 1 370 ? -17.292 -24.270 28.091 1.00 80.06 370 LYS A C 1
ATOM 3118 O O . LYS A 1 370 ? -17.598 -25.396 28.476 1.00 80.06 370 LYS A O 1
ATOM 3123 N N . ASN A 1 371 ? -17.589 -23.789 26.887 1.00 81.06 371 ASN A N 1
ATOM 3124 C CA . ASN A 1 371 ? -18.358 -24.524 25.884 1.00 81.06 371 ASN A CA 1
ATOM 3125 C C . ASN A 1 371 ? -17.478 -25.426 25.002 1.00 81.06 371 ASN A C 1
ATOM 3127 O O . ASN A 1 371 ? -17.981 -26.410 24.463 1.00 81.06 371 ASN A O 1
ATOM 3131 N N . GLU A 1 372 ? -16.185 -25.117 24.876 1.00 78.12 372 GLU A N 1
ATOM 3132 C CA . GLU A 1 372 ? -15.259 -25.868 24.027 1.00 78.12 372 GLU A CA 1
ATOM 3133 C C . GLU A 1 372 ? -14.804 -27.196 24.678 1.00 78.12 372 GLU A C 1
ATOM 3135 O O . GLU A 1 372 ? -14.426 -27.208 25.860 1.00 78.12 372 GLU A O 1
ATOM 3140 N N . PRO A 1 373 ? -14.791 -28.323 23.934 1.00 76.56 373 PRO A N 1
ATOM 3141 C CA . PRO A 1 373 ? -14.246 -29.597 24.405 1.00 76.56 373 PRO A CA 1
ATOM 3142 C C . PRO A 1 373 ? -12.758 -29.524 24.790 1.00 76.56 373 PRO A C 1
ATOM 3144 O O . PRO A 1 373 ? -12.027 -28.608 24.415 1.00 76.56 373 PRO A O 1
ATOM 3147 N N . GLU A 1 374 ? -12.274 -30.511 25.550 1.00 70.62 374 GLU A N 1
ATOM 3148 C CA . GLU A 1 374 ? -10.846 -30.606 25.886 1.00 70.62 374 GLU A CA 1
ATOM 3149 C C . GLU A 1 374 ? -9.999 -30.859 24.633 1.00 70.62 374 GLU A C 1
ATOM 3151 O O . GLU A 1 374 ? -10.188 -31.848 23.931 1.00 70.62 374 GLU A O 1
ATOM 3156 N N . GLY A 1 375 ? -9.063 -29.946 24.355 1.00 72.75 375 GLY A N 1
ATOM 3157 C CA . GLY A 1 375 ? -8.216 -29.974 23.167 1.00 72.75 375 GLY A CA 1
ATOM 3158 C C . GLY A 1 375 ? -7.296 -28.748 23.068 1.00 72.75 375 GLY A C 1
ATOM 3159 O O . GLY A 1 375 ? -7.369 -27.853 23.913 1.00 72.75 375 GLY A O 1
ATOM 3160 N N . PRO A 1 376 ? -6.445 -28.673 22.028 1.00 71.44 376 PRO A N 1
ATOM 3161 C CA . PRO A 1 376 ? -5.457 -27.599 21.863 1.00 71.44 376 PRO A CA 1
ATOM 3162 C C . PRO A 1 376 ? -6.091 -26.207 21.703 1.00 71.44 376 PRO A C 1
ATOM 3164 O O . PRO A 1 376 ? -5.537 -25.214 22.165 1.00 71.44 376 PRO A O 1
ATOM 3167 N N . VAL A 1 377 ? -7.294 -26.127 21.122 1.00 71.12 377 VAL A N 1
ATOM 3168 C CA . VAL A 1 377 ? -8.062 -24.874 20.986 1.00 71.12 377 VAL A CA 1
ATOM 3169 C C . VAL A 1 377 ? -8.450 -24.309 22.357 1.00 71.12 377 VAL A C 1
ATOM 3171 O O . VAL A 1 377 ? -8.388 -23.101 22.582 1.00 71.12 377 VAL A O 1
ATOM 3174 N N . ARG A 1 378 ? -8.784 -25.182 23.313 1.00 75.38 378 ARG A N 1
ATOM 3175 C CA . ARG A 1 378 ? -9.153 -24.790 24.677 1.00 75.38 378 ARG A CA 1
ATOM 3176 C C . ARG A 1 378 ? -7.964 -24.260 25.475 1.00 75.38 378 ARG A C 1
ATOM 3178 O O . ARG A 1 378 ? -8.147 -23.368 26.303 1.00 75.38 378 ARG A O 1
ATOM 3185 N N . ASP A 1 379 ? -6.770 -24.794 25.240 1.00 71.62 379 ASP A N 1
ATOM 3186 C CA . ASP A 1 379 ? -5.548 -24.301 25.876 1.00 71.62 379 ASP A CA 1
ATOM 3187 C C . ASP A 1 379 ? -5.119 -22.949 25.268 1.00 71.62 379 ASP A C 1
ATOM 3189 O O . ASP A 1 379 ? -4.829 -22.024 26.024 1.00 71.62 379 ASP A O 1
ATOM 3193 N N . ASN A 1 380 ? -5.266 -22.753 23.949 1.00 78.94 380 ASN A N 1
ATOM 3194 C CA . ASN A 1 380 ? -5.096 -21.437 23.308 1.00 78.94 380 ASN A CA 1
ATOM 3195 C C . ASN A 1 380 ? -6.085 -20.391 23.871 1.00 78.94 380 ASN A C 1
ATOM 3197 O O . ASN A 1 380 ? -5.702 -19.267 24.167 1.00 78.94 380 ASN A O 1
ATOM 3201 N N . LEU A 1 381 ? -7.344 -20.757 24.148 1.00 80.31 381 LEU A N 1
ATOM 3202 C CA . LEU A 1 381 ? -8.305 -19.853 24.807 1.00 80.31 381 LEU A CA 1
ATOM 3203 C C . LEU A 1 381 ? -7.875 -19.435 26.229 1.00 80.31 381 LEU A C 1
ATOM 3205 O O . LEU A 1 381 ? -8.201 -18.333 26.675 1.00 80.31 381 LEU A O 1
ATOM 3209 N N . LYS A 1 382 ? -7.135 -20.283 26.959 1.00 78.62 382 LYS A N 1
ATOM 3210 C CA . LYS A 1 382 ? -6.562 -19.910 28.266 1.00 78.62 382 LYS A CA 1
ATOM 3211 C C . LYS A 1 382 ? -5.404 -18.930 28.107 1.00 78.62 382 LYS A C 1
ATOM 3213 O O . LYS A 1 382 ? -5.342 -17.968 28.864 1.00 78.62 382 LYS A O 1
ATOM 3218 N N . GLU A 1 383 ? -4.524 -19.147 27.135 1.00 81.00 383 GLU A N 1
ATOM 3219 C CA . GLU A 1 383 ? -3.452 -18.199 26.793 1.00 81.00 383 GLU A CA 1
ATOM 3220 C C . GLU A 1 383 ? -4.043 -16.857 26.345 1.00 81.00 383 GLU A C 1
ATOM 3222 O O . GLU A 1 383 ? -3.649 -15.787 26.795 1.00 81.00 383 GLU A O 1
ATOM 3227 N N . GLN A 1 384 ? -5.096 -16.899 25.538 1.00 81.56 384 GLN A N 1
ATOM 3228 C CA . GLN A 1 384 ? -5.843 -15.720 25.137 1.00 81.56 384 GLN A CA 1
ATOM 3229 C C . GLN A 1 384 ? -6.432 -14.957 26.335 1.00 81.56 384 GLN A C 1
ATOM 3231 O O . GLN A 1 384 ? -6.334 -13.730 26.424 1.00 81.56 384 GLN A O 1
ATOM 3236 N N . ARG A 1 385 ? -6.989 -15.683 27.307 1.00 82.31 385 ARG A N 1
ATOM 3237 C CA . ARG A 1 385 ? -7.494 -15.104 28.556 1.00 82.31 385 ARG A CA 1
ATOM 3238 C C . ARG A 1 385 ? -6.382 -14.496 29.412 1.00 82.31 385 ARG A C 1
ATOM 3240 O O . ARG A 1 385 ? -6.623 -13.465 30.036 1.00 82.31 385 ARG A O 1
ATOM 3247 N N . SER A 1 386 ? -5.186 -15.092 29.446 1.00 83.19 386 SER A N 1
ATOM 3248 C CA . SER A 1 386 ? -4.050 -14.499 30.161 1.00 83.19 386 SER A CA 1
ATOM 3249 C C . SER A 1 386 ? -3.589 -13.207 29.494 1.00 83.19 386 SER A C 1
ATOM 3251 O O . SER A 1 386 ? -3.395 -12.218 30.188 1.00 83.19 386 SER A O 1
ATOM 3253 N N . ILE A 1 387 ? -3.539 -13.174 28.159 1.00 84.75 387 ILE A N 1
ATOM 3254 C CA . ILE A 1 387 ? -3.159 -11.975 27.403 1.00 84.75 387 ILE A CA 1
ATOM 3255 C C . ILE A 1 387 ? -4.124 -10.811 27.680 1.00 84.75 387 ILE A C 1
ATOM 3257 O O . ILE A 1 387 ? -3.662 -9.686 27.864 1.00 84.75 387 ILE A O 1
ATOM 3261 N N . ILE A 1 388 ? -5.444 -11.043 27.758 1.00 85.62 388 ILE A N 1
ATOM 3262 C CA . ILE A 1 388 ? -6.400 -9.979 28.134 1.00 85.62 388 ILE A CA 1
ATOM 3263 C C . ILE A 1 388 ? -6.116 -9.443 29.541 1.00 85.62 388 ILE A C 1
ATOM 3265 O O . ILE A 1 388 ? -6.162 -8.232 29.746 1.00 85.62 388 ILE A O 1
ATOM 3269 N N . LEU A 1 389 ? -5.813 -10.316 30.506 1.00 84.81 389 LEU A N 1
ATOM 3270 C CA . LEU A 1 389 ? -5.504 -9.888 31.872 1.00 84.81 389 LEU A CA 1
ATOM 3271 C C . LEU A 1 389 ? -4.175 -9.132 31.964 1.00 84.81 389 LEU A C 1
ATOM 3273 O O . LEU A 1 389 ? -4.100 -8.159 32.709 1.00 84.81 389 LEU A O 1
ATOM 3277 N N . ASP A 1 390 ? -3.163 -9.521 31.185 1.00 85.94 390 ASP A N 1
ATOM 3278 C CA . ASP A 1 390 ? -1.900 -8.783 31.093 1.00 85.94 390 ASP A CA 1
ATOM 3279 C C . ASP A 1 390 ? -2.130 -7.370 30.538 1.00 85.94 390 ASP A C 1
ATOM 3281 O O . ASP A 1 390 ? -1.635 -6.396 31.101 1.00 85.94 390 ASP A O 1
ATOM 3285 N N . HIS A 1 391 ? -2.949 -7.233 29.490 1.00 83.88 391 HIS A N 1
ATOM 3286 C CA . HIS A 1 391 ? -3.321 -5.923 28.945 1.00 83.88 391 HIS A CA 1
ATOM 3287 C C . HIS A 1 391 ? -4.163 -5.100 29.925 1.00 83.88 391 HIS A C 1
ATOM 3289 O O . HIS A 1 391 ? -3.961 -3.893 30.031 1.00 83.88 391 HIS A O 1
ATOM 3295 N N . TRP A 1 392 ? -5.071 -5.732 30.675 1.00 85.44 392 TRP A N 1
ATOM 3296 C CA . TRP A 1 392 ? -5.820 -5.045 31.728 1.00 85.44 392 TRP A CA 1
ATOM 3297 C C . TRP A 1 392 ? -4.881 -4.571 32.840 1.00 85.44 392 TRP A C 1
ATOM 3299 O O . TRP A 1 392 ? -4.975 -3.429 33.277 1.00 85.44 392 TRP A O 1
ATOM 3309 N N . LYS A 1 393 ? -3.908 -5.391 33.248 1.00 85.31 393 LYS A N 1
ATOM 3310 C CA . LYS A 1 393 ? -2.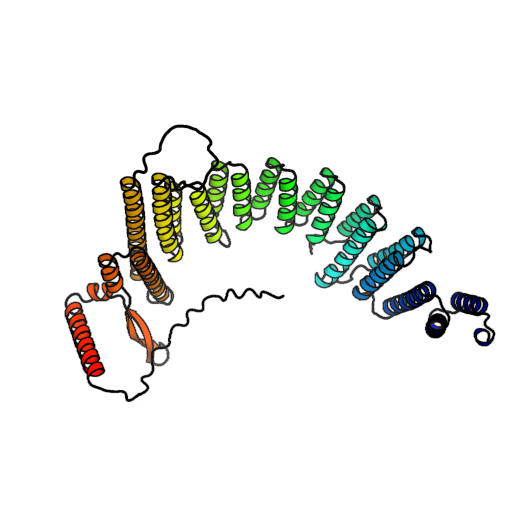899 -4.985 34.227 1.00 85.31 393 LYS A CA 1
ATOM 3311 C C . LYS A 1 393 ? -2.092 -3.786 33.732 1.00 85.31 393 LYS A C 1
ATOM 3313 O O . LYS A 1 393 ? -1.925 -2.841 34.495 1.00 85.31 393 LYS A O 1
ATOM 3318 N N . LEU A 1 394 ? -1.628 -3.816 32.480 1.00 85.19 394 LEU A N 1
ATOM 3319 C CA . LEU A 1 394 ? -0.896 -2.704 31.866 1.00 85.19 394 LEU A CA 1
ATOM 3320 C C . LEU A 1 394 ? -1.725 -1.413 31.881 1.00 85.19 394 LEU A C 1
ATOM 3322 O O . LEU A 1 394 ? -1.246 -0.381 32.347 1.00 85.19 394 LEU A O 1
ATOM 3326 N N . LEU A 1 395 ? -2.998 -1.494 31.495 1.00 82.19 395 LEU A N 1
ATOM 3327 C CA . LEU A 1 395 ? -3.915 -0.355 31.527 1.00 82.19 395 LEU A CA 1
ATOM 3328 C C . LEU A 1 395 ? -4.086 0.209 32.950 1.00 82.19 395 LEU A C 1
ATOM 3330 O O . LEU A 1 395 ? -4.005 1.418 33.151 1.00 82.19 395 LEU A O 1
ATOM 3334 N N . GLU A 1 396 ? -4.257 -0.644 33.964 1.00 83.81 396 GLU A N 1
ATOM 3335 C CA . GLU A 1 396 ? -4.374 -0.177 35.355 1.00 83.81 396 GLU A CA 1
ATOM 3336 C C . GLU A 1 396 ? -3.056 0.399 35.900 1.00 83.81 396 GLU A C 1
ATOM 3338 O O . GLU A 1 396 ? -3.088 1.321 36.719 1.00 83.81 396 GLU A O 1
ATOM 3343 N N . THR A 1 397 ? -1.897 -0.096 35.444 1.00 83.81 397 THR A N 1
ATOM 3344 C CA . THR A 1 397 ? -0.597 0.495 35.803 1.00 83.81 397 THR A CA 1
ATOM 3345 C C . THR A 1 397 ? -0.388 1.872 35.183 1.00 83.81 397 THR A C 1
ATOM 3347 O O . THR A 1 397 ? 0.162 2.741 35.853 1.00 83.81 397 THR A O 1
ATOM 3350 N N . GLU A 1 398 ? -0.844 2.088 33.947 1.00 80.06 398 GLU A N 1
ATOM 3351 C CA . GLU A 1 398 ? -0.743 3.380 33.254 1.00 80.06 398 GLU A CA 1
ATOM 3352 C C . GLU A 1 398 ? -1.660 4.437 33.883 1.00 80.06 398 GLU A C 1
ATOM 3354 O O . GLU A 1 398 ? -1.287 5.602 33.992 1.00 80.06 398 GLU A O 1
ATOM 3359 N N . ILE A 1 399 ? -2.842 4.028 34.353 1.00 78.25 399 ILE A N 1
ATOM 3360 C CA . ILE A 1 399 ? -3.799 4.918 35.027 1.00 78.25 399 ILE A CA 1
ATOM 3361 C C . ILE A 1 399 ? -3.400 5.176 36.490 1.00 78.25 399 ILE A C 1
ATOM 3363 O O . ILE A 1 399 ? -3.679 6.249 37.025 1.00 78.25 399 ILE A O 1
ATOM 3367 N N . GLY A 1 400 ? -2.758 4.204 37.149 1.00 75.31 400 GLY A N 1
ATOM 3368 C CA . GLY A 1 400 ? -2.318 4.303 38.545 1.00 75.31 400 GLY A CA 1
ATOM 3369 C C . GLY A 1 400 ? -3.391 3.962 39.591 1.00 75.31 400 GLY A C 1
ATOM 3370 O O . GLY A 1 400 ? -3.243 4.312 40.764 1.00 75.31 400 GLY A O 1
ATOM 3371 N N . ASP A 1 401 ? -4.473 3.271 39.213 1.00 79.25 401 ASP A N 1
ATOM 3372 C CA . ASP A 1 401 ? -5.534 2.866 40.147 1.00 79.25 401 ASP A CA 1
ATOM 3373 C C . ASP A 1 401 ? -5.148 1.591 40.922 1.00 79.25 401 ASP A C 1
ATOM 3375 O O . ASP A 1 401 ? -5.308 0.457 40.460 1.00 79.25 401 ASP A O 1
ATOM 3379 N N . SER A 1 402 ? -4.662 1.778 42.153 1.00 75.75 402 SER A N 1
ATOM 3380 C CA . SER A 1 402 ? -4.213 0.682 43.029 1.00 75.75 402 SER A CA 1
ATOM 3381 C C . SER A 1 402 ? -5.315 -0.323 43.400 1.00 75.75 402 SER A C 1
ATOM 3383 O O . SER A 1 402 ? -5.030 -1.504 43.638 1.00 75.75 402 SER A O 1
ATOM 3385 N N . VAL A 1 403 ? -6.582 0.107 43.427 1.00 80.50 403 VAL A N 1
ATOM 3386 C CA . VAL A 1 403 ? -7.717 -0.747 43.806 1.00 80.50 403 VAL A CA 1
ATOM 3387 C C . VAL A 1 403 ? -8.106 -1.653 42.648 1.00 80.50 403 VAL A C 1
ATOM 3389 O O . VAL A 1 403 ? -8.363 -2.844 42.850 1.00 80.50 403 VAL A O 1
ATOM 3392 N N . ALA A 1 404 ? -8.160 -1.103 41.436 1.00 77.00 404 ALA A N 1
ATOM 3393 C CA . ALA A 1 404 ? -8.443 -1.876 40.235 1.00 77.00 404 ALA A CA 1
ATOM 3394 C C . ALA A 1 404 ? -7.296 -2.847 39.920 1.00 77.00 404 ALA A C 1
ATOM 3396 O O . ALA A 1 404 ? -7.551 -4.032 39.695 1.00 77.00 404 ALA A O 1
ATOM 3397 N N . LEU A 1 405 ? -6.043 -2.403 40.052 1.00 80.44 405 LEU A N 1
ATOM 3398 C CA . LEU A 1 405 ? -4.858 -3.241 39.868 1.00 80.44 405 LEU A CA 1
ATOM 3399 C C . LEU A 1 405 ? -4.853 -4.458 40.803 1.00 80.44 405 LEU A C 1
ATOM 3401 O O . LEU A 1 405 ? -4.675 -5.585 40.345 1.00 80.44 405 LEU A O 1
ATOM 3405 N N . SER A 1 406 ? -5.157 -4.265 42.091 1.00 79.44 406 SER A N 1
ATOM 3406 C CA . SER A 1 406 ? -5.238 -5.370 43.061 1.00 79.44 406 SER A CA 1
ATOM 3407 C C . SER A 1 406 ? -6.303 -6.412 42.688 1.00 79.44 406 SER A C 1
ATOM 3409 O O . SER A 1 406 ? -6.138 -7.607 42.945 1.00 79.44 406 SER A O 1
ATOM 3411 N N . LYS A 1 407 ? -7.414 -5.983 42.071 1.00 80.00 407 LYS A N 1
ATOM 3412 C CA . LYS A 1 407 ? -8.459 -6.898 41.583 1.00 80.00 407 LYS A CA 1
ATOM 3413 C C . LYS A 1 407 ? -7.976 -7.694 40.373 1.00 80.00 407 LYS A C 1
ATOM 3415 O O . LYS A 1 407 ? -8.191 -8.903 40.343 1.00 80.00 407 LYS A O 1
ATOM 3420 N N . VAL A 1 408 ? -7.311 -7.043 39.416 1.00 79.19 408 VAL A N 1
ATOM 3421 C CA . VAL A 1 408 ? -6.758 -7.701 38.220 1.00 79.19 408 VAL A CA 1
ATOM 3422 C C . VAL A 1 408 ? -5.669 -8.703 38.602 1.00 79.19 408 VAL A C 1
ATOM 3424 O O . VAL A 1 408 ? -5.710 -9.844 38.150 1.00 79.19 408 VAL A O 1
ATOM 3427 N N . GLU A 1 409 ? -4.770 -8.347 39.523 1.00 80.25 409 GLU A N 1
ATOM 3428 C CA . GLU A 1 409 ? -3.750 -9.266 40.048 1.00 80.25 409 GLU A CA 1
ATOM 3429 C C . GLU A 1 409 ? -4.355 -10.495 40.740 1.00 80.25 409 GLU A C 1
ATOM 3431 O O . GLU A 1 409 ? -3.810 -11.595 40.649 1.00 80.25 409 GLU A O 1
ATOM 3436 N N . GLY A 1 410 ? -5.518 -10.339 41.378 1.00 77.88 410 GLY A N 1
ATOM 3437 C CA . GLY A 1 410 ? -6.279 -11.452 41.943 1.00 77.88 410 GLY A CA 1
ATOM 3438 C C . GLY A 1 410 ? -6.866 -12.413 40.900 1.00 77.88 410 GLY A C 1
ATOM 3439 O O . GLY A 1 410 ? -7.084 -13.583 41.224 1.00 77.88 410 GLY A O 1
ATOM 3440 N N . MET A 1 411 ? -7.101 -11.945 39.669 1.00 77.50 411 MET A N 1
ATOM 3441 C CA . MET A 1 411 ? -7.650 -12.730 38.551 1.00 77.50 411 MET A CA 1
ATOM 3442 C C . MET A 1 411 ? -6.566 -13.416 37.702 1.00 77.50 411 MET A C 1
ATOM 3444 O O . MET A 1 411 ? -6.884 -14.303 36.906 1.00 77.50 411 MET A O 1
ATOM 3448 N N . MET A 1 412 ? -5.291 -13.049 37.883 1.00 74.75 412 MET A N 1
ATOM 3449 C CA . MET A 1 412 ? -4.165 -13.570 37.102 1.00 74.75 412 MET A CA 1
ATOM 3450 C C . MET A 1 412 ? -4.011 -15.096 37.207 1.00 74.75 412 MET A C 1
ATOM 3452 O O . MET A 1 412 ? -4.155 -15.667 38.297 1.00 74.75 412 MET A O 1
ATOM 3456 N N . PRO A 1 413 ? -3.672 -15.779 36.097 1.00 81.19 413 PRO A N 1
ATOM 3457 C CA . PRO A 1 413 ? -3.471 -17.217 36.104 1.00 81.19 413 PRO A CA 1
ATOM 3458 C C . PRO A 1 413 ? -2.212 -17.597 36.883 1.00 81.19 413 PRO A C 1
ATOM 3460 O O . PRO A 1 413 ? -1.191 -16.911 36.850 1.00 81.19 413 PRO A O 1
ATOM 3463 N N . LYS A 1 414 ? -2.272 -18.745 37.555 1.00 76.19 414 LYS A N 1
ATOM 3464 C CA . LYS A 1 414 ? -1.127 -19.363 38.223 1.00 76.19 414 LYS A CA 1
ATOM 3465 C C . LYS A 1 414 ? -0.697 -20.603 37.441 1.00 76.19 414 LYS A C 1
ATOM 3467 O O . LYS A 1 414 ? -1.545 -21.461 37.180 1.00 76.19 414 LYS A O 1
ATOM 3472 N N . PRO A 1 415 ? 0.590 -20.735 37.078 1.00 73.06 415 PRO A N 1
ATOM 3473 C CA . PRO A 1 415 ? 1.083 -21.947 36.439 1.00 73.06 415 PRO A CA 1
ATOM 3474 C C . PRO A 1 415 ? 1.060 -23.098 37.451 1.00 73.06 415 PRO A C 1
ATOM 3476 O O . PRO A 1 415 ? 1.683 -23.023 38.513 1.00 73.06 415 PRO A O 1
ATOM 3479 N N . MET A 1 416 ? 0.338 -24.173 37.134 1.00 70.56 416 MET A N 1
ATOM 3480 C CA . MET A 1 416 ? 0.227 -25.359 37.984 1.00 70.56 416 MET A CA 1
ATOM 3481 C C . MET A 1 416 ? 0.632 -26.614 37.211 1.00 70.56 416 MET A C 1
ATOM 3483 O O . MET A 1 416 ? 0.237 -26.808 36.064 1.00 70.56 416 MET A O 1
ATOM 3487 N N . ARG A 1 417 ? 1.409 -27.495 37.851 1.00 70.56 417 ARG A N 1
ATOM 3488 C CA . ARG A 1 417 ? 1.820 -28.778 37.258 1.00 70.56 417 ARG A CA 1
ATOM 3489 C C . ARG A 1 417 ? 0.648 -29.754 37.290 1.00 70.56 417 ARG A C 1
ATOM 3491 O O . ARG A 1 417 ? 0.101 -30.022 38.363 1.00 70.56 417 ARG A O 1
ATOM 3498 N N . ARG A 1 418 ? 0.275 -30.289 36.129 1.00 71.31 418 ARG A N 1
ATOM 3499 C CA . ARG A 1 418 ? -0.757 -31.319 35.971 1.00 71.31 418 ARG A CA 1
ATOM 3500 C C . ARG A 1 418 ? -0.211 -32.518 35.203 1.00 71.31 418 ARG A C 1
ATOM 3502 O O . ARG A 1 418 ? 0.831 -32.448 34.562 1.00 71.31 418 ARG A O 1
ATOM 3509 N N . TRP A 1 419 ? -0.920 -33.634 35.321 1.00 69.88 419 TRP A N 1
ATOM 3510 C CA . TRP A 1 419 ? -0.547 -34.914 34.728 1.00 69.88 419 TRP A CA 1
ATOM 3511 C C . TRP A 1 419 ? -1.593 -35.277 33.677 1.00 69.88 419 TRP A C 1
ATOM 3513 O O . TRP A 1 419 ? -2.773 -35.381 34.021 1.00 69.88 419 TRP A O 1
ATOM 3523 N N . ARG A 1 420 ? -1.186 -35.475 32.420 1.00 72.69 420 ARG A N 1
ATOM 3524 C CA . ARG A 1 420 ? -2.043 -36.045 31.367 1.00 72.69 420 ARG A CA 1
ATOM 3525 C C . ARG A 1 420 ? -1.619 -37.493 31.138 1.00 72.69 420 ARG A C 1
ATOM 3527 O O . ARG A 1 420 ? -0.435 -37.802 31.206 1.00 72.69 420 ARG A O 1
ATOM 3534 N N . LYS A 1 421 ? -2.578 -38.394 30.925 1.00 67.25 421 LYS A N 1
ATOM 3535 C CA . LYS A 1 421 ? -2.274 -39.768 30.502 1.00 67.25 421 LYS A CA 1
ATOM 3536 C C . LYS A 1 421 ? -2.115 -39.775 28.985 1.00 67.25 421 LYS A C 1
ATOM 3538 O O . LYS A 1 421 ? -2.956 -39.185 28.315 1.00 67.25 421 LYS A O 1
ATOM 3543 N N . LEU A 1 422 ? -1.064 -40.409 28.477 1.00 65.38 422 LEU A N 1
ATOM 3544 C CA . LEU A 1 422 ? -0.910 -40.658 27.047 1.00 65.38 422 LEU A CA 1
ATOM 3545 C C . LEU A 1 422 ? -1.717 -41.906 26.665 1.00 65.38 422 LEU A C 1
ATOM 3547 O O . LEU A 1 422 ? -1.621 -42.929 27.349 1.00 65.38 422 LEU A O 1
ATOM 3551 N N . ASP A 1 423 ? -2.512 -41.813 25.597 1.00 57.09 423 ASP A N 1
ATOM 3552 C CA . ASP A 1 423 ? -3.498 -42.841 25.231 1.00 57.09 423 ASP A CA 1
ATOM 3553 C C . ASP A 1 423 ? -2.869 -44.180 24.791 1.00 57.09 423 ASP A C 1
ATOM 3555 O O . ASP A 1 423 ? -3.531 -45.211 24.887 1.00 57.09 423 ASP A O 1
ATOM 3559 N N . ASP A 1 424 ? -1.582 -44.199 24.414 1.00 60.06 424 ASP A N 1
ATOM 3560 C CA . ASP A 1 424 ? -0.926 -45.393 23.852 1.00 60.06 424 ASP A CA 1
ATOM 3561 C C . ASP A 1 424 ? 0.008 -46.170 24.804 1.00 60.06 424 ASP A C 1
ATOM 3563 O O . ASP A 1 424 ? 0.241 -47.358 24.580 1.00 60.06 424 ASP A O 1
ATOM 3567 N N . THR A 1 425 ? 0.535 -45.576 25.882 1.00 58.81 425 THR A N 1
ATOM 3568 C CA . THR A 1 425 ? 1.488 -46.275 26.784 1.00 58.81 425 THR A CA 1
ATOM 3569 C C . THR A 1 425 ? 1.095 -46.275 28.259 1.00 58.81 425 THR A C 1
ATOM 3571 O O . THR A 1 425 ? 1.716 -46.969 29.062 1.00 58.81 425 THR A O 1
ATOM 3574 N N . GLY A 1 426 ? 0.050 -45.536 28.652 1.00 60.53 426 GLY A N 1
ATOM 3575 C CA . GLY A 1 426 ? -0.318 -45.383 30.065 1.00 60.53 426 GLY A CA 1
ATOM 3576 C C . GLY A 1 426 ? 0.686 -44.559 30.883 1.00 60.53 426 GLY A C 1
ATOM 3577 O O . GLY A 1 426 ? 0.489 -44.381 32.092 1.00 60.53 426 GLY A O 1
ATOM 3578 N N . ASP A 1 427 ? 1.720 -44.020 30.232 1.00 65.75 427 ASP A N 1
ATOM 3579 C CA . ASP A 1 427 ? 2.658 -43.074 30.816 1.00 65.75 427 ASP A CA 1
ATOM 3580 C C . ASP A 1 427 ? 1.952 -41.743 31.106 1.00 65.75 427 ASP A C 1
ATOM 3582 O O . ASP A 1 427 ? 1.033 -41.311 30.400 1.00 65.75 427 ASP A O 1
ATOM 3586 N N . LYS A 1 428 ? 2.353 -41.103 32.207 1.00 74.38 428 LYS A N 1
ATOM 3587 C CA . LYS A 1 428 ? 1.849 -39.785 32.597 1.00 74.38 428 LYS A CA 1
ATOM 3588 C C . LYS A 1 428 ? 2.857 -38.733 32.164 1.00 74.38 428 LYS A C 1
ATOM 3590 O O . LYS A 1 428 ? 3.955 -38.694 32.713 1.00 74.38 428 LYS A O 1
ATOM 3595 N N . GLU A 1 429 ? 2.465 -37.861 31.248 1.00 73.69 429 GLU A N 1
ATOM 3596 C CA . GLU A 1 429 ? 3.257 -36.686 30.899 1.00 73.69 429 GLU A CA 1
ATOM 3597 C C . GLU A 1 429 ? 2.916 -35.528 31.843 1.00 73.69 429 GLU A C 1
ATOM 3599 O O . GLU A 1 429 ? 1.745 -35.207 32.091 1.00 73.69 429 GLU A O 1
ATOM 3604 N N . GLU A 1 430 ? 3.960 -34.919 32.408 1.00 73.06 430 GLU A N 1
ATOM 3605 C CA . GLU A 1 430 ? 3.846 -33.676 33.164 1.00 73.06 430 GLU A CA 1
ATOM 3606 C C . GLU A 1 430 ? 3.677 -32.508 32.186 1.00 73.06 430 GLU A C 1
ATOM 3608 O O . GLU A 1 430 ? 4.553 -32.263 31.358 1.00 73.06 430 GLU A O 1
ATOM 3613 N N . TYR A 1 431 ? 2.587 -31.751 32.310 1.00 69.06 431 TYR A N 1
ATOM 3614 C CA . TYR A 1 431 ? 2.389 -30.509 31.563 1.00 69.06 431 TYR A CA 1
ATOM 3615 C C . TYR A 1 431 ? 2.037 -29.351 32.504 1.00 69.06 431 TYR A C 1
ATOM 3617 O O . TYR A 1 431 ? 1.480 -29.538 33.592 1.00 69.06 431 TYR A O 1
ATOM 3625 N N . TRP A 1 432 ? 2.403 -28.137 32.097 1.00 66.12 432 TRP A N 1
ATOM 3626 C CA . TRP A 1 432 ? 2.057 -26.908 32.807 1.00 66.12 432 TRP A CA 1
ATOM 3627 C C . TRP A 1 432 ? 0.692 -26.419 32.325 1.00 66.12 432 TRP A C 1
ATOM 3629 O O . TRP A 1 432 ? 0.502 -26.205 31.133 1.00 66.12 432 TRP A O 1
ATOM 3639 N N . ASP A 1 433 ? -0.255 -26.258 33.247 1.00 68.81 433 ASP A N 1
ATOM 3640 C CA . ASP A 1 433 ? -1.595 -25.742 32.962 1.00 68.81 433 ASP A CA 1
ATOM 3641 C C . ASP A 1 433 ? -1.764 -24.357 33.607 1.00 68.81 433 ASP A C 1
ATOM 3643 O O . ASP A 1 433 ? -1.373 -24.149 34.762 1.00 68.81 433 ASP A O 1
ATOM 3647 N N . LEU A 1 434 ? -2.352 -23.411 32.872 1.00 72.69 434 LEU A N 1
ATOM 3648 C CA . LEU A 1 434 ? -2.716 -22.091 33.389 1.00 72.69 434 LEU A CA 1
ATOM 3649 C C . LEU A 1 434 ? -4.029 -22.215 34.167 1.00 72.69 434 LEU A C 1
ATOM 3651 O O . LEU A 1 434 ? -5.092 -22.464 33.592 1.00 72.69 434 LEU A O 1
ATOM 3655 N N . VAL A 1 435 ? -3.963 -22.043 35.488 1.00 69.75 435 VAL A N 1
ATOM 3656 C CA . VAL A 1 435 ? -5.136 -22.133 36.363 1.00 69.75 435 VAL A CA 1
ATOM 3657 C C . VAL A 1 435 ? -5.559 -20.740 36.812 1.00 69.75 435 VAL A C 1
ATOM 3659 O O . VAL A 1 435 ? -4.812 -20.042 37.495 1.00 69.75 435 VAL A O 1
ATOM 3662 N N . PHE A 1 436 ? -6.778 -20.342 36.446 1.00 73.56 436 PHE A N 1
ATOM 3663 C CA . PHE A 1 436 ? -7.367 -19.067 36.849 1.00 73.56 436 PHE A CA 1
ATOM 3664 C C . PHE A 1 436 ? -8.024 -19.191 38.235 1.00 73.56 436 PHE A C 1
ATOM 3666 O O . PHE A 1 436 ? -8.878 -20.069 38.417 1.00 73.56 436 PHE A O 1
ATOM 3673 N N . PRO A 1 437 ? -7.697 -18.314 39.204 1.00 69.94 437 PRO A N 1
ATOM 3674 C CA . PRO A 1 437 ? -8.284 -18.331 40.548 1.00 69.94 437 PRO A CA 1
ATOM 3675 C C . PRO A 1 437 ? -9.821 -18.277 40.568 1.00 69.94 437 PRO A C 1
ATOM 3677 O O . PRO A 1 437 ? -10.451 -18.901 41.423 1.00 69.94 437 PRO A O 1
ATOM 3680 N N . ASP A 1 438 ? -10.438 -17.592 39.603 1.00 64.94 438 ASP A N 1
ATOM 3681 C CA . ASP A 1 438 ? -11.899 -17.502 39.475 1.00 64.94 438 ASP A CA 1
ATOM 3682 C C . ASP A 1 438 ? -12.561 -18.849 39.156 1.00 64.94 438 ASP A C 1
ATOM 3684 O O . ASP A 1 438 ? -13.661 -19.141 39.630 1.00 64.94 438 ASP A O 1
ATOM 3688 N N . ASP A 1 439 ? -11.889 -19.701 38.379 1.00 66.06 439 ASP A N 1
ATOM 3689 C CA . ASP A 1 439 ? -12.425 -21.009 38.002 1.00 66.06 439 ASP A CA 1
ATOM 3690 C C . ASP A 1 439 ? -12.248 -22.035 39.130 1.00 66.06 439 ASP A C 1
ATOM 3692 O O . ASP A 1 439 ? -13.079 -22.931 39.288 1.00 66.06 439 ASP A O 1
ATOM 3696 N N . GLU A 1 440 ? -11.209 -21.888 39.961 1.00 64.56 440 GLU A N 1
ATOM 3697 C CA . GLU A 1 440 ? -11.062 -22.666 41.198 1.00 64.56 440 GLU A CA 1
ATOM 3698 C C . GLU A 1 440 ? -12.109 -22.280 42.244 1.00 64.56 440 GLU A C 1
ATOM 3700 O O . GLU A 1 440 ? -12.662 -23.156 42.914 1.00 64.56 440 GLU A O 1
ATOM 3705 N N . LYS A 1 441 ? -12.418 -20.983 42.359 1.00 61.09 441 LYS A N 1
ATOM 3706 C CA . LYS A 1 441 ? -13.444 -20.464 43.269 1.00 61.09 441 LYS A CA 1
ATOM 3707 C C . LYS A 1 441 ? -14.843 -20.968 42.907 1.00 61.09 441 LYS A C 1
ATOM 3709 O O . LYS A 1 441 ? -15.611 -21.294 43.809 1.00 61.09 441 LYS A O 1
ATOM 3714 N N . GLU A 1 442 ? -15.163 -21.064 41.616 1.00 61.06 442 GLU A N 1
ATOM 3715 C CA . GLU A 1 442 ? -16.428 -21.641 41.136 1.00 61.06 442 GLU A CA 1
ATOM 3716 C C . GLU A 1 442 ? -16.472 -23.168 41.273 1.00 61.06 442 GLU A C 1
ATOM 3718 O O . GLU A 1 442 ? -17.493 -23.705 41.699 1.00 61.06 442 GLU A O 1
ATOM 3723 N N . ARG A 1 443 ? -15.382 -23.883 40.952 1.00 60.41 443 ARG A N 1
ATOM 3724 C CA . ARG A 1 443 ? -15.343 -25.351 41.086 1.00 60.41 443 ARG A CA 1
ATOM 3725 C C . ARG A 1 443 ? -15.385 -25.810 42.542 1.00 60.41 443 ARG A C 1
ATOM 3727 O O . ARG A 1 443 ? -15.998 -26.833 42.820 1.00 60.41 443 ARG A O 1
ATOM 3734 N N . ASN A 1 444 ? -14.739 -25.079 43.453 1.00 60.69 444 ASN A N 1
ATOM 3735 C CA . ASN A 1 444 ? -14.530 -25.493 44.842 1.00 60.69 444 ASN A CA 1
ATOM 3736 C C . ASN A 1 444 ? -14.686 -24.324 45.847 1.00 60.69 444 ASN A C 1
ATOM 3738 O O . ASN A 1 444 ? -13.707 -23.920 46.486 1.00 60.69 444 ASN A O 1
ATOM 3742 N N . PRO A 1 445 ? -15.909 -23.803 46.077 1.00 61.25 445 PRO A N 1
ATOM 3743 C CA . PRO A 1 445 ? -16.129 -22.621 46.922 1.00 61.25 445 PRO A CA 1
ATOM 3744 C C . PRO A 1 445 ? -15.669 -22.787 48.382 1.00 61.25 445 PRO A C 1
ATOM 3746 O O . PRO A 1 445 ? -15.216 -21.828 49.011 1.00 61.25 445 PRO A O 1
ATOM 3749 N N . GLY A 1 446 ? -15.776 -24.006 48.929 1.00 58.59 446 GLY A N 1
ATOM 3750 C CA . GLY A 1 446 ? -15.399 -24.325 50.313 1.00 58.59 446 GLY A CA 1
ATOM 3751 C C . GLY A 1 446 ? -13.898 -24.557 50.512 1.00 58.59 446 GLY A C 1
ATOM 3752 O O . GLY A 1 446 ? -13.335 -24.166 51.532 1.00 58.59 446 GLY A O 1
ATOM 3753 N N . THR A 1 447 ? -13.227 -25.145 49.521 1.00 59.69 447 THR A N 1
ATOM 3754 C CA . THR A 1 447 ? -11.799 -25.499 49.572 1.00 59.69 447 THR A CA 1
ATOM 3755 C C . THR A 1 447 ? -10.891 -24.365 49.103 1.00 59.69 447 THR A C 1
ATOM 3757 O O . THR A 1 447 ? -9.727 -24.328 49.491 1.00 59.69 447 THR A O 1
ATOM 3760 N N . PHE A 1 448 ? -11.407 -23.401 48.335 1.00 62.78 448 PHE A N 1
ATOM 3761 C CA . PHE A 1 448 ? -10.634 -22.267 47.822 1.00 62.78 448 PHE A CA 1
ATOM 3762 C C . PHE A 1 448 ? -10.075 -21.368 48.934 1.00 62.78 448 PHE A C 1
ATOM 3764 O O . PHE A 1 448 ? -8.890 -21.046 48.927 1.00 62.78 448 PHE A O 1
ATOM 3771 N N . LYS A 1 449 ? -10.888 -21.022 49.946 1.00 63.59 449 LYS A N 1
ATOM 3772 C CA . LYS A 1 449 ? -10.416 -20.242 51.109 1.00 63.59 449 LYS A CA 1
ATOM 3773 C C . LYS A 1 449 ? -9.335 -20.989 51.890 1.00 63.59 449 LYS A C 1
ATOM 3775 O O . LYS A 1 449 ? -8.357 -20.381 52.311 1.00 63.59 449 LYS A O 1
ATOM 3780 N N . LEU A 1 450 ? -9.488 -22.305 52.047 1.00 66.81 450 LEU A N 1
ATOM 3781 C CA . LEU A 1 450 ? -8.496 -23.150 52.711 1.00 66.81 450 LEU A CA 1
ATOM 3782 C C . LEU A 1 450 ? -7.187 -23.209 51.911 1.00 66.81 450 LEU A C 1
ATOM 3784 O O . LEU A 1 450 ? -6.112 -23.101 52.491 1.00 66.81 450 LEU A O 1
ATOM 3788 N N . LEU A 1 451 ? -7.271 -23.322 50.585 1.00 67.69 451 LEU A N 1
ATOM 3789 C CA . LEU A 1 451 ? -6.116 -23.386 49.692 1.00 67.69 451 LEU A CA 1
ATOM 3790 C C . LEU A 1 451 ? -5.389 -22.035 49.601 1.00 67.69 451 LEU A C 1
ATOM 3792 O O . LEU A 1 451 ? -4.161 -22.005 49.627 1.00 67.69 451 LEU A O 1
ATOM 3796 N N . GLN A 1 452 ? -6.120 -20.915 49.605 1.00 68.56 452 GLN A N 1
ATOM 3797 C CA . GLN A 1 452 ? -5.543 -19.573 49.734 1.00 68.56 452 GLN A CA 1
ATOM 3798 C C . GLN A 1 452 ? -4.828 -19.384 51.074 1.00 68.56 452 GLN A C 1
ATOM 3800 O O . GLN A 1 452 ? -3.698 -18.899 51.096 1.00 68.56 452 GLN A O 1
ATOM 3805 N N . LEU A 1 453 ? -5.447 -19.803 52.183 1.00 76.00 453 LEU A N 1
ATOM 3806 C CA . LEU A 1 453 ? -4.828 -19.748 53.510 1.00 76.00 453 LEU A CA 1
ATOM 3807 C C . LEU A 1 453 ? -3.584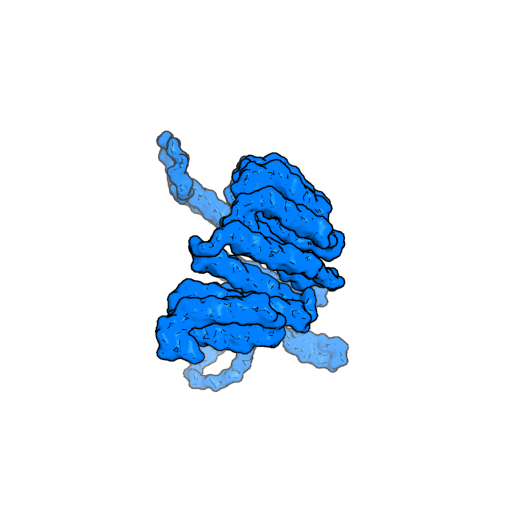 -20.641 53.590 1.00 76.00 453 LEU A C 1
ATOM 3809 O O . LEU A 1 453 ? -2.572 -20.219 54.143 1.00 76.00 453 LEU A O 1
ATOM 3813 N N . ALA A 1 454 ? -3.616 -21.830 52.985 1.00 69.56 454 ALA A N 1
ATOM 3814 C CA . ALA A 1 454 ? -2.469 -22.732 52.910 1.00 69.56 454 ALA A CA 1
ATOM 3815 C C . ALA A 1 454 ? -1.332 -22.159 52.048 1.00 69.56 454 ALA A C 1
ATOM 3817 O O . ALA A 1 454 ? -0.165 -22.253 52.424 1.00 69.56 454 ALA A O 1
ATOM 3818 N N . HIS A 1 455 ? -1.652 -21.518 50.921 1.00 71.50 455 HIS A N 1
ATOM 3819 C CA . HIS A 1 455 ? -0.660 -20.873 50.061 1.00 71.50 455 HIS A CA 1
ATOM 3820 C C . HIS A 1 455 ? -0.055 -19.628 50.725 1.00 71.50 455 HIS A C 1
ATOM 3822 O O . HIS A 1 455 ? 1.152 -19.420 50.640 1.00 71.50 455 HIS A O 1
ATOM 3828 N N . ALA A 1 456 ? -0.865 -18.831 51.428 1.00 75.81 456 ALA A N 1
ATOM 3829 C CA . ALA A 1 456 ? -0.402 -17.690 52.215 1.00 75.81 456 ALA A CA 1
ATOM 3830 C C . ALA A 1 456 ? 0.461 -18.133 53.406 1.00 75.81 456 ALA A C 1
ATOM 3832 O O . ALA A 1 456 ? 1.463 -17.497 53.717 1.00 75.81 456 ALA A O 1
ATOM 3833 N N . TRP A 1 457 ? 0.113 -19.248 54.053 1.00 79.12 457 TRP A N 1
ATOM 3834 C CA . TRP A 1 457 ? 0.930 -19.851 55.104 1.00 79.12 457 TRP A CA 1
ATOM 3835 C C . TRP A 1 457 ? 2.270 -20.356 54.561 1.00 79.12 457 TRP A C 1
ATOM 3837 O O . TRP A 1 457 ? 3.311 -20.058 55.139 1.00 79.12 457 TRP A O 1
ATOM 3847 N N . LYS A 1 458 ? 2.268 -21.037 53.409 1.00 77.31 458 LYS A N 1
ATOM 3848 C CA . LYS A 1 458 ? 3.492 -21.505 52.746 1.00 77.31 458 LYS A CA 1
ATOM 3849 C C . LYS A 1 458 ? 4.378 -20.351 52.264 1.00 77.31 458 LYS A C 1
ATOM 3851 O O . LYS A 1 458 ? 5.588 -20.428 52.428 1.00 77.31 458 LYS A O 1
ATOM 3856 N N . ALA A 1 459 ? 3.795 -19.279 51.725 1.00 76.12 459 ALA A N 1
ATOM 3857 C CA . ALA A 1 459 ? 4.529 -18.072 51.340 1.00 76.12 459 ALA A CA 1
ATOM 3858 C C . ALA A 1 459 ? 5.174 -17.400 52.561 1.00 76.12 459 ALA A C 1
ATOM 3860 O O . ALA A 1 459 ? 6.366 -17.119 52.537 1.00 76.12 459 ALA A O 1
ATOM 3861 N N . LYS A 1 460 ? 4.437 -17.271 53.675 1.00 78.62 460 LYS A N 1
ATOM 3862 C CA . LYS A 1 460 ? 4.993 -16.785 54.950 1.00 78.62 460 LYS A CA 1
ATOM 3863 C C . LYS A 1 460 ? 6.111 -17.681 55.480 1.00 78.62 460 LYS A C 1
ATOM 3865 O O . LYS A 1 460 ? 7.083 -17.173 56.023 1.00 78.62 460 LYS A O 1
ATOM 3870 N N . GLN A 1 461 ? 6.006 -19.001 55.318 1.00 76.00 461 GLN A N 1
ATOM 3871 C CA . GLN A 1 461 ? 7.094 -19.916 55.669 1.00 76.00 461 GLN A CA 1
ATOM 3872 C C . GLN A 1 461 ? 8.315 -19.753 54.763 1.00 76.00 461 GLN A C 1
ATOM 3874 O O . GLN A 1 461 ? 9.433 -19.817 55.260 1.00 76.00 461 GLN A O 1
ATOM 3879 N N . GLN A 1 462 ? 8.121 -19.525 53.464 1.00 71.19 462 GLN A N 1
ATOM 3880 C CA . GLN A 1 462 ? 9.213 -19.270 52.524 1.00 71.19 462 GLN A CA 1
ATOM 3881 C C . GLN A 1 462 ? 9.885 -17.916 52.776 1.00 71.19 462 GLN A C 1
ATOM 3883 O O . GLN A 1 462 ? 11.106 -17.864 52.747 1.00 71.19 462 GLN A O 1
ATOM 3888 N N . GLU A 1 463 ? 9.130 -16.867 53.112 1.00 68.12 463 GLU A N 1
ATOM 3889 C CA . GLU A 1 463 ? 9.667 -15.564 53.540 1.00 68.12 463 GLU A CA 1
ATOM 3890 C C . GLU A 1 463 ? 10.419 -15.660 54.875 1.00 68.12 463 GLU A C 1
ATOM 3892 O O . GLU A 1 463 ? 11.458 -15.028 55.071 1.00 68.12 463 GLU A O 1
ATOM 3897 N N . GLN A 1 464 ? 9.929 -16.486 55.805 1.00 66.50 464 GLN A N 1
ATOM 3898 C CA . GLN A 1 464 ? 10.630 -16.774 57.058 1.00 66.50 464 GLN A CA 1
ATOM 3899 C C . GLN A 1 464 ? 11.901 -17.604 56.824 1.00 66.50 464 GLN A C 1
ATOM 3901 O O . GLN A 1 464 ? 12.913 -17.352 57.477 1.00 66.50 464 GLN A O 1
ATOM 3906 N N . GLN A 1 465 ? 11.889 -18.552 55.881 1.00 58.44 465 GLN A N 1
ATOM 3907 C CA . GLN A 1 465 ? 13.062 -19.343 55.484 1.00 58.44 465 GLN A CA 1
ATOM 3908 C C . GLN A 1 465 ? 14.096 -18.516 54.705 1.00 58.44 465 GLN A C 1
ATOM 3910 O O . GLN A 1 465 ? 15.290 -18.649 54.959 1.00 58.44 465 GLN A O 1
ATOM 3915 N N . SER A 1 466 ? 13.671 -17.609 53.821 1.00 49.81 466 SER A N 1
ATOM 3916 C CA . SER A 1 466 ? 14.574 -16.703 53.102 1.00 49.81 466 SER A CA 1
ATOM 3917 C C . SER A 1 466 ? 15.213 -15.658 54.020 1.00 49.81 466 SER A C 1
ATOM 3919 O O . SER A 1 466 ? 16.357 -15.280 53.798 1.00 49.81 466 SER A O 1
ATOM 3921 N N . ASN A 1 467 ? 14.521 -15.232 55.084 1.00 55.34 467 ASN A N 1
ATOM 3922 C CA . ASN A 1 467 ? 15.081 -14.336 56.103 1.00 55.34 467 ASN A CA 1
ATOM 3923 C C . ASN A 1 467 ? 15.960 -15.041 57.156 1.00 55.34 467 ASN A C 1
ATOM 3925 O O . ASN A 1 467 ? 16.553 -14.361 57.992 1.00 55.34 467 ASN A O 1
ATOM 3929 N N . SER A 1 468 ? 16.055 -16.377 57.149 1.00 51.12 468 SER A N 1
ATOM 3930 C CA . SER A 1 468 ? 16.794 -17.152 58.165 1.00 51.12 468 SER A CA 1
ATOM 3931 C C . SER A 1 468 ? 18.009 -17.924 57.642 1.00 51.12 468 SER A C 1
ATOM 3933 O O . SER A 1 468 ? 18.682 -18.579 58.436 1.00 51.12 468 SER A O 1
ATOM 3935 N N . ILE A 1 469 ? 18.353 -17.825 56.352 1.00 41.06 469 ILE A N 1
ATOM 3936 C CA . ILE A 1 469 ? 19.506 -18.536 55.778 1.00 41.06 469 ILE A CA 1
ATOM 3937 C C . ILE A 1 469 ? 20.356 -17.575 54.922 1.00 41.06 469 ILE A C 1
ATOM 3939 O O . ILE A 1 469 ? 19.883 -17.116 53.881 1.00 41.06 469 ILE A O 1
ATOM 3943 N N . PRO A 1 470 ? 21.623 -17.286 55.289 1.00 41.22 470 PRO A N 1
ATOM 3944 C CA . PRO A 1 470 ? 22.578 -16.695 54.361 1.00 41.22 470 PRO A CA 1
ATOM 3945 C C . PRO A 1 470 ? 23.002 -17.739 53.317 1.00 41.22 470 PRO A C 1
ATOM 3947 O O . PRO A 1 470 ? 23.304 -18.878 53.664 1.00 41.22 470 PRO A O 1
ATOM 3950 N N . HIS A 1 471 ? 23.015 -17.314 52.049 1.00 40.81 471 HIS A N 1
ATOM 3951 C CA . HIS A 1 471 ? 23.504 -18.003 50.845 1.00 40.81 471 HIS A CA 1
ATOM 3952 C C . HIS A 1 471 ? 24.206 -19.360 51.043 1.00 40.81 471 HIS A C 1
ATOM 3954 O O . HIS A 1 471 ? 25.395 -19.408 51.351 1.00 40.81 471 HIS A O 1
ATOM 3960 N N . GLN A 1 472 ? 23.518 -20.442 50.667 1.00 33.38 472 GLN A N 1
ATOM 3961 C CA . GLN A 1 472 ? 24.139 -21.545 49.931 1.00 33.38 472 GLN A CA 1
ATOM 3962 C C . GLN A 1 472 ? 23.219 -21.970 48.784 1.00 33.38 472 GLN A C 1
ATOM 3964 O O . GLN A 1 472 ? 22.035 -22.244 48.958 1.00 33.38 472 GLN A O 1
ATOM 3969 N N . THR A 1 473 ? 23.787 -21.922 47.586 1.00 41.50 473 THR A N 1
ATOM 3970 C CA . THR A 1 473 ? 23.181 -22.217 46.294 1.00 41.50 473 THR A CA 1
ATOM 3971 C C . THR A 1 473 ? 22.993 -23.721 46.117 1.00 41.50 473 THR A C 1
ATOM 3973 O O . THR A 1 473 ? 23.944 -24.431 45.804 1.00 41.50 473 THR A O 1
ATOM 3976 N N . GLU A 1 474 ? 21.755 -24.200 46.229 1.00 30.31 474 GLU A N 1
ATOM 3977 C CA . GLU A 1 474 ? 21.341 -25.460 45.609 1.00 30.31 474 GLU A CA 1
ATOM 3978 C C . GLU A 1 474 ? 20.456 -25.164 44.395 1.00 30.31 474 GLU A C 1
ATOM 3980 O O . GLU A 1 474 ? 19.434 -24.478 44.474 1.00 30.31 474 GLU A O 1
ATOM 3985 N N . ALA A 1 475 ? 20.903 -25.664 43.241 1.00 41.06 475 ALA A N 1
ATOM 3986 C CA . ALA A 1 475 ? 20.254 -25.516 41.950 1.00 41.06 475 ALA A CA 1
ATOM 3987 C C . ALA A 1 475 ? 18.918 -26.273 41.932 1.00 41.06 475 ALA A C 1
ATOM 3989 O O . ALA A 1 475 ? 18.840 -27.453 41.584 1.00 41.06 475 ALA A O 1
ATOM 3990 N N . THR A 1 476 ? 17.845 -25.574 42.286 1.00 36.62 476 THR A N 1
ATOM 3991 C CA . THR A 1 476 ? 16.487 -26.003 41.963 1.00 36.62 476 THR A CA 1
ATOM 3992 C C . THR A 1 476 ? 16.231 -25.692 40.490 1.00 36.62 476 THR A C 1
ATOM 3994 O O . THR A 1 476 ? 16.397 -24.561 40.039 1.00 36.62 476 THR A O 1
ATOM 3997 N N . LYS A 1 477 ? 15.885 -26.723 39.710 1.00 39.47 477 LYS A N 1
ATOM 3998 C CA . LYS A 1 477 ? 15.490 -26.582 38.303 1.00 39.47 477 LYS A CA 1
ATOM 3999 C C . LYS A 1 477 ? 14.290 -25.635 38.224 1.00 39.47 477 LYS A C 1
ATOM 4001 O O . LYS A 1 477 ? 13.185 -25.998 38.626 1.00 39.47 477 LYS A O 1
ATOM 4006 N N . SER A 1 478 ? 14.536 -24.427 37.736 1.00 37.47 478 SER A N 1
ATOM 4007 C CA . SER A 1 478 ? 13.527 -23.431 37.403 1.00 37.47 478 SER A CA 1
ATOM 4008 C C . SER A 1 478 ? 12.604 -23.956 36.292 1.00 37.47 478 SER A C 1
ATOM 4010 O O . SER A 1 478 ? 13.051 -24.718 35.429 1.00 37.47 478 SER A O 1
ATOM 4012 N N . PRO A 1 479 ? 11.310 -23.587 36.295 1.00 35.31 479 PRO A N 1
ATOM 4013 C CA . PRO A 1 479 ? 10.446 -23.826 35.144 1.00 35.31 479 PRO A CA 1
ATOM 4014 C C . PRO A 1 479 ? 11.020 -23.094 33.917 1.00 35.31 479 PRO A C 1
ATOM 4016 O O . PRO A 1 479 ? 11.643 -22.041 34.086 1.00 35.31 479 PRO A O 1
ATOM 4019 N N . PRO A 1 480 ? 10.848 -23.630 32.695 1.00 33.69 480 PRO A N 1
ATOM 4020 C CA . PRO A 1 480 ? 11.338 -22.961 31.499 1.00 33.69 480 PRO A CA 1
ATOM 4021 C C . PRO A 1 480 ? 10.710 -21.568 31.409 1.00 33.69 480 PRO A C 1
ATOM 4023 O O . PRO A 1 480 ? 9.489 -21.420 31.472 1.00 33.69 480 PRO A O 1
ATOM 4026 N N . GLN A 1 481 ? 11.556 -20.545 31.285 1.00 34.53 481 GLN A N 1
ATOM 4027 C CA . GLN A 1 481 ? 11.113 -19.224 30.864 1.00 34.53 481 GLN A CA 1
ATOM 4028 C C . GLN A 1 481 ? 10.469 -19.368 29.487 1.00 34.53 481 GLN A C 1
ATOM 4030 O O . GLN A 1 481 ? 11.087 -19.887 28.557 1.00 34.53 481 GLN A O 1
ATOM 4035 N N . ILE A 1 482 ? 9.232 -18.900 29.363 1.00 33.28 482 ILE A N 1
ATOM 4036 C CA . ILE A 1 482 ? 8.604 -18.690 28.066 1.00 33.28 482 ILE A CA 1
ATOM 4037 C C . ILE A 1 482 ? 9.387 -17.551 27.411 1.00 33.28 482 ILE A C 1
ATOM 4039 O O . ILE A 1 482 ? 9.247 -16.388 27.788 1.00 33.28 482 ILE A O 1
ATOM 4043 N N . GLN A 1 483 ? 10.267 -17.897 26.473 1.00 29.28 483 GLN A N 1
ATOM 4044 C CA . GLN A 1 483 ? 10.809 -16.932 25.529 1.00 29.28 483 GLN A CA 1
ATOM 4045 C C . GLN A 1 483 ? 9.649 -16.481 24.646 1.00 29.28 483 GLN A C 1
ATOM 4047 O O . GLN A 1 483 ? 9.200 -17.203 23.757 1.00 29.28 483 GLN A O 1
ATOM 4052 N N . ILE A 1 484 ? 9.140 -15.287 24.925 1.00 34.75 484 ILE A N 1
ATOM 4053 C CA . ILE A 1 484 ? 8.330 -14.549 23.968 1.00 34.75 484 ILE A CA 1
ATOM 4054 C C . ILE A 1 484 ? 9.305 -14.136 22.868 1.00 34.75 484 ILE A C 1
ATOM 4056 O O . ILE A 1 484 ? 10.084 -13.201 23.044 1.00 34.75 484 ILE A O 1
ATOM 4060 N N . ASN A 1 485 ? 9.300 -14.865 21.753 1.00 29.23 485 ASN A N 1
ATOM 4061 C CA . ASN A 1 485 ? 9.903 -14.377 20.521 1.00 29.23 485 ASN A CA 1
ATOM 4062 C C . ASN A 1 485 ? 9.124 -13.127 20.103 1.00 29.23 485 ASN A C 1
ATOM 4064 O O . ASN A 1 485 ? 8.077 -13.217 19.463 1.00 29.23 485 ASN A O 1
ATOM 4068 N N . GLN A 1 486 ? 9.625 -11.957 20.491 1.00 33.09 486 GLN A N 1
ATOM 4069 C CA . GLN A 1 486 ? 9.330 -10.736 19.762 1.00 33.09 486 GLN A CA 1
ATOM 4070 C C . GLN A 1 486 ? 9.946 -10.890 18.362 1.00 33.09 486 GLN A C 1
ATOM 4072 O O . GLN A 1 486 ? 11.105 -11.305 18.262 1.00 33.09 486 GLN A O 1
ATOM 4077 N N . PRO A 1 487 ? 9.210 -10.618 17.273 1.00 30.06 487 PRO A N 1
ATOM 4078 C CA . PRO A 1 487 ? 9.831 -10.506 15.964 1.00 30.06 487 PRO A CA 1
ATOM 4079 C C . PRO A 1 487 ? 10.825 -9.340 16.011 1.00 30.06 487 PRO A C 1
ATOM 4081 O O . PRO A 1 487 ? 10.457 -8.210 16.316 1.00 30.06 487 PRO A O 1
ATOM 4084 N N . SER A 1 488 ? 12.094 -9.646 15.759 1.00 29.52 488 SER A N 1
ATOM 4085 C CA . SER A 1 488 ? 13.192 -8.690 15.671 1.00 29.52 488 SER A CA 1
ATOM 4086 C C . SER A 1 488 ? 12.949 -7.699 14.529 1.00 29.52 488 SER A C 1
ATOM 4088 O O . SER A 1 488 ? 13.095 -8.056 13.357 1.00 29.52 488 SER A O 1
ATOM 4090 N N . GLU A 1 489 ? 12.612 -6.456 14.861 1.00 34.47 489 GLU A N 1
ATOM 4091 C CA . GLU A 1 489 ? 12.844 -5.304 13.989 1.00 34.47 489 GLU A CA 1
ATOM 4092 C C . GLU A 1 489 ? 14.315 -4.892 14.107 1.00 34.47 489 GLU A C 1
ATOM 4094 O O . GLU A 1 489 ? 14.660 -3.944 14.803 1.00 34.47 489 GLU A O 1
ATOM 4099 N N . ASP A 1 490 ? 15.196 -5.624 13.424 1.00 30.09 490 ASP A N 1
ATOM 4100 C CA . ASP A 1 490 ? 16.542 -5.135 13.135 1.00 30.09 490 ASP A CA 1
ATOM 4101 C C . ASP A 1 490 ? 16.549 -4.526 11.732 1.00 30.09 490 ASP A C 1
ATOM 4103 O O . ASP A 1 490 ? 16.626 -5.210 10.708 1.00 30.09 490 ASP A O 1
ATOM 4107 N N . VAL A 1 491 ? 16.456 -3.198 11.711 1.00 37.97 491 VAL A N 1
ATOM 4108 C CA . VAL A 1 491 ? 16.848 -2.342 10.592 1.00 37.97 491 VAL A CA 1
ATOM 4109 C C . VAL A 1 491 ? 18.379 -2.278 10.575 1.00 37.97 491 VAL A C 1
ATOM 4111 O O . VAL A 1 491 ? 18.964 -1.743 11.518 1.00 37.97 491 VAL A O 1
ATOM 4114 N N . PRO A 1 492 ? 19.077 -2.747 9.524 1.00 34.12 492 PRO A N 1
ATOM 4115 C CA . PRO A 1 492 ? 20.487 -2.447 9.380 1.00 34.12 492 PRO A CA 1
ATOM 4116 C C . PRO A 1 492 ? 20.626 -1.055 8.758 1.00 34.12 492 PRO A C 1
ATOM 4118 O O . PRO A 1 492 ? 20.469 -0.865 7.551 1.00 34.12 492 PRO A O 1
ATOM 4121 N N . VAL A 1 493 ? 20.951 -0.079 9.602 1.00 38.25 493 VAL A N 1
ATOM 4122 C CA . VAL A 1 493 ? 21.636 1.142 9.174 1.00 38.25 493 VAL A CA 1
ATOM 4123 C C . VAL A 1 493 ? 23.008 0.713 8.655 1.00 38.25 493 VAL A C 1
ATOM 4125 O O . VAL A 1 493 ? 23.865 0.288 9.427 1.00 38.25 493 VAL A O 1
ATOM 4128 N N . VAL A 1 494 ? 23.205 0.788 7.340 1.00 40.16 494 VAL A N 1
ATOM 4129 C CA . VAL A 1 494 ? 24.527 0.685 6.717 1.00 40.16 494 VAL A CA 1
ATOM 4130 C C . VAL A 1 494 ? 24.902 2.065 6.201 1.00 40.16 494 VAL A C 1
ATOM 4132 O O . VAL A 1 494 ? 24.108 2.728 5.534 1.00 40.16 494 VAL A O 1
ATOM 4135 N N . SER A 1 495 ? 26.102 2.470 6.611 1.00 38.34 495 SER A N 1
ATOM 4136 C CA . SER A 1 495 ? 26.848 3.660 6.207 1.00 38.34 495 SER A CA 1
ATOM 4137 C C . SER A 1 495 ? 27.056 3.782 4.702 1.00 38.34 495 SER A C 1
ATOM 4139 O O . SER A 1 495 ? 27.130 2.730 4.026 1.00 38.34 495 SER A O 1
#

Radius of gyration: 37.6 Å; Cα contacts (8 Å, |Δi|>4): 367; chains: 1; bounding box: 82×82×104 Å

Mean predicted aligned error: 16.68 Å

Sequence (495 aa):
MESRHKEYDRARTVYKYALDRLPRSKSVGLYASYTNFEKQFGDRAGIESTVLGKRRIQYEEELAHSSQLNYDVWFEYARLEESALKSCDHDSPEKAVERIREVYERAVAQVPPSAEKRYWRRYIFLWLGYATFEEIETKDYDRVRQVYEACLKLIPHKQFTFSKVWEMYAHFELRRLNLDKARKILGTAIGLAPKPKSFKVYLDMELQLREFDRCRKLYEKFLEFDPTYPSAWIQFAGLERGLMETERARAIYEMAIAQADLYDPECVWKAYIDFEEEEEEWERARNLFERLALASGHVKVWTSWAKFEMSTGKAISDRYLGLDEDEDDESPDEPMEKDEEAAEQARLQGIKLARQVLQRGYEDIRKRWKNEPEGPVRDNLKEQRSIILDHWKLLETEIGDSVALSKVEGMMPKPMRRWRKLDDTGDKEEYWDLVFPDDEKERNPGTFKLLQLAHAWKAKQQEQQSNSIPHQTEATKSPPQIQINQPSEDVPVVS